Protein AF-0000000072284931 (afdb_homodimer)

InterPro domains:
  IPR000210 BTB/POZ domain [PS50097] (22-85)
  IPR011333 SKP1/BTB/POZ domain superfamily [G3DSA:3.30.710.10] (5-278)
  IPR011333 SKP1/BTB/POZ domain superfamily [SSF54695] (27-85)

Structure (mmCIF, N/CA/C/O backbone):
data_AF-0000000072284931-model_v1
#
loop_
_entity.id
_entity.type
_entity.pdbx_description
1 polymer 'BTB domain-containing protein'
#
loop_
_atom_site.group_PDB
_atom_site.id
_atom_site.type_symbol
_atom_site.label_atom_id
_atom_site.label_alt_id
_atom_site.label_comp_id
_atom_site.label_asym_id
_atom_site.label_entity_id
_atom_site.label_seq_id
_atom_site.pdbx_PDB_ins_code
_atom_site.Cartn_x
_atom_site.Cartn_y
_atom_site.Cartn_z
_atom_site.occupancy
_atom_site.B_iso_or_equiv
_atom_site.auth_seq_id
_atom_site.auth_comp_id
_atom_site.auth_asym_id
_atom_site.auth_atom_id
_atom_site.pdbx_PDB_model_num
ATOM 1 N N . MET A 1 1 ? -16.922 -2.102 -0.618 1 61.75 1 MET A N 1
ATOM 2 C CA . MET A 1 1 ? -15.594 -2.668 -0.468 1 61.75 1 MET A CA 1
ATOM 3 C C . MET A 1 1 ? -14.57 -1.895 -1.299 1 61.75 1 MET A C 1
ATOM 5 O O . MET A 1 1 ? -14.898 -1.406 -2.385 1 61.75 1 MET A O 1
ATOM 9 N N . PRO A 1 2 ? -13.453 -1.538 -0.637 1 79.75 2 PRO A N 1
ATOM 10 C CA . PRO A 1 2 ? -12.43 -0.852 -1.423 1 79.75 2 PRO A CA 1
ATOM 11 C C . PRO A 1 2 ? -12.094 -1.584 -2.721 1 79.75 2 PRO A C 1
ATOM 13 O O . PRO A 1 2 ? -12.242 -2.807 -2.801 1 79.75 2 PRO A O 1
ATOM 16 N N . ALA A 1 3 ? -11.906 -0.824 -3.758 1 89.19 3 ALA A N 1
ATOM 17 C CA . ALA A 1 3 ? -11.469 -1.394 -5.027 1 89.19 3 ALA A CA 1
ATOM 18 C C . ALA A 1 3 ? -10.211 -2.238 -4.844 1 89.19 3 ALA A C 1
ATOM 20 O O . ALA A 1 3 ? -9.352 -1.915 -4.016 1 89.19 3 ALA A O 1
ATOM 21 N N . SER A 1 4 ? -10.188 -3.375 -5.523 1 92.44 4 SER A N 1
ATOM 22 C CA . SER A 1 4 ? -8.953 -4.152 -5.559 1 92.44 4 SER A CA 1
ATOM 23 C C . SER A 1 4 ? -7.84 -3.381 -6.258 1 92.44 4 SER A C 1
ATOM 25 O O . SER A 1 4 ? -8.102 -2.43 -6.992 1 92.44 4 SER A O 1
ATOM 27 N N . PHE A 1 5 ? -6.641 -3.758 -5.973 1 93.38 5 PHE A N 1
ATOM 28 C CA . PHE A 1 5 ? -5.523 -3.088 -6.629 1 93.38 5 PHE A CA 1
ATOM 29 C C . PHE A 1 5 ? -5.586 -3.283 -8.141 1 93.38 5 PHE A C 1
ATOM 31 O O . PHE A 1 5 ? -5.211 -2.389 -8.906 1 93.38 5 PHE A O 1
ATOM 38 N N . GLN A 1 6 ? -6.07 -4.438 -8.539 1 93.62 6 GLN A N 1
ATOM 39 C CA . GLN A 1 6 ? -6.242 -4.715 -9.961 1 93.62 6 GLN A CA 1
ATOM 40 C C . GLN A 1 6 ? -7.199 -3.719 -10.602 1 93.62 6 GLN A C 1
ATOM 42 O O . GLN A 1 6 ? -6.945 -3.229 -11.703 1 93.62 6 GLN A O 1
ATOM 47 N N . GLU A 1 7 ? -8.25 -3.488 -9.914 1 94.44 7 GLU A N 1
ATOM 48 C CA . GLU A 1 7 ? -9.219 -2.512 -10.414 1 94.44 7 GLU A CA 1
ATOM 49 C C . GLU A 1 7 ? -8.594 -1.125 -10.523 1 94.44 7 GLU A C 1
ATOM 51 O O . GLU A 1 7 ? -8.852 -0.395 -11.484 1 94.44 7 GLU A O 1
ATOM 56 N N . ILE A 1 8 ? -7.777 -0.791 -9.562 1 94.5 8 ILE A N 1
ATOM 57 C CA . ILE A 1 8 ? -7.09 0.496 -9.57 1 94.5 8 ILE A CA 1
ATOM 58 C C . ILE A 1 8 ? -6.16 0.581 -10.773 1 94.5 8 ILE A C 1
ATOM 60 O O . ILE A 1 8 ? -6.234 1.532 -11.562 1 94.5 8 ILE A O 1
ATOM 64 N N . LEU A 1 9 ? -5.387 -0.441 -10.953 1 94.38 9 LEU A N 1
ATOM 65 C CA . LEU A 1 9 ? -4.363 -0.458 -11.992 1 94.38 9 LEU A CA 1
ATOM 66 C C . LEU A 1 9 ? -4.996 -0.408 -13.383 1 94.38 9 LEU A C 1
ATOM 68 O O . LEU A 1 9 ? -4.426 0.167 -14.312 1 94.38 9 LEU A O 1
ATOM 72 N N . ASN A 1 10 ? -6.156 -0.959 -13.523 1 94.5 10 ASN A N 1
ATOM 73 C CA . ASN A 1 10 ? -6.797 -1.06 -14.828 1 94.5 10 ASN A CA 1
ATOM 74 C C . ASN A 1 10 ? -7.688 0.147 -15.109 1 94.5 10 ASN A C 1
ATOM 76 O O . ASN A 1 10 ? -8.281 0.249 -16.188 1 94.5 10 ASN A O 1
ATOM 80 N N . SER A 1 11 ? -7.797 1.054 -14.211 1 93.25 11 SER A N 1
ATOM 81 C CA . SER A 1 11 ? -8.57 2.27 -14.438 1 93.25 11 SER A CA 1
ATOM 82 C C . SER A 1 11 ? -7.77 3.301 -15.219 1 93.25 11 SER A C 1
ATOM 84 O O . SER A 1 11 ? -6.551 3.178 -15.352 1 93.25 11 SER A O 1
ATOM 86 N N . ARG A 1 12 ? -8.461 4.227 -15.859 1 92.25 12 ARG A N 1
ATOM 87 C CA . ARG A 1 12 ? -7.785 5.258 -16.641 1 92.25 12 ARG A CA 1
ATOM 88 C C . ARG A 1 12 ? -6.953 6.168 -15.734 1 92.25 12 ARG A C 1
ATOM 90 O O . ARG A 1 12 ? -7.18 6.223 -14.523 1 92.25 12 ARG A O 1
ATOM 97 N N . LEU A 1 13 ? -5.953 6.766 -16.359 1 93.19 13 LEU A N 1
ATOM 98 C CA . LEU A 1 13 ? -5.152 7.75 -15.641 1 93.19 13 LEU A CA 1
ATOM 99 C C . LEU A 1 13 ? -5.812 9.125 -15.68 1 93.19 13 LEU A C 1
ATOM 101 O O . LEU A 1 13 ? -6.348 9.531 -16.719 1 93.19 13 LEU A O 1
ATOM 105 N N . PHE A 1 14 ? -5.832 9.742 -14.578 1 94.31 14 PHE A N 1
ATOM 106 C CA . PHE A 1 14 ? -6.414 11.07 -14.414 1 94.31 14 PHE A CA 1
ATOM 107 C C . PHE A 1 14 ? -5.348 12.086 -14.016 1 94.31 14 PHE A C 1
ATOM 109 O O . PHE A 1 14 ? -4.496 11.805 -13.172 1 94.31 14 PHE A O 1
ATOM 116 N N . LYS A 1 15 ? -5.383 13.219 -14.68 1 95.31 15 LYS A N 1
ATOM 117 C CA . LYS A 1 15 ? -4.375 14.25 -14.445 1 95.31 15 LYS A CA 1
ATOM 118 C C . LYS A 1 15 ? -4.836 15.242 -13.383 1 95.31 15 LYS A C 1
ATOM 120 O O . LYS A 1 15 ? -5.949 15.773 -13.469 1 95.31 15 LYS A O 1
ATOM 125 N N . PHE A 1 16 ? -3.986 15.539 -12.406 1 96.25 16 PHE A N 1
ATOM 126 C CA . PHE A 1 16 ? -4.203 16.562 -11.391 1 96.25 16 PHE A CA 1
ATOM 127 C C . PHE A 1 16 ? -3.164 17.672 -11.508 1 96.25 16 PHE A C 1
ATOM 129 O O . PHE A 1 16 ? -1.963 17.406 -11.555 1 96.25 16 PHE A O 1
ATOM 136 N N . ILE A 1 17 ? -3.604 18.844 -11.57 1 96.94 17 ILE A N 1
ATOM 137 C CA . ILE A 1 17 ? -2.74 20.016 -11.508 1 96.94 17 ILE A CA 1
ATOM 138 C C . ILE A 1 17 ? -2.85 20.656 -10.133 1 96.94 17 ILE A C 1
ATOM 140 O O . ILE A 1 17 ? -3.912 21.172 -9.758 1 96.94 17 ILE A O 1
ATOM 144 N N . VAL A 1 18 ? -1.725 20.688 -9.43 1 96.94 18 VAL A N 1
ATOM 145 C CA . VAL A 1 18 ? -1.809 20.938 -7.992 1 96.94 18 VAL A CA 1
ATOM 146 C C . VAL A 1 18 ? -0.851 22.047 -7.598 1 96.94 18 VAL A C 1
ATOM 148 O O . VAL A 1 18 ? 0.237 22.172 -8.164 1 96.94 18 VAL A O 1
ATOM 151 N N . GLY A 1 19 ? -1.264 22.953 -6.586 1 96.69 19 GLY A N 1
ATOM 152 C CA . GLY A 1 19 ? -0.324 23.703 -5.762 1 96.69 19 GLY A CA 1
ATOM 153 C C . GLY A 1 19 ? -0.07 25.109 -6.266 1 96.69 19 GLY A C 1
ATOM 154 O O . GLY A 1 19 ? 0.704 25.859 -5.664 1 96.69 19 GLY A O 1
ATOM 155 N N . GLU A 1 20 ? -0.744 25.578 -7.324 1 94.81 20 GLU A N 1
ATOM 156 C CA . GLU A 1 20 ? -0.434 26.875 -7.902 1 94.81 20 GLU A CA 1
ATOM 157 C C . GLU A 1 20 ? -0.563 27.984 -6.859 1 94.81 20 GLU A C 1
ATOM 159 O O . GLU A 1 20 ? 0.346 28.812 -6.703 1 94.81 20 GLU A O 1
ATOM 164 N N . LYS A 1 21 ? -1.574 28.047 -6.09 1 93.81 21 LYS A N 1
ATOM 165 C CA . LYS A 1 21 ? -1.849 29.109 -5.133 1 93.81 21 LYS A CA 1
ATOM 166 C C . LYS A 1 21 ? -1.049 28.922 -3.848 1 93.81 21 LYS A C 1
ATOM 168 O O . LYS A 1 21 ? -0.702 29.891 -3.176 1 93.81 21 LYS A O 1
ATOM 173 N N . VAL A 1 22 ? -0.702 27.703 -3.574 1 93.19 22 VAL A N 1
ATOM 174 C CA . VAL A 1 22 ? -0.088 27.406 -2.281 1 93.19 22 VAL A CA 1
ATOM 175 C C . VAL A 1 22 ? 1.427 27.297 -2.441 1 93.19 22 VAL A C 1
ATOM 177 O O . VAL A 1 22 ? 2.182 27.859 -1.64 1 93.19 22 VAL A O 1
ATOM 180 N N . ASP A 1 23 ? 1.854 26.688 -3.48 1 95.19 23 ASP A N 1
ATOM 181 C CA . ASP A 1 23 ? 3.277 26.422 -3.676 1 95.19 23 ASP A CA 1
ATOM 182 C C . ASP A 1 23 ? 3.906 27.469 -4.602 1 95.19 23 ASP A C 1
ATOM 184 O O . ASP A 1 23 ? 5.129 27.547 -4.703 1 95.19 23 ASP A O 1
ATOM 188 N N . GLY A 1 24 ? 3.221 28.219 -5.242 1 95.38 24 GLY A N 1
ATOM 189 C CA . GLY A 1 24 ? 3.719 29.203 -6.176 1 95.38 24 GLY A CA 1
ATOM 190 C C . GLY A 1 24 ? 3.91 28.672 -7.582 1 95.38 24 GLY A C 1
ATOM 191 O O . GLY A 1 24 ? 4.172 29.438 -8.516 1 95.38 24 GLY A O 1
ATOM 192 N N . HIS A 1 25 ? 3.832 27.406 -7.754 1 95.81 25 HIS A N 1
ATOM 193 C CA . HIS A 1 25 ? 3.928 26.75 -9.055 1 95.81 25 HIS A CA 1
ATOM 194 C C . HIS A 1 25 ? 3.049 25.5 -9.117 1 95.81 25 HIS A C 1
ATOM 196 O O . HIS A 1 25 ? 2.809 24.859 -8.094 1 95.81 25 HIS A O 1
ATOM 202 N N . ALA A 1 26 ? 2.623 25.297 -10.297 1 95.69 26 ALA A N 1
ATOM 203 C CA . ALA A 1 26 ? 1.752 24.141 -10.492 1 95.69 26 ALA A CA 1
ATOM 204 C C . ALA A 1 26 ? 2.564 22.891 -10.812 1 95.69 26 ALA A C 1
ATOM 206 O O . ALA A 1 26 ? 3.59 22.969 -11.5 1 95.69 26 ALA A O 1
ATOM 207 N N . GLN A 1 27 ? 2.141 21.828 -10.297 1 96.12 27 GLN A N 1
ATOM 208 C CA . GLN A 1 27 ? 2.713 20.516 -10.602 1 96.12 27 GLN A CA 1
ATOM 209 C C . GLN A 1 27 ? 1.643 19.562 -11.102 1 96.12 27 GLN A C 1
ATOM 211 O O . GLN A 1 27 ? 0.51 19.578 -10.617 1 96.12 27 GLN A O 1
ATOM 216 N N . GLU A 1 28 ? 2.076 18.703 -12.023 1 96.31 28 GLU A N 1
ATOM 217 C CA . GLU A 1 28 ? 1.136 17.75 -12.594 1 96.31 28 GLU A CA 1
ATOM 218 C C . GLU A 1 28 ? 1.356 16.359 -12.016 1 96.31 28 GLU A C 1
ATOM 220 O O . GLU A 1 28 ? 2.496 15.938 -11.805 1 96.31 28 GLU A O 1
ATOM 225 N N . PHE A 1 29 ? 0.267 15.711 -11.703 1 96 29 PHE A N 1
ATOM 226 C CA . PHE A 1 29 ? 0.29 14.32 -11.25 1 96 29 PHE A CA 1
ATOM 227 C C . PHE A 1 29 ? -0.671 13.469 -12.07 1 96 29 PHE A C 1
ATOM 229 O O . PHE A 1 29 ? -1.758 13.922 -12.438 1 96 29 PHE A O 1
ATOM 236 N N . PHE A 1 30 ? -0.231 12.242 -12.367 1 94.88 30 PHE A N 1
ATOM 237 C CA . PHE A 1 30 ? -1.096 11.25 -12.992 1 94.88 30 PHE A CA 1
ATOM 238 C C . PHE A 1 30 ? -1.402 10.117 -12.016 1 94.88 30 PHE A C 1
ATOM 240 O O . PHE A 1 30 ? -0.489 9.477 -11.492 1 94.88 30 PHE A O 1
ATOM 247 N N . VAL A 1 31 ? -2.662 9.977 -11.789 1 95.12 31 VAL A N 1
ATOM 248 C CA . VAL A 1 31 ? -3.104 9 -10.797 1 95.12 31 VAL A CA 1
ATOM 249 C C . VAL A 1 31 ? -4.191 8.109 -11.398 1 95.12 31 VAL A C 1
ATOM 251 O O . VAL A 1 31 ? -4.969 8.555 -12.242 1 95.12 31 VAL A O 1
ATOM 254 N N . HIS A 1 32 ? -4.152 6.836 -11.031 1 94.88 32 HIS A N 1
ATOM 255 C CA . HIS A 1 32 ? -5.219 5.938 -11.453 1 94.88 32 HIS A CA 1
ATOM 256 C C . HIS A 1 32 ? -6.566 6.379 -10.898 1 94.88 32 HIS A C 1
ATOM 258 O O . HIS A 1 32 ? -6.711 6.574 -9.688 1 94.88 32 HIS A O 1
ATOM 264 N N . GLU A 1 33 ? -7.527 6.445 -11.727 1 94.88 33 GLU A N 1
ATOM 265 C CA . GLU A 1 33 ? -8.828 7.039 -11.422 1 94.88 33 GLU A CA 1
ATOM 266 C C . GLU A 1 33 ? -9.508 6.305 -10.273 1 94.88 33 GLU A C 1
ATOM 268 O O . GLU A 1 33 ? -10.031 6.934 -9.352 1 94.88 33 GLU A O 1
ATOM 273 N N . GLU A 1 34 ? -9.461 5.023 -10.289 1 94.88 34 GLU A N 1
ATOM 274 C CA . GLU A 1 34 ? -10.188 4.215 -9.32 1 94.88 34 GLU A CA 1
ATOM 275 C C . GLU A 1 34 ? -9.609 4.383 -7.918 1 94.88 34 GLU A C 1
ATOM 277 O O . GLU A 1 34 ? -10.312 4.176 -6.922 1 94.88 34 GLU A O 1
ATOM 282 N N . ALA A 1 35 ? -8.328 4.73 -7.84 1 95.31 35 ALA A N 1
ATOM 283 C CA . ALA A 1 35 ? -7.73 4.973 -6.531 1 95.31 35 ALA A CA 1
ATOM 284 C C . ALA A 1 35 ? -8.43 6.125 -5.812 1 95.31 35 ALA A C 1
ATOM 286 O O . ALA A 1 35 ? -8.57 6.102 -4.586 1 95.31 35 ALA A O 1
ATOM 287 N N . ILE A 1 36 ? -8.875 7.105 -6.578 1 96.06 36 ILE A N 1
ATOM 288 C CA . ILE A 1 36 ? -9.43 8.328 -6.004 1 96.06 36 ILE A CA 1
ATOM 289 C C . ILE A 1 36 ? -10.953 8.227 -5.934 1 96.06 36 ILE A C 1
ATOM 291 O O . ILE A 1 36 ? -11.555 8.555 -4.91 1 96.06 36 ILE A O 1
ATOM 295 N N . THR A 1 37 ? -11.609 7.703 -6.945 1 94.31 37 THR A N 1
ATOM 296 C CA . THR A 1 37 ? -13.062 7.691 -7.062 1 94.31 37 THR A CA 1
ATOM 297 C C . THR A 1 37 ? -13.688 6.84 -5.957 1 94.31 37 THR A C 1
ATOM 299 O O . THR A 1 37 ? -14.805 7.109 -5.516 1 94.31 37 THR A O 1
ATOM 302 N N . GLN A 1 38 ? -12.969 5.918 -5.492 1 94.12 38 GLN A N 1
ATOM 303 C CA . GLN A 1 38 ? -13.5 5.012 -4.484 1 94.12 38 GLN A CA 1
ATOM 304 C C . GLN A 1 38 ? -13.625 5.703 -3.129 1 94.12 38 GLN A C 1
ATOM 306 O O . GLN A 1 38 ? -14.297 5.203 -2.227 1 94.12 38 GLN A O 1
ATOM 311 N N . LEU A 1 39 ? -13.055 6.824 -2.957 1 95.25 39 LEU A N 1
ATOM 312 C CA . LEU A 1 39 ? -12.898 7.43 -1.64 1 95.25 39 LEU A CA 1
ATOM 313 C C . LEU A 1 39 ? -14.164 8.164 -1.22 1 95.25 39 LEU A C 1
ATOM 315 O O . LEU A 1 39 ? -14.453 8.273 -0.027 1 95.25 39 LEU A O 1
ATOM 319 N N . SER A 1 40 ? -14.891 8.719 -2.184 1 95 40 SER A N 1
ATOM 320 C CA . SER A 1 40 ? -16.078 9.5 -1.836 1 95 40 SER A CA 1
ATOM 321 C C . SER A 1 40 ? -16.938 9.758 -3.062 1 95 40 SER A C 1
ATOM 323 O O . SER A 1 40 ? -16.469 9.688 -4.195 1 95 40 SER A O 1
ATOM 325 N N . LYS A 1 41 ? -18.156 10.086 -2.848 1 93.44 41 LYS A N 1
ATOM 326 C CA . LYS A 1 41 ? -19.125 10.352 -3.916 1 93.44 41 LYS A CA 1
ATOM 327 C C . LYS A 1 41 ? -18.75 11.617 -4.688 1 93.44 41 LYS A C 1
ATOM 329 O O . LYS A 1 41 ? -18.797 11.625 -5.922 1 93.44 41 LYS A O 1
ATOM 334 N N . PRO A 1 42 ? -18.391 12.664 -4.02 1 92.88 42 PRO A N 1
ATOM 335 C CA . PRO A 1 42 ? -18 13.867 -4.762 1 92.88 42 PRO A CA 1
ATOM 336 C C . PRO A 1 42 ? -16.812 13.633 -5.695 1 92.88 42 PRO A C 1
ATOM 338 O O . PRO A 1 42 ? -16.797 14.156 -6.809 1 92.88 42 PRO A O 1
ATOM 341 N N . LEU A 1 43 ? -15.898 12.875 -5.301 1 94.19 43 LEU A N 1
ATOM 342 C CA . LEU A 1 43 ? -14.734 12.594 -6.141 1 94.19 43 LEU A CA 1
ATOM 343 C C . LEU A 1 43 ? -15.125 11.711 -7.32 1 94.19 43 LEU A C 1
ATOM 345 O O . LEU A 1 43 ? -14.602 11.875 -8.422 1 94.19 43 LEU A O 1
ATOM 349 N N . GLU A 1 44 ? -16 10.781 -7.066 1 93.31 44 GLU A N 1
ATOM 350 C CA . GLU A 1 44 ? -16.531 9.977 -8.156 1 93.31 44 GLU A CA 1
ATOM 351 C C . GLU A 1 44 ? -17.234 10.844 -9.203 1 93.31 44 GLU A C 1
ATOM 353 O O . GLU A 1 44 ? -17.016 10.68 -10.406 1 93.31 44 GLU A O 1
ATOM 358 N N . ALA A 1 45 ? -18.047 11.742 -8.727 1 90.94 45 ALA A N 1
ATOM 359 C CA . ALA A 1 45 ? -18.766 12.648 -9.617 1 90.94 45 ALA A CA 1
ATOM 360 C C . ALA A 1 45 ? -17.797 13.539 -10.398 1 90.94 45 ALA A C 1
ATOM 362 O O . ALA A 1 45 ? -17.984 13.789 -11.586 1 90.94 45 ALA A O 1
ATOM 363 N N . LEU A 1 46 ? -16.734 13.984 -9.742 1 90.12 46 LEU A N 1
ATOM 364 C CA . LEU A 1 46 ? -15.727 14.844 -10.352 1 90.12 46 LEU A CA 1
ATOM 365 C C . LEU A 1 46 ? -15.039 14.133 -11.516 1 90.12 46 LEU A C 1
ATOM 367 O O . LEU A 1 46 ? -14.805 14.734 -12.562 1 90.12 46 LEU A O 1
ATOM 371 N N . MET A 1 47 ? -14.836 12.867 -11.406 1 90.75 47 MET A N 1
ATOM 372 C CA . MET A 1 47 ? -13.984 12.172 -12.375 1 90.75 47 MET A CA 1
ATOM 373 C C . MET A 1 47 ? -14.828 11.375 -13.367 1 90.75 47 MET A C 1
ATOM 375 O O . MET A 1 47 ? -14.383 11.109 -14.484 1 90.75 47 MET A O 1
ATOM 379 N N . ARG A 1 48 ? -16.016 10.984 -12.945 1 87.19 48 ARG A N 1
ATOM 380 C CA . ARG A 1 48 ? -16.812 10.117 -13.805 1 87.19 48 ARG A CA 1
ATOM 381 C C . ARG A 1 48 ? -18.156 10.773 -14.148 1 87.19 48 ARG A C 1
ATOM 383 O O . ARG A 1 48 ? -18.938 10.234 -14.938 1 87.19 48 ARG A O 1
ATOM 390 N N . GLY A 1 49 ? -18.594 11.773 -13.562 1 79.25 49 GLY A N 1
ATOM 391 C CA . GLY A 1 49 ? -19.922 12.344 -13.641 1 79.25 49 GLY A CA 1
ATOM 392 C C . GLY A 1 49 ? -20.188 13.07 -14.945 1 79.25 49 GLY A C 1
ATOM 393 O O . GLY A 1 49 ? -21.234 13.719 -15.109 1 79.25 49 GLY A O 1
ATOM 394 N N . GLY A 1 50 ? -19.375 12.867 -15.875 1 75.19 50 GLY A N 1
ATOM 395 C CA . GLY A 1 50 ? -19.719 13.422 -17.172 1 75.19 50 GLY A CA 1
ATOM 396 C C . GLY A 1 50 ? -19.359 14.898 -17.297 1 75.19 50 GLY A C 1
ATOM 397 O O . GLY A 1 50 ? -19.5 15.477 -18.375 1 75.19 50 GLY A O 1
ATOM 398 N N . MET A 1 51 ? -18.906 15.484 -16.266 1 73.69 51 MET A N 1
ATOM 399 C CA . MET A 1 51 ? -18.516 16.891 -16.312 1 73.69 51 MET A CA 1
ATOM 400 C C . MET A 1 51 ? -17.281 17.078 -17.188 1 73.69 51 MET A C 1
ATOM 402 O O . MET A 1 51 ? -16.688 16.109 -17.656 1 73.69 51 MET A O 1
ATOM 406 N N . THR A 1 52 ? -17.031 18.359 -17.547 1 70.31 52 THR A N 1
ATOM 407 C CA . THR A 1 52 ? -15.922 18.719 -18.406 1 70.31 52 THR A CA 1
ATOM 408 C C . THR A 1 52 ? -14.625 18.078 -17.922 1 70.31 52 THR A C 1
ATOM 410 O O . THR A 1 52 ? -13.852 17.547 -18.719 1 70.31 52 THR A O 1
ATOM 413 N N . GLU A 1 53 ? -14.438 18.172 -16.641 1 76.12 53 GLU A N 1
ATOM 414 C CA . GLU A 1 53 ? -13.219 17.594 -16.078 1 76.12 53 GLU A CA 1
ATOM 415 C C . GLU A 1 53 ? -13.133 16.094 -16.344 1 76.12 53 GLU A C 1
ATOM 417 O O . GLU A 1 53 ? -12.055 15.586 -16.672 1 76.12 53 GLU A O 1
ATOM 422 N N . SER A 1 54 ? -14.25 15.5 -16.172 1 77.31 54 SER A N 1
ATOM 423 C CA . SER A 1 54 ? -14.312 14.062 -16.391 1 77.31 54 SER A CA 1
ATOM 424 C C . SER A 1 54 ? -13.977 13.688 -17.828 1 77.31 54 SER A C 1
ATOM 426 O O . SER A 1 54 ? -13.234 12.742 -18.078 1 77.31 54 SER A O 1
ATOM 428 N N . GLN A 1 55 ? -14.422 14.398 -18.656 1 76.81 55 GLN A N 1
ATOM 429 C CA . GLN A 1 55 ? -14.18 14.117 -20.062 1 76.81 55 GLN A CA 1
ATOM 430 C C . GLN A 1 55 ? -12.734 14.414 -20.438 1 76.81 55 GLN A C 1
ATOM 432 O O . GLN A 1 55 ? -12.125 13.664 -21.219 1 76.81 55 GLN A O 1
ATOM 437 N N . ALA A 1 56 ? -12.242 15.492 -19.875 1 80.06 56 ALA A N 1
ATOM 438 C CA . ALA A 1 56 ? -10.867 15.898 -20.172 1 80.06 56 ALA A CA 1
ATOM 439 C C . ALA A 1 56 ? -9.867 15 -19.438 1 80.06 56 ALA A C 1
ATOM 441 O O . ALA A 1 56 ? -8.695 14.953 -19.812 1 80.06 56 ALA A O 1
ATOM 442 N N . GLY A 1 57 ? -10.344 14.383 -18.453 1 88.19 57 GLY A N 1
ATOM 443 C CA . GLY A 1 57 ? -9.453 13.562 -17.656 1 88.19 57 GLY A CA 1
ATOM 444 C C . GLY A 1 57 ? -8.453 14.375 -16.844 1 88.19 57 GLY A C 1
ATOM 445 O O . GLY A 1 57 ? -7.293 13.977 -16.703 1 88.19 57 GLY A O 1
ATOM 446 N N . CYS A 1 58 ? -9 15.586 -16.406 1 91.69 58 CYS A N 1
ATOM 447 C CA . CYS A 1 58 ? -8.078 16.5 -15.742 1 91.69 58 CYS A CA 1
ATOM 448 C C . CYS A 1 58 ? -8.82 17.391 -14.758 1 91.69 58 CYS A C 1
ATOM 450 O O . CYS A 1 58 ? -9.953 17.812 -15.016 1 91.69 58 CYS A O 1
ATOM 452 N N . THR A 1 59 ? -8.227 17.672 -13.602 1 92.88 59 THR A N 1
ATOM 453 C CA . THR A 1 59 ? -8.781 18.609 -12.633 1 92.88 59 THR A CA 1
ATOM 454 C C . THR A 1 59 ? -7.676 19.469 -12.008 1 92.88 59 THR A C 1
ATOM 456 O O . THR A 1 59 ? -6.508 19.062 -12 1 92.88 59 THR A O 1
ATOM 459 N N . VAL A 1 60 ? -8.102 20.625 -11.469 1 94.62 60 VAL A N 1
ATOM 460 C CA . VAL A 1 60 ? -7.152 21.562 -10.875 1 94.62 60 VAL A CA 1
ATOM 461 C C . VAL A 1 60 ? -7.426 21.688 -9.375 1 94.62 60 VAL A C 1
ATOM 463 O O . VAL A 1 60 ? -8.555 21.984 -8.969 1 94.62 60 VAL A O 1
ATOM 466 N N . TRP A 1 61 ? -6.461 21.375 -8.633 1 95.31 61 TRP A N 1
ATOM 467 C CA . TRP A 1 61 ? -6.449 21.578 -7.184 1 95.31 61 TRP A CA 1
ATOM 468 C C . TRP A 1 61 ? -5.375 22.594 -6.789 1 95.31 61 TRP A C 1
ATOM 470 O O . TRP A 1 61 ? -4.387 22.234 -6.137 1 95.31 61 TRP A O 1
ATOM 480 N N . ASP A 1 62 ? -5.652 23.797 -7.031 1 94.94 62 ASP A N 1
ATOM 481 C CA . ASP A 1 62 ? -4.629 24.828 -6.887 1 94.94 62 ASP A CA 1
ATOM 482 C C . ASP A 1 62 ? -4.465 25.234 -5.426 1 94.94 62 ASP A C 1
ATOM 484 O O . ASP A 1 62 ? -3.447 25.828 -5.051 1 94.94 62 ASP A O 1
ATOM 488 N N . ASP A 1 63 ? -5.383 24.938 -4.535 1 93.75 63 ASP A N 1
ATOM 489 C CA . ASP A 1 63 ? -5.355 25.297 -3.123 1 93.75 63 ASP A CA 1
ATOM 490 C C . ASP A 1 63 ? -4.816 24.156 -2.266 1 93.75 63 ASP A C 1
ATOM 492 O O . ASP A 1 63 ? -4.863 24.219 -1.036 1 93.75 63 ASP A O 1
ATOM 496 N N . VAL A 1 64 ? -4.383 23.141 -2.877 1 96.44 64 VAL A N 1
ATOM 497 C CA . VAL A 1 64 ? -3.775 22 -2.199 1 96.44 64 VAL A CA 1
ATOM 498 C C . VAL A 1 64 ? -2.285 21.938 -2.529 1 96.44 64 VAL A C 1
ATOM 500 O O . VAL A 1 64 ? -1.901 21.938 -3.701 1 96.44 64 VAL A O 1
ATOM 503 N N . SER A 1 65 ? -1.453 21.875 -1.523 1 97 65 SER A N 1
ATOM 504 C CA . SER A 1 65 ? -0.012 21.812 -1.748 1 97 65 SER A CA 1
ATOM 505 C C . SER A 1 65 ? 0.405 20.484 -2.357 1 97 65 SER A C 1
ATOM 507 O O . SER A 1 65 ? -0.311 19.484 -2.234 1 97 65 SER A O 1
ATOM 509 N N . LYS A 1 66 ? 1.565 20.484 -2.979 1 97.44 66 LYS A N 1
ATOM 510 C CA . LYS A 1 66 ? 2.146 19.266 -3.529 1 97.44 66 LYS A CA 1
ATOM 511 C C . LYS A 1 66 ? 2.289 18.203 -2.455 1 97.44 66 LYS A C 1
ATOM 513 O O . LYS A 1 66 ? 1.892 17.047 -2.66 1 97.44 66 LYS A O 1
ATOM 518 N N . GLU A 1 67 ? 2.822 18.547 -1.304 1 97.06 67 GLU A N 1
ATOM 519 C CA . GLU A 1 67 ? 3.08 17.609 -0.228 1 97.06 67 GLU A CA 1
ATOM 520 C C . GLU A 1 67 ? 1.783 16.984 0.283 1 97.06 67 GLU A C 1
ATOM 522 O O . GLU A 1 67 ? 1.715 15.773 0.511 1 97.06 67 GLU A O 1
ATOM 527 N N . THR A 1 68 ? 0.82 17.828 0.473 1 97.88 68 THR A N 1
ATOM 528 C CA . THR A 1 68 ? -0.479 17.344 0.924 1 97.88 68 THR A CA 1
ATOM 529 C C . THR A 1 68 ? -1.083 16.391 -0.099 1 97.88 68 THR A C 1
ATOM 531 O O . THR A 1 68 ? -1.605 15.336 0.2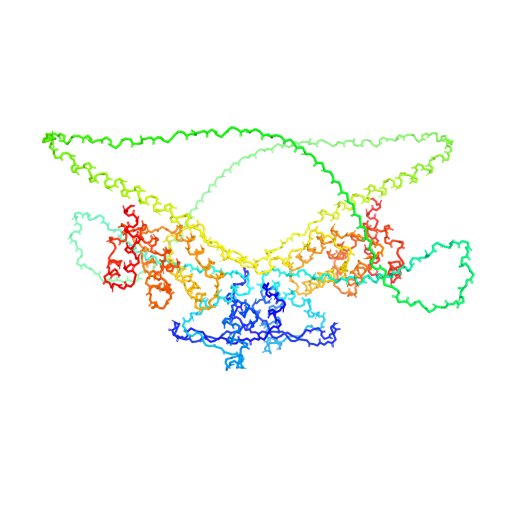64 1 97.88 68 THR A O 1
ATOM 534 N N . PHE A 1 69 ? -0.992 16.75 -1.328 1 98.31 69 PHE A N 1
ATOM 535 C CA . PHE A 1 69 ? -1.556 15.93 -2.391 1 98.31 69 PHE A CA 1
ATOM 536 C C . PHE A 1 69 ? -0.845 14.586 -2.467 1 98.31 69 PHE A C 1
ATOM 538 O O . PHE A 1 69 ? -1.488 13.539 -2.623 1 98.31 69 PHE A O 1
ATOM 545 N N . GLU A 1 70 ? 0.446 14.625 -2.363 1 97.88 70 GLU A N 1
ATOM 546 C CA . GLU A 1 70 ? 1.22 13.391 -2.4 1 97.88 70 GLU A CA 1
ATOM 547 C C . GLU A 1 70 ? 0.781 12.43 -1.295 1 97.88 70 GLU A C 1
ATOM 549 O O . GLU A 1 70 ? 0.593 11.234 -1.539 1 97.88 70 GLU A O 1
ATOM 554 N N . ARG A 1 71 ? 0.62 12.914 -0.137 1 98.19 71 ARG A N 1
ATOM 555 C CA . ARG A 1 71 ? 0.184 12.086 0.982 1 98.19 71 ARG A CA 1
ATOM 556 C C . ARG A 1 71 ? -1.254 11.617 0.788 1 98.19 71 ARG A C 1
ATOM 558 O O . ARG A 1 71 ? -1.599 10.492 1.147 1 98.19 71 ARG A O 1
ATOM 565 N N . PHE A 1 72 ? -2.045 12.484 0.223 1 98.38 72 PHE A N 1
ATOM 566 C CA . PHE A 1 72 ? -3.422 12.125 -0.101 1 98.38 72 PHE A CA 1
ATOM 567 C C . PHE A 1 72 ? -3.463 10.953 -1.072 1 98.38 72 PHE A C 1
ATOM 569 O O . PHE A 1 72 ? -4.215 10 -0.868 1 98.38 72 PHE A O 1
ATOM 576 N N . VAL A 1 73 ? -2.631 10.992 -2.09 1 98.06 73 VAL A N 1
ATOM 577 C CA . VAL A 1 73 ? -2.604 9.938 -3.096 1 98.06 73 VAL A CA 1
ATOM 578 C C . VAL A 1 73 ? -2.068 8.648 -2.479 1 98.06 73 VAL A C 1
ATOM 580 O O . VAL A 1 73 ? -2.559 7.559 -2.779 1 98.06 73 VAL A O 1
ATOM 583 N N . GLN A 1 74 ? -1.045 8.766 -1.634 1 96.94 74 GLN A N 1
ATOM 584 C CA . GLN A 1 74 ? -0.566 7.582 -0.926 1 96.94 74 GLN A CA 1
ATOM 585 C C . GLN A 1 74 ? -1.696 6.91 -0.154 1 96.94 74 GLN A C 1
ATOM 587 O O . GLN A 1 74 ? -1.852 5.688 -0.211 1 96.94 74 GLN A O 1
ATOM 592 N N . PHE A 1 75 ? -2.479 7.734 0.577 1 97.38 75 PHE A N 1
ATOM 593 C CA . PHE A 1 75 ? -3.635 7.23 1.309 1 97.38 75 PHE A CA 1
ATOM 594 C C . PHE A 1 75 ? -4.609 6.535 0.366 1 97.38 75 PHE A C 1
ATOM 596 O O . PHE A 1 75 ? -5.148 5.477 0.693 1 97.38 75 PHE A O 1
ATOM 603 N N . ALA A 1 76 ? -4.852 7.105 -0.769 1 96.5 76 ALA A N 1
ATOM 604 C CA . ALA A 1 76 ? -5.797 6.57 -1.747 1 96.5 76 ALA A CA 1
ATOM 605 C C . ALA A 1 76 ? -5.359 5.191 -2.234 1 96.5 76 ALA A C 1
ATOM 607 O O . ALA A 1 76 ? -6.188 4.301 -2.426 1 96.5 76 ALA A O 1
ATOM 608 N N . TYR A 1 77 ? -4.07 5.02 -2.414 1 93.69 77 TYR A N 1
ATOM 609 C CA . TYR A 1 77 ? -3.549 3.77 -2.953 1 93.69 77 TYR A CA 1
ATOM 610 C C . TYR A 1 77 ? -3.414 2.717 -1.86 1 93.69 77 TYR A C 1
ATOM 612 O O . TYR A 1 77 ? -3.68 1.535 -2.092 1 93.69 77 TYR A O 1
ATOM 620 N N . THR A 1 78 ? -2.975 3.139 -0.69 1 93.31 78 THR A N 1
ATOM 621 C CA . THR A 1 78 ? -2.492 2.16 0.277 1 93.31 78 THR A CA 1
ATOM 622 C C . THR A 1 78 ? -3.404 2.109 1.498 1 93.31 78 THR A C 1
ATOM 624 O O . THR A 1 78 ? -3.391 1.132 2.25 1 93.31 78 THR A O 1
ATOM 627 N N . GLY A 1 79 ? -4.172 3.184 1.792 1 93.81 79 GLY A N 1
ATOM 628 C CA . GLY A 1 79 ? -5 3.279 2.984 1 93.81 79 GLY A CA 1
ATOM 629 C C . GLY A 1 79 ? -4.32 4.016 4.125 1 93.81 79 GLY A C 1
ATOM 630 O O . GLY A 1 79 ? -4.914 4.199 5.191 1 93.81 79 GLY A O 1
ATOM 631 N N . ASP A 1 80 ? -3.088 4.398 3.936 1 96.06 80 ASP A N 1
ATOM 632 C CA . ASP A 1 80 ? -2.287 5.125 4.914 1 96.06 80 ASP A CA 1
ATOM 633 C C . ASP A 1 80 ? -1.396 6.164 4.23 1 96.06 80 ASP A C 1
ATOM 635 O O . ASP A 1 80 ? -1.397 6.277 3.006 1 96.06 80 ASP A O 1
ATOM 639 N N . TYR A 1 81 ? -0.752 7.066 4.988 1 97.44 81 TYR A N 1
ATOM 640 C CA . TYR A 1 81 ? 0.183 8.039 4.438 1 97.44 81 TYR A CA 1
ATOM 641 C C . TYR A 1 81 ? 1.356 8.266 5.383 1 97.44 81 TYR A C 1
ATOM 643 O O . TYR A 1 81 ? 1.231 8.07 6.594 1 97.44 81 TYR A O 1
ATOM 651 N N . SER A 1 82 ? 2.451 8.633 4.828 1 97.06 82 SER A N 1
ATOM 652 C CA . SER A 1 82 ? 3.672 8.844 5.598 1 97.06 82 SER A CA 1
ATOM 653 C C . SER A 1 82 ? 3.596 10.133 6.41 1 97.06 82 SER A C 1
ATOM 655 O O . SER A 1 82 ? 3.109 11.156 5.922 1 97.06 82 SER A O 1
ATOM 657 N N . VAL A 1 83 ? 4.07 10.055 7.609 1 97.5 83 VAL A N 1
ATOM 658 C CA . VAL A 1 83 ? 4.156 11.227 8.477 1 97.5 83 VAL A CA 1
ATOM 659 C C . VAL A 1 83 ? 5.16 12.227 7.906 1 97.5 83 VAL A C 1
ATOM 661 O O . VAL A 1 83 ? 6.254 11.836 7.477 1 97.5 83 VAL A O 1
ATOM 664 N N . PRO A 1 84 ? 4.742 13.5 7.848 1 96.5 84 PRO A N 1
ATOM 665 C CA . PRO A 1 84 ? 5.73 14.484 7.41 1 96.5 84 PRO A CA 1
ATOM 666 C C . PRO A 1 84 ? 7.008 14.453 8.25 1 96.5 84 PRO A C 1
ATOM 668 O O . PRO A 1 84 ? 6.949 14.258 9.461 1 96.5 84 PRO A O 1
ATOM 671 N N . VAL A 1 85 ? 8.117 14.664 7.59 1 93.44 85 VAL A N 1
ATOM 672 C CA . VAL A 1 85 ? 9.398 14.68 8.281 1 93.44 85 VAL A CA 1
ATOM 673 C C . VAL A 1 85 ? 9.648 16.062 8.891 1 93.44 85 VAL A C 1
ATOM 675 O O . VAL A 1 85 ? 9.602 17.078 8.188 1 93.44 85 VAL A O 1
ATOM 678 N N . PRO A 1 86 ? 9.891 16.078 10.172 1 94.19 86 PRO A N 1
ATOM 679 C CA . PRO A 1 86 ? 10.164 17.375 10.797 1 94.19 86 PRO A CA 1
ATOM 680 C C . PRO A 1 86 ? 11.438 18.031 10.258 1 94.19 86 PRO A C 1
ATOM 682 O O . PRO A 1 86 ? 12.336 17.344 9.781 1 94.19 86 PRO A O 1
ATOM 685 N N . VAL A 1 87 ? 11.438 19.359 10.336 1 92.19 87 VAL A N 1
ATOM 686 C CA . VAL A 1 87 ? 12.586 20.141 9.859 1 92.19 87 VAL A CA 1
ATOM 687 C C . VAL A 1 87 ? 13.586 20.312 11 1 92.19 87 VAL A C 1
ATOM 689 O O . VAL A 1 87 ? 13.211 20.688 12.109 1 92.19 87 VAL A O 1
ATOM 692 N N . PHE A 1 88 ? 14.867 20.109 10.766 1 89.25 88 PHE A N 1
ATOM 693 C CA . PHE A 1 88 ? 15.906 20.266 11.773 1 89.25 88 PHE A CA 1
ATOM 694 C C . PHE A 1 88 ? 16.188 21.734 12.023 1 89.25 88 PHE A C 1
ATOM 696 O O . PHE A 1 88 ? 16.281 22.531 11.086 1 89.25 88 PHE A O 1
ATOM 703 N N . LEU A 1 89 ? 16.188 22.172 13.305 1 81.56 89 LEU A N 1
ATOM 704 C CA . LEU A 1 89 ? 16.516 23.531 13.703 1 81.56 89 LEU A CA 1
ATOM 705 C C . LEU A 1 89 ? 18.031 23.734 13.734 1 81.56 89 LEU A C 1
ATOM 707 O O . LEU A 1 89 ? 18.766 22.875 14.227 1 81.56 89 LEU A O 1
ATOM 711 N N . LEU A 1 90 ? 18.609 24.391 12.688 1 64.56 90 LEU A N 1
ATOM 712 C CA . LEU A 1 90 ? 20.031 24.734 12.758 1 64.56 90 LEU A CA 1
ATOM 713 C C . LEU A 1 90 ? 20.312 25.594 13.984 1 64.56 90 LEU A C 1
ATOM 715 O O . LEU A 1 90 ? 19.812 26.719 14.086 1 64.56 90 LEU A O 1
ATOM 719 N N . ARG A 1 91 ? 20.359 25.188 15.156 1 54.06 91 ARG A N 1
ATOM 720 C CA . ARG A 1 91 ? 20.828 26 16.266 1 54.06 91 ARG A CA 1
ATOM 721 C C . ARG A 1 91 ? 22.172 26.641 15.953 1 54.06 91 ARG A C 1
ATOM 723 O O . ARG A 1 91 ? 23.109 25.953 15.555 1 54.06 91 ARG A O 1
ATOM 730 N N . GLU A 1 92 ? 22.125 27.734 15.492 1 49.22 92 GLU A N 1
ATOM 731 C CA . GLU A 1 92 ? 23.375 28.484 15.555 1 49.22 92 GLU A CA 1
ATOM 732 C C . GLU A 1 92 ? 24.047 28.344 16.922 1 49.22 92 GLU A C 1
ATOM 734 O O . GLU A 1 92 ? 23.438 28.625 17.953 1 49.22 92 GLU A O 1
ATOM 739 N N . ARG A 1 93 ? 24.859 27.469 17.156 1 41.19 93 ARG A N 1
ATOM 740 C CA . ARG A 1 93 ? 25.797 27.641 18.266 1 41.19 93 ARG A CA 1
ATOM 741 C C . ARG A 1 93 ? 26.359 29.062 18.281 1 41.19 93 ARG A C 1
ATOM 743 O O . ARG A 1 93 ? 27.125 29.438 17.375 1 41.19 93 ARG A O 1
ATOM 750 N N . VAL A 1 94 ? 25.75 30.062 18.594 1 36.16 94 VAL A N 1
ATOM 751 C CA . VAL A 1 94 ? 26.609 31.156 19.016 1 36.16 94 VAL A CA 1
ATOM 752 C C . VAL A 1 94 ? 27.688 30.656 19.969 1 36.16 94 VAL A C 1
ATOM 754 O O . VAL A 1 94 ? 27.375 30.203 21.078 1 36.16 94 VAL A O 1
ATOM 757 N N . ARG A 1 95 ? 28.719 30.125 19.547 1 36.81 95 ARG A N 1
ATOM 758 C CA . ARG A 1 95 ? 29.938 30.094 20.359 1 36.81 95 ARG A CA 1
ATOM 759 C C . ARG A 1 95 ? 30.031 31.312 21.281 1 36.81 95 ARG A C 1
ATOM 761 O O . ARG A 1 95 ? 30.266 32.438 20.812 1 36.81 95 ARG A O 1
ATOM 768 N N . SER A 1 96 ? 29.219 31.391 22.219 1 33.12 96 SER A N 1
ATOM 769 C CA . SER A 1 96 ? 29.656 32.344 23.234 1 33.12 96 SER A CA 1
ATOM 770 C C . SER A 1 96 ? 31.156 32.281 23.438 1 33.12 96 SER A C 1
ATOM 772 O O . SER A 1 96 ? 31.719 31.219 23.703 1 33.12 96 SER A O 1
ATOM 774 N N . GLU A 1 97 ? 31.953 33.062 22.812 1 37.38 97 GLU A N 1
ATOM 775 C CA . GLU A 1 97 ? 33.344 33.25 23.203 1 37.38 97 GLU A CA 1
ATOM 776 C C . GLU A 1 97 ? 33.5 33.188 24.719 1 37.38 97 GLU A C 1
ATOM 778 O O . GLU A 1 97 ? 32.625 33.656 25.453 1 37.38 97 GLU A O 1
ATOM 783 N N . PRO A 1 98 ? 34.188 32.219 25.234 1 35.94 98 PRO A N 1
ATOM 784 C CA . PRO A 1 98 ? 34.469 32.219 26.656 1 35.94 98 PRO A CA 1
ATOM 785 C C . PRO A 1 98 ? 34.719 33.625 27.203 1 35.94 98 PRO A C 1
ATOM 787 O O . PRO A 1 98 ? 35.531 34.375 26.641 1 35.94 98 PRO A O 1
ATOM 790 N N . VAL A 1 99 ? 33.75 34.281 27.594 1 34.25 99 VAL A N 1
ATOM 791 C CA . VAL A 1 99 ? 34.094 35.469 28.375 1 34.25 99 VAL A CA 1
ATOM 792 C C . VAL A 1 99 ? 35.25 35.156 29.312 1 34.25 99 VAL A C 1
ATOM 794 O O . VAL A 1 99 ? 35.188 34.219 30.125 1 34.25 99 VAL A O 1
ATOM 797 N N . GLU A 1 100 ? 36.5 35.312 28.844 1 35.16 100 GLU A N 1
ATOM 798 C CA . GLU A 1 100 ? 37.656 35.312 29.703 1 35.16 100 GLU A CA 1
ATOM 799 C C . GLU A 1 100 ? 37.344 35.875 31.094 1 35.16 100 GLU A C 1
ATOM 801 O O . GLU A 1 100 ? 36.625 36.875 31.203 1 35.16 100 GLU A O 1
ATOM 806 N N . PRO A 1 101 ? 37.312 35.062 32.094 1 31.86 101 PRO A N 1
ATOM 807 C CA . PRO A 1 101 ? 37.281 35.719 33.406 1 31.86 101 PRO A CA 1
ATOM 808 C C . PRO A 1 101 ? 38.125 37 33.438 1 31.86 101 PRO A C 1
ATOM 810 O O . PRO A 1 101 ? 39.25 37 32.906 1 31.86 101 PRO A O 1
ATOM 813 N N . LEU A 1 102 ? 37.5 38.094 33.438 1 30.17 102 LEU A N 1
ATOM 814 C CA . LEU A 1 102 ? 38.188 39.344 33.75 1 30.17 102 LEU A CA 1
ATOM 815 C C . LEU A 1 102 ? 39.188 39.156 34.875 1 30.17 102 LEU A C 1
ATOM 817 O O . LEU A 1 102 ? 38.781 39 36.031 1 30.17 102 LEU A O 1
ATOM 821 N N . THR A 1 103 ? 40.219 38.375 34.75 1 28.11 103 THR A N 1
ATOM 822 C CA . THR A 1 103 ? 41.25 38.656 35.719 1 28.11 103 THR A CA 1
ATOM 823 C C . THR A 1 103 ? 41.5 40.156 35.812 1 28.11 103 THR A C 1
ATOM 825 O O . THR A 1 103 ? 41.219 40.906 34.844 1 28.11 103 THR A O 1
ATOM 828 N N . TRP A 1 104 ? 41.719 40.844 36.938 1 24.56 104 TRP A N 1
ATOM 829 C CA . TRP A 1 104 ? 42.156 42.219 37.188 1 24.56 104 TRP A CA 1
ATOM 830 C C . TRP A 1 104 ? 43.125 42.688 36.125 1 24.56 104 TRP A C 1
ATOM 832 O O . TRP A 1 104 ? 43.094 43.875 35.75 1 24.56 104 TRP A O 1
ATOM 842 N N . ALA A 1 105 ? 44.094 41.844 35.812 1 28.17 105 ALA A N 1
ATOM 843 C CA . ALA A 1 105 ? 45.219 42.531 35.188 1 28.17 105 ALA A CA 1
ATOM 844 C C . ALA A 1 105 ? 44.875 43 33.781 1 28.17 105 ALA A C 1
ATOM 846 O O . ALA A 1 105 ? 45.281 44.062 33.344 1 28.17 105 ALA A O 1
ATOM 847 N N . SER A 1 106 ? 44.406 42.094 32.844 1 26.67 106 SER A N 1
ATOM 848 C CA . SER A 1 106 ? 44.625 42.562 31.484 1 26.67 106 SER A CA 1
ATOM 849 C C . SER A 1 106 ? 43.469 43.5 31.062 1 26.67 106 SER A C 1
ATOM 851 O O . SER A 1 106 ? 42.531 43.062 30.406 1 26.67 106 SER A O 1
ATOM 853 N N . ARG A 1 107 ? 42.531 44.219 31.891 1 28.17 107 ARG A N 1
ATOM 854 C CA . ARG A 1 107 ? 41.875 45.438 31.406 1 28.17 107 ARG A CA 1
ATOM 855 C C . ARG A 1 107 ? 42.812 46.25 30.516 1 28.17 107 ARG A C 1
ATOM 857 O O . ARG A 1 107 ? 42.438 47.281 30 1 28.17 107 ARG A O 1
ATOM 864 N N . ILE A 1 108 ? 44.125 45.906 30.719 1 25.23 108 ILE A N 1
ATOM 865 C CA . ILE A 1 108 ? 45.062 46.844 30.156 1 25.23 108 ILE A CA 1
ATOM 866 C C . ILE A 1 108 ? 45.125 46.688 28.641 1 25.23 108 ILE A C 1
ATOM 868 O O . ILE A 1 108 ? 45.031 47.688 27.906 1 25.23 108 ILE A O 1
ATOM 872 N N . LYS A 1 109 ? 45.812 45.656 27.984 1 26.64 109 LYS A N 1
ATOM 873 C CA . LYS A 1 109 ? 46.438 46.062 26.734 1 26.64 109 LYS A CA 1
ATOM 874 C C . LYS A 1 109 ? 45.469 45.938 25.562 1 26.64 109 LYS A C 1
ATOM 876 O O . LYS A 1 109 ? 45.156 44.812 25.125 1 26.64 109 LYS A O 1
ATOM 881 N N . MET A 1 110 ? 44.094 46.281 25.547 1 25.36 110 MET A N 1
ATOM 882 C CA . MET A 1 110 ? 43.344 46.344 24.297 1 25.36 110 MET A CA 1
ATOM 883 C C . MET A 1 110 ? 44.25 46.625 23.109 1 25.36 110 MET A C 1
ATOM 885 O O . MET A 1 110 ? 43.781 46.812 21.984 1 25.36 110 MET A O 1
ATOM 889 N N . THR A 1 111 ? 45.5 46.938 23.422 1 24.5 111 THR A N 1
ATOM 890 C CA . THR A 1 111 ? 46.281 47.469 22.328 1 24.5 111 THR A CA 1
ATOM 891 C C . THR A 1 111 ? 46.688 46.375 21.359 1 24.5 111 THR A C 1
ATOM 893 O O . THR A 1 111 ? 46.719 46.562 20.141 1 24.5 111 THR A O 1
ATOM 896 N N . GLU A 1 112 ? 47.438 45.219 21.766 1 23.66 112 GLU A N 1
ATOM 897 C CA . GLU A 1 112 ? 48.406 44.688 20.828 1 23.66 112 GLU A CA 1
ATOM 898 C C . GLU A 1 112 ? 47.844 43.5 20.047 1 23.66 112 GLU A C 1
ATOM 900 O O . GLU A 1 112 ? 47.469 42.469 20.625 1 23.66 112 GLU A O 1
ATOM 905 N N . SER A 1 113 ? 47 43.5 18.969 1 22.34 113 SER A N 1
ATOM 906 C CA . SER A 1 113 ? 45.875 42.75 18.422 1 22.34 113 SER A CA 1
ATOM 907 C C . SER A 1 113 ? 46.281 41.312 18.094 1 22.34 113 SER A C 1
ATOM 909 O O . SER A 1 113 ? 45.469 40.406 18.234 1 22.34 113 SER A O 1
ATOM 911 N N . LYS A 1 114 ? 47.25 40.906 17.156 1 23.72 114 LYS A N 1
ATOM 912 C CA . LYS A 1 114 ? 47.344 40 16 1 23.72 114 LYS A CA 1
ATOM 913 C C . LYS A 1 114 ? 47.938 38.656 16.406 1 23.72 114 LYS A C 1
ATOM 915 O O . LYS A 1 114 ? 49.094 38.562 16.781 1 23.72 114 LYS A O 1
ATOM 920 N N . LYS A 1 115 ? 47.188 37.469 16.75 1 22.75 115 LYS A N 1
ATOM 921 C CA . LYS A 1 115 ? 47.344 36.188 17.469 1 22.75 115 LYS A CA 1
ATOM 922 C C . LYS A 1 115 ? 48 35.125 16.578 1 22.75 115 LYS A C 1
ATOM 924 O O . LYS A 1 115 ? 47.344 34.594 15.664 1 22.75 115 LYS A O 1
ATOM 929 N N . ILE A 1 116 ? 49.312 35 16.406 1 17.97 116 ILE A N 1
ATOM 930 C CA . ILE A 1 116 ? 50.062 34.094 15.539 1 17.97 116 ILE A CA 1
ATOM 931 C C . ILE A 1 116 ? 49.875 32.656 16 1 17.97 116 ILE A C 1
ATOM 933 O O . ILE A 1 116 ? 49.5 32.438 17.156 1 17.97 116 ILE A O 1
ATOM 937 N N . VAL A 1 117 ? 50.812 31.594 15.727 1 18.39 117 VAL A N 1
ATOM 938 C CA . VAL A 1 117 ? 51.219 30.375 15.039 1 18.39 117 VAL A CA 1
ATOM 939 C C . VAL A 1 117 ? 51.406 29.25 16.047 1 18.39 117 VAL A C 1
ATOM 941 O O . VAL A 1 117 ? 51.375 28.062 15.688 1 18.39 117 VAL A O 1
ATOM 944 N N . THR A 1 118 ? 51.656 29.266 17.391 1 16.88 118 THR A N 1
ATOM 945 C CA . THR A 1 118 ? 52.75 28.375 17.797 1 16.88 118 THR A CA 1
ATOM 946 C C . THR A 1 118 ? 52.25 26.953 17.953 1 16.88 118 THR A C 1
ATOM 948 O O . THR A 1 118 ? 51.062 26.719 18.219 1 16.88 118 THR A O 1
ATOM 951 N N . GLU A 1 119 ? 53.125 25.781 17.859 1 18.77 119 GLU A N 1
ATOM 952 C CA . GLU A 1 119 ? 53.562 24.406 17.641 1 18.77 119 GLU A CA 1
ATOM 953 C C . GLU A 1 119 ? 53.312 23.547 18.875 1 18.77 119 GLU A C 1
ATOM 955 O O . GLU A 1 119 ? 53.719 22.391 18.938 1 18.77 119 GLU A O 1
ATOM 960 N N . ARG A 1 120 ? 52.438 23.75 19.922 1 17.12 120 ARG A N 1
ATOM 961 C CA . ARG A 1 120 ? 53 23.141 21.125 1 17.12 120 ARG A CA 1
ATOM 962 C C . ARG A 1 120 ? 52.594 21.672 21.219 1 17.12 120 ARG A C 1
ATOM 964 O O . ARG A 1 120 ? 51.531 21.328 21.719 1 17.12 120 ARG A O 1
ATOM 971 N N . ARG A 1 121 ? 52.812 20.766 20.375 1 18.41 121 ARG A N 1
ATOM 972 C CA . ARG A 1 121 ? 52.062 19.516 20.547 1 18.41 121 ARG A CA 1
ATOM 973 C C . ARG A 1 121 ? 52.688 18.672 21.672 1 18.41 121 ARG A C 1
ATOM 975 O O . ARG A 1 121 ? 53.625 17.922 21.453 1 18.41 121 ARG A O 1
ATOM 982 N N . SER A 1 122 ? 52.75 18.969 22.891 1 16.09 122 SER A N 1
ATOM 983 C CA . SER A 1 122 ? 53.531 18.219 23.859 1 16.09 122 SER A CA 1
ATOM 984 C C . SER A 1 122 ? 52.875 16.906 24.234 1 16.09 122 SER A C 1
ATOM 986 O O . SER A 1 122 ? 53.531 15.875 24.344 1 16.09 122 SER A O 1
ATOM 988 N N . ALA A 1 123 ? 51.688 16.703 24.891 1 15.57 123 ALA A N 1
ATOM 989 C CA . ALA A 1 123 ? 51.781 16.344 26.312 1 15.57 123 ALA A CA 1
ATOM 990 C C . ALA A 1 123 ? 51.781 14.828 26.484 1 15.57 123 ALA A C 1
ATOM 992 O O . ALA A 1 123 ? 51.469 14.086 25.547 1 15.57 123 ALA A O 1
ATOM 993 N N . ILE A 1 124 ? 50.812 14.273 27.344 1 15.32 124 ILE A N 1
ATOM 994 C CA . ILE A 1 124 ? 50.969 13.75 28.688 1 15.32 124 ILE A CA 1
ATOM 995 C C . ILE A 1 124 ? 51.094 12.227 28.641 1 15.32 124 ILE A C 1
ATOM 997 O O . ILE A 1 124 ? 50.594 11.594 27.703 1 15.32 124 ILE A O 1
ATOM 1001 N N . PRO A 1 125 ? 50.625 11.57 29.797 1 15.8 125 PRO A N 1
ATOM 1002 C CA . PRO A 1 125 ? 51.25 10.836 30.891 1 15.8 125 PRO A CA 1
ATOM 1003 C C . PRO A 1 125 ? 51.031 9.328 30.797 1 15.8 125 PRO A C 1
ATOM 1005 O O . PRO A 1 125 ? 50.219 8.867 30 1 15.8 125 PRO A O 1
ATOM 1008 N N . SER A 1 126 ? 50.719 8.672 32 1 15.3 126 SER A N 1
ATOM 1009 C CA . SER A 1 126 ? 51.344 7.762 32.969 1 15.3 126 SER A CA 1
ATOM 1010 C C . SER A 1 126 ? 50.688 6.395 32.938 1 15.3 126 SER A C 1
ATOM 1012 O O . SER A 1 126 ? 51.344 5.363 32.906 1 15.3 126 SER A O 1
ATOM 1014 N N . PRO A 1 127 ? 49.406 6.18 33.594 1 15.84 127 PRO A N 1
ATOM 1015 C CA . PRO A 1 127 ? 49.625 5.363 34.781 1 15.84 127 PRO A CA 1
ATOM 1016 C C . PRO A 1 127 ? 49.625 3.867 34.5 1 15.84 127 PRO A C 1
ATOM 1018 O O . PRO A 1 127 ? 49.188 3.447 33.406 1 15.84 127 PRO A O 1
ATOM 1021 N N . GLU A 1 128 ? 49.25 3.088 35.594 1 16.23 128 GLU A N 1
ATOM 1022 C CA . GLU A 1 128 ? 49.844 2.09 36.5 1 16.23 128 GLU A CA 1
ATOM 1023 C C . GLU A 1 128 ? 49.312 0.69 36.156 1 16.23 128 GLU A C 1
ATOM 1025 O O . GLU A 1 128 ? 48.375 0.537 35.406 1 16.23 128 GLU A O 1
ATOM 1030 N N . PRO A 1 129 ? 48.75 -0.025 37.281 1 16.27 129 PRO A N 1
ATOM 1031 C CA . PRO A 1 129 ? 49.344 -1.183 37.938 1 16.27 129 PRO A CA 1
ATOM 1032 C C . PRO A 1 129 ? 48.688 -2.5 37.531 1 16.27 129 PRO A C 1
ATOM 1034 O O . PRO A 1 129 ? 49.406 -3.461 37.188 1 16.27 129 PRO A O 1
ATOM 1037 N N . THR A 1 130 ? 47.438 -2.848 38.031 1 16.36 130 THR A N 1
ATOM 1038 C CA . THR A 1 130 ? 47.375 -3.852 39.094 1 16.36 130 THR A CA 1
ATOM 1039 C C . THR A 1 130 ? 47.219 -5.25 38.5 1 16.36 130 THR A C 1
ATOM 1041 O O . THR A 1 130 ? 46.75 -5.406 37.375 1 16.36 130 THR A O 1
ATOM 1044 N N . THR A 1 131 ? 47.062 -6.352 39.438 1 15.99 131 THR A N 1
ATOM 1045 C CA . THR A 1 131 ? 47.656 -7.613 39.844 1 15.99 131 THR A CA 1
ATOM 1046 C C . THR A 1 131 ? 46.844 -8.797 39.344 1 15.99 131 THR A C 1
ATOM 1048 O O . THR A 1 131 ? 47.406 -9.773 38.844 1 15.99 131 THR A O 1
ATOM 1051 N N . PRO A 1 132 ? 45.469 -8.969 39.625 1 17.05 132 PRO A N 1
ATOM 1052 C CA . PRO A 1 132 ? 45.312 -10.125 40.531 1 17.05 132 PRO A CA 1
ATOM 1053 C C . PRO A 1 132 ? 45.406 -11.453 39.75 1 17.05 132 PRO A C 1
ATOM 1055 O O . PRO A 1 132 ? 45.281 -11.477 38.531 1 17.05 132 PRO A O 1
ATOM 1058 N N . GLU A 1 133 ? 44.844 -12.633 40.469 1 16.97 133 GLU A N 1
ATOM 1059 C CA . GLU A 1 133 ? 45.312 -13.945 40.938 1 16.97 133 GLU A CA 1
ATOM 1060 C C . GLU A 1 133 ? 44.875 -15.047 39.969 1 16.97 133 GLU A C 1
ATOM 1062 O O . GLU A 1 133 ? 44 -14.828 39.125 1 16.97 133 GLU A O 1
ATOM 1067 N N . PRO A 1 134 ? 44.656 -16.391 40.562 1 17.45 134 PRO A N 1
ATOM 1068 C CA . PRO A 1 134 ? 45.219 -17.719 40.375 1 17.45 134 PRO A CA 1
ATOM 1069 C C . PRO A 1 134 ? 44.281 -18.672 39.625 1 17.45 134 PRO A C 1
ATOM 1071 O O . PRO A 1 134 ? 44.719 -19.734 39.188 1 17.45 134 PRO A O 1
ATOM 1074 N N . ALA A 1 135 ? 43.062 -18.375 39.312 1 18.25 135 ALA A N 1
ATOM 1075 C CA . ALA A 1 135 ? 42.156 -19.484 39.594 1 18.25 135 ALA A CA 1
ATOM 1076 C C . ALA A 1 135 ? 42.531 -20.703 38.75 1 18.25 135 ALA A C 1
ATOM 1078 O O . ALA A 1 135 ? 42.969 -20.578 37.594 1 18.25 135 ALA A O 1
ATOM 1079 N N . GLU A 1 136 ? 42.438 -21.938 39.281 1 17.2 136 GLU A N 1
ATOM 1080 C CA . GLU A 1 136 ? 43.031 -23.281 39.312 1 17.2 136 GLU A CA 1
ATOM 1081 C C . GLU A 1 136 ? 42.406 -24.156 38.219 1 17.2 136 GLU A C 1
ATOM 1083 O O . GLU A 1 136 ? 43.094 -24.953 37.594 1 17.2 136 GLU A O 1
ATOM 1088 N N . SER A 1 137 ? 41.094 -24.031 37.969 1 17.66 137 SER A N 1
ATOM 1089 C CA . SER A 1 137 ? 40.375 -25.297 38.094 1 17.66 137 SER A CA 1
ATOM 1090 C C . SER A 1 137 ? 40.75 -26.266 37 1 17.66 137 SER A C 1
ATOM 1092 O O . SER A 1 137 ? 41.188 -25.828 35.906 1 17.66 137 SER A O 1
ATOM 1094 N N . GLY A 1 138 ? 40.5 -27.625 37.219 1 17.5 138 GLY A N 1
ATOM 1095 C CA . GLY A 1 138 ? 40.938 -28.984 37.062 1 17.5 138 GLY A CA 1
ATOM 1096 C C . GLY A 1 138 ? 40.5 -29.609 35.75 1 17.5 138 GLY A C 1
ATOM 1097 O O . GLY A 1 138 ? 39.406 -29.297 35.25 1 17.5 138 GLY A O 1
ATOM 1098 N N . VAL A 1 139 ? 41.312 -29.906 34.875 1 19.92 139 VAL A N 1
ATOM 1099 C CA . VAL A 1 139 ? 41.312 -30.438 33.5 1 19.92 139 VAL A CA 1
ATOM 1100 C C . VAL A 1 139 ? 40.875 -31.906 33.531 1 19.92 139 VAL A C 1
ATOM 1102 O O . VAL A 1 139 ? 41.562 -32.781 34.031 1 19.92 139 VAL A O 1
ATOM 1105 N N . ILE A 1 140 ? 39.562 -32 34 1 18.2 140 ILE A N 1
ATOM 1106 C CA . ILE A 1 140 ? 39.25 -33.406 34.125 1 18.2 140 ILE A CA 1
ATOM 1107 C C . ILE A 1 140 ? 39.562 -34.156 32.844 1 18.2 140 ILE A C 1
ATOM 1109 O O . ILE A 1 140 ? 39.25 -33.656 31.75 1 18.2 140 ILE A O 1
ATOM 1113 N N . VAL A 1 141 ? 40.406 -35.156 32.906 1 18.61 141 VAL A N 1
ATOM 1114 C CA . VAL A 1 141 ? 41.188 -36.062 32.094 1 18.61 141 VAL A CA 1
ATOM 1115 C C . VAL A 1 141 ? 40.281 -37.062 31.375 1 18.61 141 VAL A C 1
ATOM 1117 O O . VAL A 1 141 ? 40.406 -38.281 31.594 1 18.61 141 VAL A O 1
ATOM 1120 N N . LEU A 1 142 ? 39.062 -36.625 31 1 18.02 142 LEU A N 1
ATOM 1121 C CA . LEU A 1 142 ? 38.219 -37.781 30.703 1 18.02 142 LEU A CA 1
ATOM 1122 C C . LEU A 1 142 ? 38.938 -38.719 29.719 1 18.02 142 LEU A C 1
ATOM 1124 O O . LEU A 1 142 ? 39.562 -38.281 28.766 1 18.02 142 LEU A O 1
ATOM 1128 N N . ASP A 1 143 ? 39.094 -39.969 30.125 1 18.75 143 ASP A N 1
ATOM 1129 C CA . ASP A 1 143 ? 39.781 -41.188 29.734 1 18.75 143 ASP A CA 1
ATOM 1130 C C . ASP A 1 143 ? 39.281 -41.719 28.391 1 18.75 143 ASP A C 1
ATOM 1132 O O . ASP A 1 143 ? 38.094 -41.594 28.094 1 18.75 143 ASP A O 1
ATOM 1136 N N . PRO A 1 144 ? 40.125 -41.969 27.391 1 20.94 144 PRO A N 1
ATOM 1137 C CA . PRO A 1 144 ? 40.062 -42.438 26.016 1 20.94 144 PRO A CA 1
ATOM 1138 C C . PRO A 1 144 ? 39.5 -43.844 25.875 1 20.94 144 PRO A C 1
ATOM 1140 O O . PRO A 1 144 ? 40 -44.781 26.469 1 20.94 144 PRO A O 1
ATOM 1143 N N . VAL A 1 145 ? 38.094 -43.969 26.047 1 19.75 145 VAL A N 1
ATOM 1144 C CA . VAL A 1 145 ? 37.469 -45.281 26.031 1 19.75 145 VAL A CA 1
ATOM 1145 C C . VAL A 1 145 ? 37.969 -46.094 24.844 1 19.75 145 VAL A C 1
ATOM 1147 O O . VAL A 1 145 ? 37.938 -45.625 23.703 1 19.75 145 VAL A O 1
ATOM 1150 N N . SER A 1 146 ? 38.75 -47.094 25.094 1 19.38 146 SER A N 1
ATOM 1151 C CA . SER A 1 146 ? 39.438 -48.094 24.297 1 19.38 146 SER A CA 1
ATOM 1152 C C . SER A 1 146 ? 38.438 -49.031 23.609 1 19.38 146 SER A C 1
ATOM 1154 O O . SER A 1 146 ? 37.688 -49.781 24.266 1 19.38 146 SER A O 1
ATOM 1156 N N . LEU A 1 147 ? 37.594 -48.531 22.688 1 18.41 147 LEU A N 1
ATOM 1157 C CA . LEU A 1 147 ? 36.625 -49.375 22 1 18.41 147 LEU A CA 1
ATOM 1158 C C . LEU A 1 147 ? 37.281 -50.625 21.422 1 18.41 147 LEU A C 1
ATOM 1160 O O . LEU A 1 147 ? 38.156 -50.531 20.562 1 18.41 147 LEU A O 1
ATOM 1164 N N . ASN A 1 148 ? 37.469 -51.594 22.234 1 18.61 148 ASN A N 1
ATOM 1165 C CA . ASN A 1 148 ? 38 -52.906 21.891 1 18.61 148 ASN A CA 1
ATOM 1166 C C . ASN A 1 148 ? 37.125 -53.625 20.891 1 18.61 148 ASN A C 1
ATOM 1168 O O . ASN A 1 148 ? 35.906 -53.812 21.125 1 18.61 148 ASN A O 1
ATOM 1172 N N . TRP A 1 149 ? 37.406 -53.656 19.609 1 20.59 149 TRP A N 1
ATOM 1173 C CA . TRP A 1 149 ? 36.938 -54.281 18.391 1 20.59 149 TRP A CA 1
ATOM 1174 C C . TRP A 1 149 ? 36.875 -55.781 18.531 1 20.59 149 TRP A C 1
ATOM 1176 O O . TRP A 1 149 ? 37.938 -56.469 18.484 1 20.59 149 TRP A O 1
ATOM 1186 N N . GLY A 1 150 ? 36.188 -56.312 19.625 1 18.69 150 GLY A N 1
ATOM 1187 C CA . GLY A 1 150 ? 36.281 -57.75 19.797 1 18.69 150 GLY A CA 1
ATOM 1188 C C . GLY A 1 150 ? 35.719 -58.5 18.609 1 18.69 150 GLY A C 1
ATOM 1189 O O . GLY A 1 150 ? 34.875 -58 17.891 1 18.69 150 GLY A O 1
ATOM 1190 N N . SER A 1 151 ? 36.375 -59.5 18.078 1 21.33 151 SER A N 1
ATOM 1191 C CA . SER A 1 151 ? 36.438 -60.438 16.984 1 21.33 151 SER A CA 1
ATOM 1192 C C . SER A 1 151 ? 35.312 -61.469 17.078 1 21.33 151 SER A C 1
ATOM 1194 O O . SER A 1 151 ? 35.562 -62.656 17.328 1 21.33 151 SER A O 1
ATOM 1196 N N . GLN A 1 152 ? 34.094 -61.125 17.562 1 20.36 152 GLN A N 1
ATOM 1197 C CA . GLN A 1 152 ? 33.281 -62.312 17.922 1 20.36 152 GLN A CA 1
ATOM 1198 C C . GLN A 1 152 ? 33 -63.188 16.719 1 20.36 152 GLN A C 1
ATOM 1200 O O . GLN A 1 152 ? 32.781 -62.688 15.609 1 20.36 152 GLN A O 1
ATOM 1205 N N . CYS A 1 153 ? 33.125 -64.5 16.812 1 20.86 153 CYS A N 1
ATOM 1206 C CA . CYS A 1 153 ? 33.125 -65.75 16.031 1 20.86 153 CYS A CA 1
ATOM 1207 C C . CYS A 1 153 ? 31.719 -66.062 15.539 1 20.86 153 CYS A C 1
ATOM 1209 O O . CYS A 1 153 ? 30.75 -65.875 16.281 1 20.86 153 CYS A O 1
ATOM 1211 N N . ILE A 1 154 ? 31.406 -66.188 14.219 1 20.69 154 ILE A N 1
ATOM 1212 C CA . ILE A 1 154 ? 30.328 -66.438 13.258 1 20.69 154 ILE A CA 1
ATOM 1213 C C . ILE A 1 154 ? 29.672 -67.75 13.555 1 20.69 154 ILE A C 1
ATOM 1215 O O . ILE A 1 154 ? 30.172 -68.812 13.156 1 20.69 154 ILE A O 1
ATOM 1219 N N . LYS A 1 155 ? 29.266 -68 14.828 1 23.23 155 LYS A N 1
ATOM 1220 C CA . LYS A 1 155 ? 28.812 -69.375 14.922 1 23.23 155 LYS A CA 1
ATOM 1221 C C . LYS A 1 155 ? 27.609 -69.625 14.031 1 23.23 155 LYS A C 1
ATOM 1223 O O . LYS A 1 155 ? 26.938 -68.688 13.617 1 23.23 155 LYS A O 1
ATOM 1228 N N . ASN A 1 156 ? 26.938 -70.812 14.172 1 22.72 156 ASN A N 1
ATOM 1229 C CA . ASN A 1 156 ? 26.234 -71.875 13.422 1 22.72 156 ASN A CA 1
ATOM 1230 C C . ASN A 1 156 ? 24.734 -71.562 13.344 1 22.72 156 ASN A C 1
ATOM 1232 O O . ASN A 1 156 ? 24.031 -71.688 14.352 1 22.72 156 ASN A O 1
ATOM 1236 N N . ALA A 1 157 ? 24.25 -70.562 12.75 1 24.06 157 ALA A N 1
ATOM 1237 C CA . ALA A 1 157 ? 22.828 -70.188 12.727 1 24.06 157 ALA A CA 1
ATOM 1238 C C . ALA A 1 157 ? 21.984 -71.312 12.148 1 24.06 157 ALA A C 1
ATOM 1240 O O . ALA A 1 157 ? 22.219 -71.75 11.023 1 24.06 157 ALA A O 1
ATOM 1241 N N . GLU A 1 158 ? 21.312 -72.062 12.969 1 28.77 158 GLU A N 1
ATOM 1242 C CA . GLU A 1 158 ? 20.281 -73.062 12.695 1 28.77 158 GLU A CA 1
ATOM 1243 C C . GLU A 1 158 ? 19.109 -72.438 11.938 1 28.77 158 GLU A C 1
ATOM 1245 O O . GLU A 1 158 ? 18.844 -71.25 12.07 1 28.77 158 GLU A O 1
ATOM 1250 N N . TRP A 1 159 ? 18.219 -73.188 11.109 1 30.17 159 TRP A N 1
ATOM 1251 C CA . TRP A 1 159 ? 17.297 -73.062 9.984 1 30.17 159 TRP A CA 1
ATOM 1252 C C . TRP A 1 159 ? 15.961 -72.5 10.414 1 30.17 159 TRP A C 1
ATOM 1254 O O . TRP A 1 159 ? 15.133 -73.188 11 1 30.17 159 TRP A O 1
ATOM 1264 N N . ARG A 1 160 ? 15.727 -71.562 11.289 1 34.31 160 ARG A N 1
ATOM 1265 C CA . ARG A 1 160 ? 14.375 -71.188 11.703 1 34.31 160 ARG A CA 1
ATOM 1266 C C . ARG A 1 160 ? 13.578 -70.625 10.523 1 34.31 160 ARG A C 1
ATOM 1268 O O . ARG A 1 160 ? 14.094 -69.812 9.766 1 34.31 160 ARG A O 1
ATOM 1275 N N . PRO A 1 161 ? 12.273 -71.062 10.312 1 35 161 PRO A N 1
ATOM 1276 C CA . PRO A 1 161 ? 11.422 -71 9.125 1 35 161 PRO A CA 1
ATOM 1277 C C . PRO A 1 161 ? 11.008 -69.562 8.805 1 35 161 PRO A C 1
ATOM 1279 O O . PRO A 1 161 ? 11.172 -68.625 9.641 1 35 161 PRO A O 1
ATOM 1282 N N . ARG A 1 162 ? 9.805 -69.25 7.883 1 38.25 162 ARG A N 1
ATOM 1283 C CA . ARG A 1 162 ? 9.211 -68.312 6.938 1 38.25 162 ARG A CA 1
ATOM 1284 C C . ARG A 1 162 ? 8.586 -67.125 7.664 1 38.25 162 ARG A C 1
ATOM 1286 O O . ARG A 1 162 ? 7.988 -66.25 7.035 1 38.25 162 ARG A O 1
ATOM 1293 N N . ARG A 1 163 ? 8.359 -67.062 8.906 1 39.91 163 ARG A N 1
ATOM 1294 C CA . ARG A 1 163 ? 7.668 -65.938 9.57 1 39.91 163 ARG A CA 1
ATOM 1295 C C . ARG A 1 163 ? 8.398 -64.625 9.344 1 39.91 163 ARG A C 1
ATOM 1297 O O . ARG A 1 163 ? 7.918 -63.594 9.766 1 39.91 163 ARG A O 1
ATOM 1304 N N . GLU A 1 164 ? 9.5 -64.625 8.867 1 40.94 164 GLU A N 1
ATOM 1305 C CA . GLU A 1 164 ? 10.297 -63.406 8.82 1 40.94 164 GLU A CA 1
ATOM 1306 C C . GLU A 1 164 ? 9.859 -62.531 7.66 1 40.94 164 GLU A C 1
ATOM 1308 O O . GLU A 1 164 ? 10.07 -61.312 7.695 1 40.94 164 GLU A O 1
ATOM 1313 N N . LYS A 1 165 ? 9.188 -63.094 6.613 1 45.66 165 LYS A N 1
ATOM 1314 C CA . LYS A 1 165 ? 8.797 -62.281 5.469 1 45.66 165 LYS A CA 1
ATOM 1315 C C . LYS A 1 165 ? 7.59 -61.406 5.801 1 45.66 165 LYS A C 1
ATOM 1317 O O . LYS A 1 165 ? 7.496 -60.25 5.352 1 45.66 165 LYS A O 1
ATOM 1322 N N . LEU A 1 166 ? 6.547 -61.906 6.547 1 48.34 166 LEU A N 1
ATOM 1323 C CA . LEU A 1 166 ? 5.375 -61.094 6.895 1 48.34 166 LEU A CA 1
ATOM 1324 C C . LEU A 1 166 ? 5.762 -59.969 7.82 1 48.34 166 LEU A C 1
ATOM 1326 O O . LEU A 1 166 ? 5.145 -58.906 7.781 1 48.34 166 LEU A O 1
ATOM 1330 N N . SER A 1 167 ? 6.73 -60.156 8.68 1 49.47 167 SER A N 1
ATOM 1331 C CA . SER A 1 167 ? 7.211 -59.156 9.617 1 49.47 167 SER A CA 1
ATOM 1332 C C . SER A 1 167 ? 7.953 -58.031 8.891 1 49.47 167 SER A C 1
ATOM 1334 O O . SER A 1 167 ? 7.855 -56.875 9.281 1 49.47 167 SER A O 1
ATOM 1336 N N . LEU A 1 168 ? 8.539 -58.375 7.812 1 46.91 168 LEU A N 1
ATOM 1337 C CA . LEU A 1 168 ? 9.281 -57.375 7.062 1 46.91 168 LEU A CA 1
ATOM 1338 C C . LEU A 1 168 ? 8.336 -56.469 6.277 1 46.91 168 LEU A C 1
ATOM 1340 O O . LEU A 1 168 ? 8.562 -55.281 6.191 1 46.91 168 LEU A O 1
ATOM 1344 N N . THR A 1 169 ? 7.293 -57.094 5.652 1 50.53 169 THR A N 1
ATOM 1345 C CA . THR A 1 169 ? 6.309 -56.312 4.91 1 50.53 169 THR A CA 1
ATOM 1346 C C . THR A 1 169 ? 5.562 -55.375 5.84 1 50.53 169 THR A C 1
ATOM 1348 O O . THR A 1 169 ? 5.285 -54.219 5.477 1 50.53 169 THR A O 1
ATOM 1351 N N . ALA A 1 170 ? 5.184 -55.906 6.93 1 49.78 170 ALA A N 1
ATOM 1352 C CA . ALA A 1 170 ? 4.523 -55.062 7.926 1 49.78 170 ALA A CA 1
ATOM 1353 C C . ALA A 1 170 ? 5.477 -54 8.461 1 49.78 170 ALA A C 1
ATOM 1355 O O . ALA A 1 170 ? 5.059 -52.875 8.734 1 49.78 170 ALA A O 1
ATOM 1356 N N . ARG A 1 171 ? 6.641 -54.344 8.602 1 47.44 171 ARG A N 1
ATOM 1357 C CA . ARG A 1 171 ? 7.652 -53.406 9.062 1 47.44 171 ARG A CA 1
ATOM 1358 C C . ARG A 1 171 ? 7.953 -52.344 7.988 1 47.44 171 ARG A C 1
ATOM 1360 O O . ARG A 1 171 ? 8.102 -51.156 8.289 1 47.44 171 ARG A O 1
ATOM 1367 N N . ARG A 1 172 ? 8.008 -52.75 6.773 1 49.53 172 ARG A N 1
ATOM 1368 C CA . ARG A 1 172 ? 8.18 -51.844 5.645 1 49.53 172 ARG A CA 1
ATOM 1369 C C . ARG A 1 172 ? 6.992 -50.906 5.52 1 49.53 172 ARG A C 1
ATOM 1371 O O . ARG A 1 172 ? 7.16 -49.719 5.238 1 49.53 172 ARG A O 1
ATOM 1378 N N . ALA A 1 173 ? 5.789 -51.5 5.785 1 54.72 173 ALA A N 1
ATOM 1379 C CA . ALA A 1 173 ? 4.586 -50.688 5.762 1 54.72 173 ALA A CA 1
ATOM 1380 C C . ALA A 1 173 ? 4.59 -49.656 6.906 1 54.72 173 ALA A C 1
ATOM 1382 O O . ALA A 1 173 ? 4.227 -48.5 6.723 1 54.72 173 ALA A O 1
ATOM 1383 N N . ARG A 1 174 ? 4.93 -50.125 8.094 1 52.59 174 ARG A N 1
ATOM 1384 C CA . ARG A 1 174 ? 4.992 -49.25 9.25 1 52.59 174 ARG A CA 1
ATOM 1385 C C . ARG A 1 174 ? 6.078 -48.188 9.078 1 52.59 174 ARG A C 1
ATOM 1387 O O . ARG A 1 174 ? 5.875 -47.031 9.414 1 52.59 174 ARG A O 1
ATOM 1394 N N . TYR A 1 175 ? 7.293 -48.625 8.664 1 53.78 175 TYR A N 1
ATOM 1395 C CA . TYR A 1 175 ? 8.391 -47.688 8.438 1 53.78 175 TYR A CA 1
ATOM 1396 C C . TYR A 1 175 ? 8.031 -46.688 7.348 1 53.78 175 TYR A C 1
ATOM 1398 O O . TYR A 1 175 ? 8.352 -45.5 7.453 1 53.78 175 TYR A O 1
ATOM 1406 N N . SER A 1 176 ? 7.301 -47.25 6.34 1 60.5 176 SER A N 1
ATOM 1407 C CA . SER A 1 176 ? 6.844 -46.344 5.266 1 60.5 176 SER A CA 1
ATOM 1408 C C . SER A 1 176 ? 5.852 -45.312 5.785 1 60.5 176 SER A C 1
ATOM 1410 O O . SER A 1 176 ? 5.895 -44.156 5.379 1 60.5 176 SER A O 1
ATOM 1412 N N . ASP A 1 177 ? 5.082 -45.75 6.766 1 64.38 177 ASP A N 1
ATOM 1413 C CA . ASP A 1 177 ? 4.105 -44.844 7.352 1 64.38 177 ASP A CA 1
ATOM 1414 C C . ASP A 1 177 ? 4.789 -43.781 8.203 1 64.38 177 ASP A C 1
ATOM 1416 O O . ASP A 1 177 ? 4.43 -42.594 8.148 1 64.38 177 ASP A O 1
ATOM 1420 N N . LEU A 1 178 ? 5.832 -44.25 8.961 1 64.38 178 LEU A N 1
ATOM 1421 C CA . LEU A 1 178 ? 6.547 -43.312 9.82 1 64.38 178 LEU A CA 1
ATOM 1422 C C . LEU A 1 178 ? 7.344 -42.312 8.992 1 64.38 178 LEU A C 1
ATOM 1424 O O . LEU A 1 178 ? 7.395 -41.125 9.32 1 64.38 178 LEU A O 1
ATOM 1428 N N . THR A 1 179 ? 7.941 -42.781 7.996 1 71.38 179 THR A N 1
ATOM 1429 C CA . THR A 1 179 ? 8.727 -41.938 7.121 1 71.38 179 THR A CA 1
ATOM 1430 C C . THR A 1 179 ? 7.828 -40.938 6.398 1 71.38 179 THR A C 1
ATOM 1432 O O . THR A 1 179 ? 8.195 -39.75 6.227 1 71.38 179 THR A O 1
ATOM 1435 N N . SER A 1 180 ? 6.637 -41.5 6.168 1 74.81 180 SER A N 1
ATOM 1436 C CA . SER A 1 180 ? 5.676 -40.625 5.5 1 74.81 180 SER A CA 1
ATOM 1437 C C . SER A 1 180 ? 5.207 -39.5 6.426 1 74.81 180 SER A C 1
ATOM 1439 O O . SER A 1 180 ? 5.062 -38.375 6 1 74.81 180 SER A O 1
ATOM 1441 N N . VAL A 1 181 ? 5.102 -39.875 7.637 1 77.88 181 VAL A N 1
ATOM 1442 C CA . VAL A 1 181 ? 4.668 -38.906 8.625 1 77.88 181 VAL A CA 1
ATOM 1443 C C . VAL A 1 181 ? 5.77 -37.875 8.836 1 77.88 181 VAL A C 1
ATOM 1445 O O . VAL A 1 181 ? 5.5 -36.656 8.891 1 77.88 181 VAL A O 1
ATOM 1448 N N . LYS A 1 182 ? 6.977 -38.344 8.938 1 79.75 182 LYS A N 1
ATOM 1449 C CA . LYS A 1 182 ? 8.109 -37.438 9.117 1 79.75 182 LYS A CA 1
ATOM 1450 C C . LYS A 1 182 ? 8.281 -36.531 7.906 1 79.75 182 LYS A C 1
ATOM 1452 O O . LYS A 1 182 ? 8.539 -35.344 8.055 1 79.75 182 LYS A O 1
ATOM 1457 N N . PHE A 1 183 ? 8.156 -37.156 6.84 1 82.44 183 PHE A N 1
ATOM 1458 C CA . PHE A 1 183 ? 8.312 -36.406 5.598 1 82.44 183 PHE A CA 1
ATOM 1459 C C . PHE A 1 183 ? 7.234 -35.312 5.473 1 82.44 183 PHE A C 1
ATOM 1461 O O . PHE A 1 183 ? 7.512 -34.219 5.027 1 82.44 183 PHE A O 1
ATOM 1468 N N . ALA A 1 184 ? 6.066 -35.625 5.922 1 82.75 184 ALA A N 1
ATOM 1469 C CA . ALA A 1 184 ? 4.973 -34.656 5.934 1 82.75 184 ALA A CA 1
ATOM 1470 C C . ALA A 1 184 ? 5.234 -33.531 6.949 1 82.75 184 ALA A C 1
ATOM 1472 O O . ALA A 1 184 ? 4.949 -32.375 6.688 1 82.75 184 ALA A O 1
ATOM 1473 N N . ALA A 1 185 ? 5.723 -33.938 8.023 1 83.5 185 ALA A N 1
ATOM 1474 C CA . ALA A 1 185 ? 6.074 -32.969 9.047 1 83.5 185 ALA A CA 1
ATOM 1475 C C . ALA A 1 185 ? 7.176 -32.031 8.555 1 83.5 185 ALA A C 1
ATOM 1477 O O . ALA A 1 185 ? 7.141 -30.812 8.812 1 83.5 185 ALA A O 1
ATOM 1478 N N . ASP A 1 186 ? 8.086 -32.594 7.887 1 84.94 186 ASP A N 1
ATOM 1479 C CA . ASP A 1 186 ? 9.172 -31.812 7.324 1 84.94 186 ASP A CA 1
ATOM 1480 C C . ASP A 1 186 ? 8.648 -30.766 6.34 1 84.94 186 ASP A C 1
ATOM 1482 O O . ASP A 1 186 ? 9.117 -29.625 6.32 1 84.94 186 ASP A O 1
ATOM 1486 N N . PHE A 1 187 ? 7.676 -31.156 5.582 1 90.44 187 PHE A N 1
ATOM 1487 C CA . PHE A 1 187 ? 7.102 -30.234 4.617 1 90.44 187 PHE A CA 1
ATOM 1488 C C . PHE A 1 187 ? 6.406 -29.078 5.328 1 90.44 187 PHE A C 1
ATOM 1490 O O . PHE A 1 187 ? 6.582 -27.906 4.957 1 90.44 187 PHE A O 1
ATOM 1497 N N . ARG A 1 188 ? 5.605 -29.375 6.34 1 85.62 188 ARG A N 1
ATOM 1498 C CA . ARG A 1 188 ? 4.848 -28.375 7.07 1 85.62 188 ARG A CA 1
ATOM 1499 C C . ARG A 1 188 ? 5.781 -27.406 7.797 1 85.62 188 ARG A C 1
ATOM 1501 O O . ARG A 1 188 ? 5.453 -26.234 7.973 1 85.62 188 ARG A O 1
ATOM 1508 N N . ASN A 1 189 ? 6.98 -27.891 8.039 1 84.06 189 ASN A N 1
ATOM 1509 C CA . ASN A 1 189 ? 7.902 -27.094 8.844 1 84.06 189 ASN A CA 1
ATOM 1510 C C . ASN A 1 189 ? 8.891 -26.328 7.969 1 84.06 189 ASN A C 1
ATOM 1512 O O . ASN A 1 189 ? 9.773 -25.641 8.477 1 84.06 189 ASN A O 1
ATOM 1516 N N . LEU A 1 190 ? 8.734 -26.547 6.688 1 84.5 190 LEU A N 1
ATOM 1517 C CA . LEU A 1 190 ? 9.547 -25.703 5.812 1 84.5 190 LEU A CA 1
ATOM 1518 C C . LEU A 1 190 ? 9.305 -24.219 6.105 1 84.5 190 LEU A C 1
ATOM 1520 O O . LEU A 1 190 ? 8.172 -23.828 6.391 1 84.5 190 LEU A O 1
ATOM 1524 N N . THR A 1 191 ? 10.391 -23.438 6.137 1 83.69 191 THR A N 1
ATOM 1525 C CA . THR A 1 191 ? 10.273 -22 6.375 1 83.69 191 THR A CA 1
ATOM 1526 C C . THR A 1 191 ? 10.789 -21.203 5.176 1 83.69 191 THR A C 1
ATOM 1528 O O . THR A 1 191 ? 11.852 -21.531 4.629 1 83.69 191 THR A O 1
ATOM 1531 N N . PHE A 1 192 ? 10.016 -20.344 4.844 1 86.19 192 PHE A N 1
ATOM 1532 C CA . PHE A 1 192 ? 10.383 -19.391 3.799 1 86.19 192 PHE A CA 1
ATOM 1533 C C . PHE A 1 192 ? 10.359 -17.969 4.332 1 86.19 192 PHE A C 1
ATOM 1535 O O . PHE A 1 192 ? 9.352 -17.266 4.211 1 86.19 192 PHE A O 1
ATOM 1542 N N . PRO A 1 193 ? 11.492 -17.578 4.816 1 85.56 193 PRO A N 1
ATOM 1543 C CA . PRO A 1 193 ? 11.523 -16.266 5.441 1 85.56 193 PRO A CA 1
ATOM 1544 C C . PRO A 1 193 ? 11.289 -15.125 4.438 1 85.56 193 PRO A C 1
ATOM 1546 O O . PRO A 1 193 ? 11.766 -15.203 3.301 1 85.56 193 PRO A O 1
ATOM 1549 N N . LEU A 1 194 ? 10.531 -14.266 4.902 1 86.06 194 LEU A N 1
ATOM 1550 C CA . LEU A 1 194 ? 10.328 -13.07 4.098 1 86.06 194 LEU A CA 1
ATOM 1551 C C . LEU A 1 194 ? 11.562 -12.172 4.133 1 86.06 194 LEU A C 1
ATOM 1553 O O . LEU A 1 194 ? 12.18 -12 5.188 1 86.06 194 LEU A O 1
ATOM 1557 N N . LEU A 1 195 ? 11.938 -11.719 3.008 1 84.75 195 LEU A N 1
ATOM 1558 C CA . LEU A 1 195 ? 13.156 -10.922 2.898 1 84.75 195 LEU A CA 1
ATOM 1559 C C . LEU A 1 195 ? 12.844 -9.438 3.041 1 84.75 195 LEU A C 1
ATOM 1561 O O . LEU A 1 195 ? 13.75 -8.617 3.184 1 84.75 195 LEU A O 1
ATOM 1565 N N . ALA A 1 196 ? 11.594 -9.078 2.932 1 83.25 196 ALA A N 1
ATOM 1566 C CA . ALA A 1 196 ? 11.117 -7.707 3.096 1 83.25 196 ALA A CA 1
ATOM 1567 C C . ALA A 1 196 ? 9.758 -7.68 3.787 1 83.25 196 ALA A C 1
ATOM 1569 O O . ALA A 1 196 ? 9.039 -8.688 3.807 1 83.25 196 ALA A O 1
ATOM 1570 N N . LYS A 1 197 ? 9.492 -6.516 4.395 1 84.75 197 LYS A N 1
ATOM 1571 C CA . LYS A 1 197 ? 8.164 -6.336 4.98 1 84.75 197 LYS A CA 1
ATOM 1572 C C . LYS A 1 197 ? 7.078 -6.375 3.91 1 84.75 197 LYS A C 1
ATOM 1574 O O . LYS A 1 197 ? 7.328 -6.031 2.752 1 84.75 197 LYS A O 1
ATOM 1579 N N . ARG A 1 198 ? 5.93 -6.738 4.277 1 88 198 ARG A N 1
ATOM 1580 C CA . ARG A 1 198 ? 4.816 -6.871 3.344 1 88 198 ARG A CA 1
ATOM 1581 C C . ARG A 1 198 ? 4.078 -5.547 3.176 1 88 198 ARG A C 1
ATOM 1583 O O . ARG A 1 198 ? 2.945 -5.52 2.689 1 88 198 ARG A O 1
ATOM 1590 N N . ASN A 1 199 ? 4.641 -4.531 3.668 1 86.94 199 ASN A N 1
ATOM 1591 C CA . ASN A 1 199 ? 4.223 -3.146 3.479 1 86.94 199 ASN A CA 1
ATOM 1592 C C . ASN A 1 199 ? 5.422 -2.211 3.342 1 86.94 199 ASN A C 1
ATOM 1594 O O . ASN A 1 199 ? 6.109 -1.928 4.324 1 86.94 199 ASN A O 1
ATOM 1598 N N . ASN A 1 200 ? 5.578 -1.69 2.197 1 87.75 200 ASN A N 1
ATOM 1599 C CA . ASN A 1 200 ? 6.758 -0.898 1.876 1 87.75 200 ASN A CA 1
ATOM 1600 C C . ASN A 1 200 ? 6.801 0.397 2.682 1 87.75 200 ASN A C 1
ATOM 1602 O O . ASN A 1 200 ? 7.863 1.002 2.838 1 87.75 200 ASN A O 1
ATOM 1606 N N . HIS A 1 201 ? 5.676 0.808 3.229 1 88.94 201 HIS A N 1
ATOM 1607 C CA . HIS A 1 201 ? 5.613 2.164 3.762 1 88.94 201 HIS A CA 1
ATOM 1608 C C . HIS A 1 201 ? 5.277 2.154 5.25 1 88.94 201 HIS A C 1
ATOM 1610 O O . HIS A 1 201 ? 5.152 3.215 5.867 1 88.94 201 HIS A O 1
ATOM 1616 N N . ASP A 1 202 ? 5.266 1.035 5.781 1 86.12 202 ASP A N 1
ATOM 1617 C CA . ASP A 1 202 ? 4.844 0.885 7.172 1 86.12 202 ASP A CA 1
ATOM 1618 C C . ASP A 1 202 ? 5.73 1.705 8.109 1 86.12 202 ASP A C 1
ATOM 1620 O O . ASP A 1 202 ? 5.23 2.377 9.008 1 86.12 202 ASP A O 1
ATOM 1624 N N . HIS A 1 203 ? 6.949 1.787 7.898 1 87.38 203 HIS A N 1
ATOM 1625 C CA . HIS A 1 203 ? 7.902 2.402 8.812 1 87.38 203 HIS A CA 1
ATOM 1626 C C . HIS A 1 203 ? 7.785 3.922 8.797 1 87.38 203 HIS A C 1
ATOM 1628 O O . HIS A 1 203 ? 8.203 4.594 9.734 1 87.38 203 HIS A O 1
ATOM 1634 N N . THR A 1 204 ? 7.195 4.453 7.758 1 92.62 204 THR A N 1
ATOM 1635 C CA . THR A 1 204 ? 7.109 5.906 7.66 1 92.62 204 THR A CA 1
ATOM 1636 C C . THR A 1 204 ? 5.707 6.391 8.016 1 92.62 204 THR A C 1
ATOM 1638 O O . THR A 1 204 ? 5.473 7.594 8.148 1 92.62 204 THR A O 1
ATOM 1641 N N . CYS A 1 205 ? 4.801 5.461 8.18 1 94.44 205 CYS A N 1
ATOM 1642 C CA . CYS A 1 205 ? 3.406 5.859 8.336 1 94.44 205 CYS A CA 1
ATOM 1643 C C . CYS A 1 205 ? 3.041 6.016 9.805 1 94.44 205 CYS A C 1
ATOM 1645 O O . CYS A 1 205 ? 2.084 6.715 10.141 1 94.44 205 CYS A O 1
ATOM 1647 N N . GLU A 1 206 ? 3.752 5.41 10.648 1 92.81 206 GLU A N 1
ATOM 1648 C CA . GLU A 1 206 ? 3.438 5.5 12.07 1 92.81 206 GLU A CA 1
ATOM 1649 C C . GLU A 1 206 ? 4.203 6.641 12.734 1 92.81 206 GLU A C 1
ATOM 1651 O O . GLU A 1 206 ? 5.426 6.73 12.617 1 92.81 206 GLU A O 1
ATOM 1656 N N . PRO A 1 207 ? 3.408 7.547 13.438 1 93.69 207 PRO A N 1
ATOM 1657 C CA . PRO A 1 207 ? 4.109 8.617 14.148 1 93.69 207 PRO A CA 1
ATOM 1658 C C . PRO A 1 207 ? 5.102 8.078 15.18 1 93.69 207 PRO A C 1
ATOM 1660 O O . PRO A 1 207 ? 4.844 7.059 15.82 1 93.69 207 PRO A O 1
ATOM 1663 N N . ASN A 1 208 ? 6.156 8.797 15.328 1 90.31 208 ASN A N 1
ATOM 1664 C CA . ASN A 1 208 ? 7.176 8.422 16.297 1 90.31 208 ASN A CA 1
ATOM 1665 C C . ASN A 1 208 ? 6.629 8.484 17.734 1 90.31 208 ASN A C 1
ATOM 1667 O O . ASN A 1 208 ? 5.746 9.289 18.031 1 90.31 208 ASN A O 1
ATOM 1671 N N . ASP A 1 209 ? 7.281 7.711 18.562 1 91.25 209 ASP A N 1
ATOM 1672 C CA . ASP A 1 209 ? 6.836 7.66 19.953 1 91.25 209 ASP A CA 1
ATOM 1673 C C . ASP A 1 209 ? 7.684 8.57 20.828 1 91.25 209 ASP A C 1
ATOM 1675 O O . ASP A 1 209 ? 7.547 8.562 22.062 1 91.25 209 ASP A O 1
ATOM 1679 N N . PHE A 1 210 ? 8.539 9.328 20.188 1 92.06 210 PHE A N 1
ATOM 1680 C CA . PHE A 1 210 ? 9.383 10.211 20.984 1 92.06 210 PHE A CA 1
ATOM 1681 C C . PHE A 1 210 ? 9.477 11.594 20.344 1 92.06 210 PHE A C 1
ATOM 1683 O O . PHE A 1 210 ? 9.352 11.727 19.125 1 92.06 210 PHE A O 1
ATOM 1690 N N . PHE A 1 211 ? 9.68 12.57 21.172 1 93.31 211 PHE A N 1
ATOM 1691 C CA . PHE A 1 211 ? 9.812 13.961 20.75 1 93.31 211 PHE A CA 1
ATOM 1692 C C . PHE A 1 211 ? 11.281 14.344 20.609 1 93.31 211 PHE A C 1
ATOM 1694 O O . PHE A 1 211 ? 12.086 14.055 21.5 1 93.31 211 PHE A O 1
ATOM 1701 N N . ASN A 1 212 ? 11.617 14.891 19.516 1 93 212 ASN A N 1
ATOM 1702 C CA . ASN A 1 212 ? 12.961 15.43 19.312 1 93 212 ASN A CA 1
ATOM 1703 C C . ASN A 1 212 ? 12.969 16.953 19.406 1 93 212 ASN A C 1
ATOM 1705 O O . ASN A 1 212 ? 12.469 17.641 18.516 1 93 212 ASN A O 1
ATOM 1709 N N . PRO A 1 213 ? 13.648 17.531 20.391 1 91.56 213 PRO A N 1
ATOM 1710 C CA . PRO A 1 213 ? 13.609 18.984 20.609 1 91.56 213 PRO A CA 1
ATOM 1711 C C . PRO A 1 213 ? 14.398 19.75 19.562 1 91.56 213 PRO A C 1
A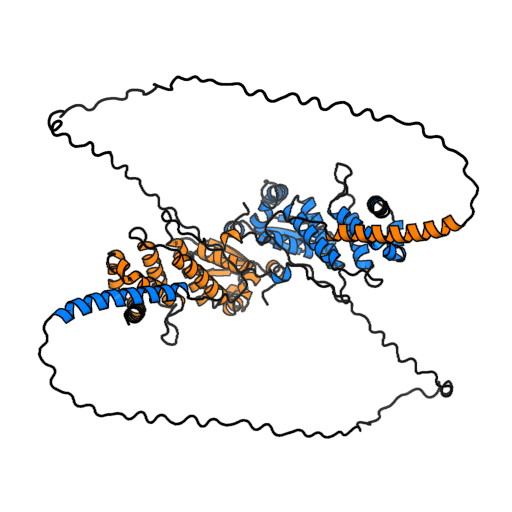TOM 1713 O O . PRO A 1 213 ? 14.281 20.969 19.469 1 91.56 213 PRO A O 1
ATOM 1716 N N . ASN A 1 214 ? 15.203 19.016 18.781 1 91.62 214 ASN A N 1
ATOM 1717 C CA . ASN A 1 214 ? 16.031 19.688 17.781 1 91.62 214 ASN A CA 1
ATOM 1718 C C . ASN A 1 214 ? 15.312 19.797 16.438 1 91.62 214 ASN A C 1
ATOM 1720 O O . ASN A 1 214 ? 15.922 20.172 15.43 1 91.62 214 ASN A O 1
ATOM 1724 N N . GLU A 1 215 ? 14.016 19.5 16.547 1 94.12 215 GLU A N 1
ATOM 1725 C CA . GLU A 1 215 ? 13.25 19.531 15.297 1 94.12 215 GLU A CA 1
ATOM 1726 C C . GLU A 1 215 ? 12.016 20.438 15.445 1 94.12 215 GLU A C 1
ATOM 1728 O O . GLU A 1 215 ? 11.453 20.547 16.531 1 94.12 215 GLU A O 1
ATOM 1733 N N . SER A 1 216 ? 11.719 21.125 14.375 1 95.12 216 SER A N 1
ATOM 1734 C CA . SER A 1 216 ? 10.461 21.859 14.305 1 95.12 216 SER A CA 1
ATOM 1735 C C . SER A 1 216 ? 9.32 20.953 13.844 1 95.12 216 SER A C 1
ATOM 1737 O O . SER A 1 216 ? 9.469 20.219 12.867 1 95.12 216 SER A O 1
ATOM 1739 N N . TYR A 1 217 ? 8.203 21.078 14.508 1 96.5 217 TYR A N 1
ATOM 1740 C CA . TYR A 1 217 ? 7.066 20.219 14.211 1 96.5 217 TYR A CA 1
ATOM 1741 C C . TYR A 1 217 ? 5.965 21 13.5 1 96.5 217 TYR A C 1
ATOM 1743 O O . TYR A 1 217 ? 4.879 20.469 13.258 1 96.5 217 TYR A O 1
ATOM 1751 N N . SER A 1 218 ? 6.254 22.188 13.133 1 96.56 218 SER A N 1
ATOM 1752 C CA . SER A 1 218 ? 5.246 23.016 12.477 1 96.56 218 SER A CA 1
ATOM 1753 C C . SER A 1 218 ? 4.711 22.344 11.219 1 96.56 218 SER A C 1
ATOM 1755 O O . SER A 1 218 ? 3.498 22.219 11.039 1 96.56 218 SER A O 1
ATOM 1757 N N . ASN A 1 219 ? 5.648 21.875 10.391 1 96.81 219 ASN A N 1
ATOM 1758 C CA . ASN A 1 219 ? 5.238 21.25 9.133 1 96.81 219 ASN A CA 1
ATOM 1759 C C . ASN A 1 219 ? 4.52 19.922 9.383 1 96.81 219 ASN A C 1
ATOM 1761 O O . ASN A 1 219 ? 3.641 19.531 8.609 1 96.81 219 ASN A O 1
ATOM 1765 N N . VAL A 1 220 ? 4.863 19.266 10.414 1 98 220 VAL A N 1
ATOM 1766 C CA . VAL A 1 220 ? 4.238 18 10.766 1 98 220 VAL A CA 1
ATOM 1767 C C . VAL A 1 220 ? 2.783 18.219 11.164 1 98 220 VAL A C 1
ATOM 1769 O O . VAL A 1 220 ? 1.875 17.578 10.633 1 98 220 VAL A O 1
ATOM 1772 N N . PHE A 1 221 ? 2.574 19.219 12.055 1 98.25 221 PHE A N 1
ATOM 1773 C CA . PHE A 1 221 ? 1.227 19.547 12.508 1 98.25 221 PHE A CA 1
ATOM 1774 C C . PHE A 1 221 ? 0.358 20 11.344 1 98.25 221 PHE A C 1
ATOM 1776 O O . PHE A 1 221 ? -0.746 19.484 11.141 1 98.25 221 PHE A O 1
ATOM 1783 N N . ILE A 1 222 ? 0.91 20.844 10.609 1 97.44 222 ILE A N 1
ATOM 1784 C CA . ILE A 1 222 ? 0.159 21.438 9.516 1 97.44 222 ILE A CA 1
ATOM 1785 C C . ILE A 1 222 ? -0.144 20.391 8.445 1 97.44 222 ILE A C 1
ATOM 1787 O O . ILE A 1 222 ? -1.215 20.406 7.84 1 97.44 222 ILE A O 1
ATOM 1791 N N . GLY A 1 223 ? 0.8 19.5 8.227 1 98.06 223 GLY A N 1
ATOM 1792 C CA . GLY A 1 223 ? 0.578 18.438 7.27 1 98.06 223 GLY A CA 1
ATOM 1793 C C . GLY A 1 223 ? -0.647 17.594 7.586 1 98.06 223 GLY A C 1
ATOM 1794 O O . GLY A 1 223 ? -1.451 17.297 6.699 1 98.06 223 GLY A O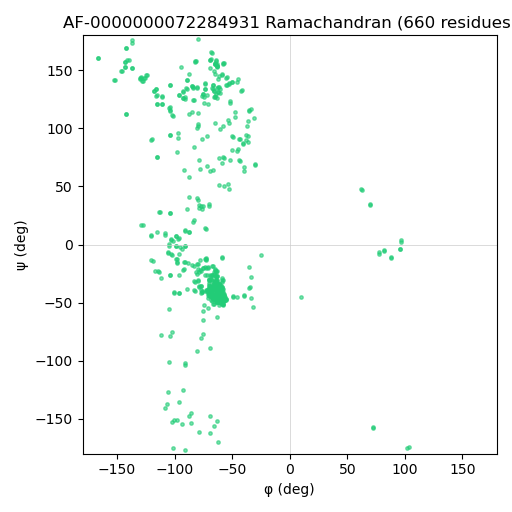 1
ATOM 1795 N N . HIS A 1 224 ? -0.808 17.25 8.805 1 98.38 224 HIS A N 1
ATOM 1796 C CA . HIS A 1 224 ? -1.972 16.469 9.219 1 98.38 224 HIS A CA 1
ATOM 1797 C C . HIS A 1 224 ? -3.244 17.312 9.156 1 98.38 224 HIS A C 1
ATOM 1799 O O . HIS A 1 224 ? -4.293 16.812 8.727 1 98.38 224 HIS A O 1
ATOM 1805 N N . ALA A 1 225 ? -3.15 18.516 9.609 1 97.88 225 ALA A N 1
ATOM 1806 C CA . ALA A 1 225 ? -4.305 19.406 9.539 1 97.88 225 ALA A CA 1
ATOM 1807 C C . ALA A 1 225 ? -4.773 19.594 8.102 1 97.88 225 ALA A C 1
ATOM 1809 O O . ALA A 1 225 ? -5.977 19.594 7.828 1 97.88 225 ALA A O 1
ATOM 1810 N N . ALA A 1 226 ? -3.807 19.766 7.211 1 97.56 226 ALA A N 1
ATOM 1811 C CA . ALA A 1 226 ? -4.125 19.953 5.797 1 97.56 226 ALA A CA 1
ATOM 1812 C C . ALA A 1 226 ? -4.863 18.734 5.238 1 97.56 226 ALA A C 1
ATOM 1814 O O . ALA A 1 226 ? -5.812 18.875 4.469 1 97.56 226 ALA A O 1
ATOM 1815 N N . LEU A 1 227 ? -4.434 17.609 5.617 1 98.19 227 LEU A N 1
ATOM 1816 C CA . LEU A 1 227 ? -5.074 16.391 5.152 1 98.19 227 LEU A CA 1
ATOM 1817 C C . LEU A 1 227 ? -6.484 16.266 5.723 1 98.19 227 LEU A C 1
ATOM 1819 O O . LEU A 1 227 ? -7.398 15.797 5.039 1 98.19 227 LEU A O 1
ATOM 1823 N N . TYR A 1 228 ? -6.676 16.641 6.98 1 97.75 228 TYR A N 1
ATOM 1824 C CA . TYR A 1 228 ? -8.016 16.656 7.559 1 97.75 228 TYR A CA 1
ATOM 1825 C C . TYR A 1 228 ? -8.938 17.578 6.773 1 97.75 228 TYR A C 1
ATOM 1827 O O . TYR A 1 228 ? -10.07 17.219 6.453 1 97.75 228 TYR A O 1
ATOM 1835 N N . ILE A 1 229 ? -8.469 18.703 6.52 1 96.38 229 ILE A N 1
ATOM 1836 C CA . ILE A 1 229 ? -9.266 19.703 5.828 1 96.38 229 ILE A CA 1
ATOM 1837 C C . ILE A 1 229 ? -9.602 19.219 4.418 1 96.38 229 ILE A C 1
ATOM 1839 O O . ILE A 1 229 ? -10.734 19.375 3.955 1 96.38 229 ILE A O 1
ATOM 1843 N N . LEU A 1 230 ? -8.633 18.672 3.758 1 96.56 230 LEU A N 1
ATOM 1844 C CA . LEU A 1 230 ? -8.891 18.094 2.445 1 96.56 230 LEU A CA 1
ATOM 1845 C C . LEU A 1 230 ? -9.961 17 2.531 1 96.56 230 LEU A C 1
ATOM 1847 O O . LEU A 1 230 ? -10.867 16.953 1.697 1 96.56 230 LEU A O 1
ATOM 1851 N N . GLY A 1 231 ? -9.781 16.141 3.51 1 97.19 231 GLY A N 1
ATOM 1852 C CA . GLY A 1 231 ? -10.789 15.117 3.723 1 97.19 231 GLY A CA 1
ATOM 1853 C C . GLY A 1 231 ? -12.172 15.68 3.986 1 97.19 231 GLY A C 1
ATOM 1854 O O . GLY A 1 231 ? -13.172 15.125 3.518 1 97.19 231 GLY A O 1
ATOM 1855 N N . ASP A 1 232 ? -12.195 16.703 4.742 1 94.88 232 ASP A N 1
ATOM 1856 C CA . ASP A 1 232 ? -13.469 17.344 5.055 1 94.88 232 ASP A CA 1
ATOM 1857 C C . ASP A 1 232 ? -14.102 17.938 3.801 1 94.88 232 ASP A C 1
ATOM 1859 O O . ASP A 1 232 ? -15.289 17.734 3.539 1 94.88 232 ASP A O 1
ATOM 1863 N N . PHE A 1 233 ? -13.328 18.578 2.998 1 93.69 233 PHE A N 1
ATOM 1864 C CA . PHE A 1 233 ? -13.797 19.25 1.788 1 93.69 233 PHE A CA 1
ATOM 1865 C C . PHE A 1 233 ? -14.273 18.234 0.76 1 93.69 233 PHE A C 1
ATOM 1867 O O . PHE A 1 233 ? -15.234 18.484 0.031 1 93.69 233 PHE A O 1
ATOM 1874 N N . ARG A 1 234 ? -13.641 17.125 0.705 1 95.5 234 ARG A N 1
ATOM 1875 C CA . ARG A 1 234 ? -13.938 16.141 -0.318 1 95.5 234 ARG A CA 1
ATOM 1876 C C . ARG A 1 234 ? -14.773 14.992 0.256 1 95.5 234 ARG A C 1
ATOM 1878 O O . ARG A 1 234 ? -15.016 13.992 -0.421 1 95.5 234 ARG A O 1
ATOM 1885 N N . LEU A 1 235 ? -15.148 15.125 1.562 1 96.38 235 LEU A N 1
ATOM 1886 C CA . LEU A 1 235 ? -16.016 14.195 2.262 1 96.38 235 LEU A CA 1
ATOM 1887 C C . LEU A 1 235 ? -15.391 12.805 2.326 1 96.38 235 LEU A C 1
ATOM 1889 O O . LEU A 1 235 ? -16.047 11.805 2.002 1 96.38 235 LEU A O 1
ATOM 1893 N N . ILE A 1 236 ? -14.195 12.75 2.686 1 96.75 236 ILE A N 1
ATOM 1894 C CA . ILE A 1 236 ? -13.477 11.5 2.906 1 96.75 236 ILE A CA 1
ATOM 1895 C C . ILE A 1 236 ? -13.328 11.242 4.402 1 96.75 236 ILE A C 1
ATOM 1897 O O . ILE A 1 236 ? -12.305 11.578 5 1 96.75 236 ILE A O 1
ATOM 1901 N N . GLU A 1 237 ? -14.172 10.523 4.992 1 96.25 237 GLU A N 1
ATOM 1902 C CA . GLU A 1 237 ? -14.258 10.367 6.441 1 96.25 237 GLU A CA 1
ATOM 1903 C C . GLU A 1 237 ? -13.07 9.57 6.977 1 96.25 237 GLU A C 1
ATOM 1905 O O . GLU A 1 237 ? -12.469 9.945 7.984 1 96.25 237 GLU A O 1
ATOM 1910 N N . PRO A 1 238 ? -12.664 8.477 6.297 1 96.38 238 PRO A N 1
ATOM 1911 C CA . PRO A 1 238 ? -11.523 7.734 6.836 1 96.38 238 PRO A CA 1
ATOM 1912 C C . PRO A 1 238 ? -10.234 8.562 6.859 1 96.38 238 PRO A C 1
ATOM 1914 O O . PRO A 1 238 ? -9.398 8.391 7.754 1 96.38 238 PRO A O 1
ATOM 1917 N N . LEU A 1 239 ? -10.07 9.414 5.914 1 97.62 239 LEU A N 1
ATOM 1918 C CA . LEU A 1 239 ? -8.891 10.273 5.887 1 97.62 239 LEU A CA 1
ATOM 1919 C C . LEU A 1 239 ? -8.914 11.258 7.047 1 97.62 239 LEU A C 1
ATOM 1921 O O . LEU A 1 239 ? -7.891 11.484 7.699 1 97.62 239 LEU A O 1
ATOM 1925 N N . LYS A 1 240 ? -10.055 11.859 7.324 1 97.25 240 LYS A N 1
ATOM 1926 C CA . LYS A 1 240 ? -10.211 12.766 8.453 1 97.25 240 LYS A CA 1
ATOM 1927 C C . LYS A 1 240 ? -9.844 12.078 9.766 1 97.25 240 LYS A C 1
ATOM 1929 O O . LYS A 1 240 ? -9.078 12.633 10.57 1 97.25 240 LYS A O 1
ATOM 1934 N N . ALA A 1 241 ? -10.398 10.906 9.883 1 96.94 241 ALA A N 1
ATOM 1935 C CA . ALA A 1 241 ? -10.164 10.156 11.117 1 96.94 241 ALA A CA 1
ATOM 1936 C C . ALA A 1 241 ? -8.68 9.844 11.289 1 96.94 241 ALA A C 1
ATOM 1938 O O . ALA A 1 241 ? -8.133 9.984 12.383 1 96.94 241 ALA A O 1
ATOM 1939 N N . LEU A 1 242 ? -8.07 9.43 10.219 1 97.44 242 LEU A N 1
ATOM 1940 C CA . LEU A 1 242 ? -6.652 9.078 10.273 1 97.44 242 LEU A CA 1
ATOM 1941 C C . LEU A 1 242 ? -5.801 10.297 10.594 1 97.44 242 LEU A C 1
ATOM 1943 O O . LEU A 1 242 ? -4.867 10.219 11.398 1 97.44 242 LEU A O 1
ATOM 1947 N N . ALA A 1 243 ? -6.09 11.422 9.969 1 97.88 243 ALA A N 1
ATOM 1948 C CA . ALA A 1 243 ? -5.352 12.656 10.203 1 97.88 243 ALA A CA 1
ATOM 1949 C C . ALA A 1 243 ? -5.461 13.102 11.656 1 97.88 243 ALA A C 1
ATOM 1951 O O . ALA A 1 243 ? -4.465 13.5 12.266 1 97.88 243 ALA A O 1
ATOM 1952 N N . LEU A 1 244 ? -6.676 13.008 12.227 1 97.31 244 LEU A N 1
ATOM 1953 C CA . LEU A 1 244 ? -6.887 13.367 13.625 1 97.31 244 LEU A CA 1
ATOM 1954 C C . LEU A 1 244 ? -6.109 12.438 14.547 1 97.31 244 LEU A C 1
ATOM 1956 O O . LEU A 1 244 ? -5.488 12.883 15.516 1 97.31 244 LEU A O 1
ATOM 1960 N N . TYR A 1 245 ? -6.168 11.219 14.227 1 97 245 TYR A N 1
ATOM 1961 C CA . TYR A 1 245 ? -5.465 10.211 15.016 1 97 245 TYR A CA 1
ATOM 1962 C C . TYR A 1 245 ? -3.975 10.516 15.078 1 97 245 TYR A C 1
ATOM 1964 O O . TYR A 1 245 ? -3.383 10.531 16.156 1 97 245 TYR A O 1
ATOM 1972 N N . LYS A 1 246 ? -3.391 10.719 13.969 1 97.62 246 LYS A N 1
ATOM 1973 C CA . LYS A 1 246 ? -1.952 10.953 13.906 1 97.62 246 LYS A CA 1
ATOM 1974 C C . LYS A 1 246 ? -1.584 12.273 14.578 1 97.62 246 LYS A C 1
ATOM 1976 O O . LYS A 1 246 ? -0.592 12.352 15.312 1 97.62 246 LYS A O 1
ATOM 1981 N N . LEU A 1 247 ? -2.373 13.305 14.266 1 97.94 247 LEU A N 1
ATOM 1982 C CA . LEU A 1 247 ? -2.111 14.602 14.875 1 97.94 247 LEU A CA 1
ATOM 1983 C C . LEU A 1 247 ? -2.191 14.516 16.391 1 97.94 247 LEU A C 1
ATOM 1985 O O . LEU A 1 247 ? -1.327 15.047 17.094 1 97.94 247 LEU A O 1
ATOM 1989 N N . HIS A 1 248 ? -3.197 13.867 16.906 1 97.44 248 HIS A N 1
ATOM 1990 C CA . HIS A 1 248 ? -3.369 13.695 18.344 1 97.44 248 HIS A CA 1
ATOM 1991 C C . HIS A 1 248 ? -2.186 12.953 18.953 1 97.44 248 HIS A C 1
ATOM 1993 O O . HIS A 1 248 ? -1.66 13.359 20 1 97.44 248 HIS A O 1
ATOM 1999 N N . LYS A 1 249 ? -1.799 11.898 18.328 1 95.94 249 LYS A N 1
ATOM 2000 C CA . LYS A 1 249 ? -0.679 11.109 18.844 1 95.94 249 LYS A CA 1
ATOM 2001 C C . LYS A 1 249 ? 0.585 11.961 18.953 1 95.94 249 LYS A C 1
ATOM 2003 O O . LYS A 1 249 ? 1.315 11.867 19.938 1 95.94 249 LYS A O 1
ATOM 2008 N N . ILE A 1 250 ? 0.833 12.742 17.969 1 96.94 250 ILE A N 1
ATOM 2009 C CA . ILE A 1 250 ? 2.043 13.555 17.953 1 96.94 250 ILE A CA 1
ATOM 2010 C C . ILE A 1 250 ? 1.942 14.648 19 1 96.94 250 ILE A C 1
ATOM 2012 O O . ILE A 1 250 ? 2.916 14.945 19.703 1 96.94 250 ILE A O 1
ATOM 2016 N N . LEU A 1 251 ? 0.78 15.273 19.125 1 96.5 251 LEU A N 1
ATOM 2017 C CA . LEU A 1 251 ? 0.587 16.312 20.125 1 96.5 251 LEU A CA 1
ATOM 2018 C C . LEU A 1 251 ? 0.743 15.758 21.531 1 96.5 251 LEU A C 1
ATOM 2020 O O . LEU A 1 251 ? 1.187 16.469 22.438 1 96.5 251 LEU A O 1
ATOM 2024 N N . CYS A 1 252 ? 0.472 14.477 21.719 1 94.56 252 CYS A N 1
ATOM 2025 C CA . CYS A 1 252 ? 0.578 13.836 23.031 1 94.56 252 CYS A CA 1
ATOM 2026 C C . CYS A 1 252 ? 2.035 13.703 23.453 1 94.56 252 CYS A C 1
ATOM 2028 O O . CYS A 1 252 ? 2.348 13.766 24.641 1 94.56 252 CYS A O 1
ATOM 2030 N N . ILE A 1 253 ? 2.877 13.555 22.469 1 94.12 253 ILE A N 1
ATOM 2031 C CA . ILE A 1 253 ? 4.273 13.336 22.828 1 94.12 253 ILE A CA 1
ATOM 2032 C C . ILE A 1 253 ? 5.039 14.656 22.734 1 94.12 253 ILE A C 1
ATOM 2034 O O . ILE A 1 253 ? 6.16 14.766 23.234 1 94.12 253 ILE A O 1
ATOM 2038 N N . PHE A 1 254 ? 4.48 15.664 22.078 1 95.31 254 PHE A N 1
ATOM 2039 C CA . PHE A 1 254 ? 5.117 16.953 21.875 1 95.31 254 PHE A CA 1
ATOM 2040 C C . PHE A 1 254 ? 5.316 17.688 23.203 1 95.31 254 PHE A C 1
ATOM 2042 O O . PHE A 1 254 ? 4.371 17.844 23.969 1 95.31 254 PHE A O 1
ATOM 2049 N N . GLU A 1 255 ? 6.52 18.094 23.453 1 93.5 255 GLU A N 1
ATOM 2050 C CA . GLU A 1 255 ? 6.832 18.844 24.656 1 93.5 255 GLU A CA 1
ATOM 2051 C C . GLU A 1 255 ? 6.965 20.328 24.359 1 93.5 255 GLU A C 1
ATOM 2053 O O . GLU A 1 255 ? 7.961 20.766 23.781 1 93.5 255 GLU A O 1
ATOM 2058 N N . LEU A 1 256 ? 6.004 21.094 24.859 1 93 256 LEU A N 1
ATOM 2059 C CA . LEU A 1 256 ? 5.941 22.531 24.594 1 93 256 LEU A CA 1
ATOM 2060 C C . LEU A 1 256 ? 6.996 23.281 25.391 1 93 256 LEU A C 1
ATOM 2062 O O . LEU A 1 256 ? 7.195 23 26.578 1 93 256 LEU A O 1
ATOM 2066 N N . SER A 1 257 ? 7.766 24.047 24.75 1 90.56 257 SER A N 1
ATOM 2067 C CA . SER A 1 257 ? 8.773 24.906 25.375 1 90.56 257 SER A CA 1
ATOM 2068 C C . SER A 1 257 ? 8.789 26.297 24.734 1 90.56 257 SER A C 1
ATOM 2070 O O . SER A 1 257 ? 8.055 26.547 23.766 1 90.56 257 SER A O 1
ATOM 2072 N N . ASP A 1 258 ? 9.562 27.172 25.234 1 89 258 ASP A N 1
ATOM 2073 C CA . ASP A 1 258 ? 9.664 28.547 24.734 1 89 258 ASP A CA 1
ATOM 2074 C C . ASP A 1 258 ? 10.242 28.562 23.312 1 89 258 ASP A C 1
ATOM 2076 O O . ASP A 1 258 ? 9.922 29.453 22.516 1 89 258 ASP A O 1
ATOM 2080 N N . GLU A 1 259 ? 10.969 27.5 22.984 1 88.69 259 GLU A N 1
ATOM 2081 C CA . GLU A 1 259 ? 11.68 27.469 21.703 1 88.69 259 GLU A CA 1
ATOM 2082 C C . GLU A 1 259 ? 10.781 26.984 20.578 1 88.69 259 GLU A C 1
ATOM 2084 O O . GLU A 1 259 ? 11.07 27.219 19.406 1 88.69 259 GLU A O 1
ATOM 2089 N N . A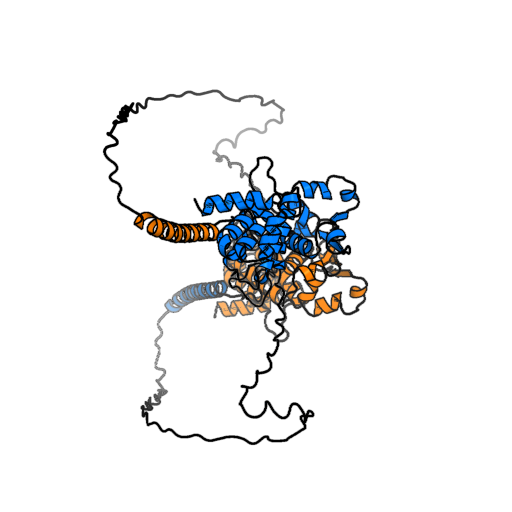SN A 1 260 ? 9.648 26.312 21.016 1 92.94 260 ASN A N 1
ATOM 2090 C CA . ASN A 1 260 ? 8.875 25.688 19.953 1 92.94 260 ASN A CA 1
ATOM 2091 C C . ASN A 1 260 ? 7.406 26.094 20.016 1 92.94 260 ASN A C 1
ATOM 2093 O O . ASN A 1 260 ? 6.562 25.469 19.359 1 92.94 260 ASN A O 1
ATOM 2097 N N . MET A 1 261 ? 7.062 27.172 20.75 1 93.44 261 MET A N 1
ATOM 2098 C CA . MET A 1 261 ? 5.688 27.656 20.875 1 93.44 261 MET A CA 1
ATOM 2099 C C . MET A 1 261 ? 5.113 28 19.5 1 93.44 261 MET A C 1
ATOM 2101 O O . MET A 1 261 ? 3.918 27.828 19.266 1 93.44 261 MET A O 1
ATOM 2105 N N . GLU A 1 262 ? 6 28.422 18.688 1 94.31 262 GLU A N 1
ATOM 2106 C CA . GLU A 1 262 ? 5.578 28.859 17.359 1 94.31 262 GLU A CA 1
ATOM 2107 C C . GLU A 1 262 ? 4.973 27.703 16.562 1 94.31 262 GLU A C 1
ATOM 2109 O O . GLU A 1 262 ? 4.09 27.922 15.727 1 94.31 262 GLU A O 1
ATOM 2114 N N . ASP A 1 263 ? 5.414 26.547 16.812 1 96.12 263 ASP A N 1
ATOM 2115 C CA . ASP A 1 263 ? 4.906 25.375 16.094 1 96.12 263 ASP A CA 1
ATOM 2116 C C . ASP A 1 263 ? 3.41 25.203 16.312 1 96.12 263 ASP A C 1
ATOM 2118 O O . ASP A 1 263 ? 2.652 24.969 15.375 1 96.12 263 ASP A O 1
ATOM 2122 N N . VAL A 1 264 ? 2.963 25.375 17.547 1 96.56 264 VAL A N 1
ATOM 2123 C CA . VAL A 1 264 ? 1.561 25.172 17.906 1 96.56 264 VAL A CA 1
ATOM 2124 C C . VAL A 1 264 ? 0.738 26.391 17.484 1 96.56 264 VAL A C 1
ATOM 2126 O O . VAL A 1 264 ? -0.412 26.25 17.062 1 96.56 264 VAL A O 1
ATOM 2129 N N . ILE A 1 265 ? 1.356 27.531 17.609 1 95.94 265 ILE A N 1
ATOM 2130 C CA . ILE A 1 265 ? 0.672 28.75 17.188 1 95.94 265 ILE A CA 1
ATOM 2131 C C . ILE A 1 265 ? 0.419 28.703 15.68 1 95.94 265 ILE A C 1
ATOM 2133 O O . ILE A 1 265 ? -0.677 29.016 15.219 1 95.94 265 ILE A O 1
ATOM 2137 N N . ASN A 1 266 ? 1.416 28.25 14.922 1 96.06 266 ASN A N 1
ATOM 2138 C CA . ASN A 1 266 ? 1.271 28.094 13.477 1 96.06 266 ASN A CA 1
ATOM 2139 C C . ASN A 1 266 ? 0.162 27.109 13.125 1 96.06 266 ASN A C 1
ATOM 2141 O O . ASN A 1 266 ? -0.584 27.312 12.172 1 96.06 266 ASN A O 1
ATOM 2145 N N . LEU A 1 267 ? 0.059 26.062 13.883 1 97.12 267 LEU A N 1
ATOM 2146 C CA . LEU A 1 267 ? -1.004 25.078 13.688 1 97.12 267 LEU A CA 1
ATOM 2147 C C . LEU A 1 267 ? -2.375 25.719 13.852 1 97.12 267 LEU A C 1
ATOM 2149 O O . LEU A 1 267 ? -3.246 25.578 12.992 1 97.12 267 LEU A O 1
ATOM 2153 N N . ALA A 1 268 ? -2.562 26.453 14.938 1 96.31 268 ALA A N 1
ATOM 2154 C CA . ALA A 1 268 ? -3.838 27.109 15.203 1 96.31 268 ALA A CA 1
ATOM 2155 C C . ALA A 1 268 ? -4.164 28.125 14.109 1 96.31 268 ALA A C 1
ATOM 2157 O O . ALA A 1 268 ? -5.301 28.188 13.633 1 96.31 268 ALA A O 1
ATOM 2158 N N . ARG A 1 269 ? -3.146 28.906 13.75 1 95.19 269 ARG A N 1
ATOM 2159 C CA . ARG A 1 269 ? -3.336 29.875 12.68 1 95.19 269 ARG A CA 1
ATOM 2160 C C . ARG A 1 269 ? -3.793 29.188 11.391 1 95.19 269 ARG A C 1
ATOM 2162 O O . ARG A 1 269 ? -4.703 29.672 10.719 1 95.19 269 ARG A O 1
ATOM 2169 N N . TYR A 1 270 ? -3.227 28.141 11.086 1 95.19 270 TYR A N 1
ATOM 2170 C CA . TYR A 1 270 ? -3.549 27.422 9.867 1 95.19 270 TYR A CA 1
ATOM 2171 C C . TYR A 1 270 ? -4.977 26.875 9.914 1 95.19 270 TYR A C 1
ATOM 2173 O O . TYR A 1 270 ? -5.723 27 8.938 1 95.19 270 TYR A O 1
ATOM 2181 N N . VAL A 1 271 ? -5.352 26.281 10.992 1 96 271 VAL A N 1
ATOM 2182 C CA . VAL A 1 271 ? -6.652 25.641 11.156 1 96 271 VAL A CA 1
ATOM 2183 C C . VAL A 1 271 ? -7.762 26.688 11.062 1 96 271 VAL A C 1
ATOM 2185 O O . VAL A 1 271 ? -8.844 26.406 10.539 1 96 271 VAL A O 1
ATOM 2188 N N . TYR A 1 272 ? -7.457 27.875 11.492 1 93.69 272 TYR A N 1
ATOM 2189 C CA . TYR A 1 272 ? -8.508 28.891 11.555 1 93.69 272 TYR A CA 1
ATOM 2190 C C . TYR A 1 272 ? -8.359 29.891 10.422 1 93.69 272 TYR A C 1
ATOM 2192 O O . TYR A 1 272 ? -9.109 30.875 10.359 1 93.69 272 TYR A O 1
ATOM 2200 N N . ALA A 1 273 ? -7.363 29.703 9.57 1 86.44 273 ALA A N 1
ATOM 2201 C CA . ALA A 1 273 ? -7.176 30.625 8.438 1 86.44 273 ALA A CA 1
ATOM 2202 C C . ALA A 1 273 ? -8.383 30.594 7.508 1 86.44 273 ALA A C 1
ATOM 2204 O O . ALA A 1 273 ? -8.766 31.625 6.941 1 86.44 273 ALA A O 1
ATOM 2205 N N . GLU A 1 274 ? -8.805 29.391 7.133 1 66.38 274 GLU A N 1
ATOM 2206 C CA . GLU A 1 274 ? -9.875 29.344 6.137 1 66.38 274 GLU A CA 1
ATOM 2207 C C . GLU A 1 274 ? -11.234 29.594 6.777 1 66.38 274 GLU A C 1
ATOM 2209 O O . GLU A 1 274 ? -11.516 29.094 7.871 1 66.38 274 GLU A O 1
ATOM 2214 N N . GLU A 1 275 ? -11.859 30.656 6.688 1 57.38 275 GLU A N 1
ATOM 2215 C CA . GLU A 1 275 ? -13.188 31 7.207 1 57.38 275 GLU A CA 1
ATOM 2216 C C . GLU A 1 275 ? -14.102 29.781 7.219 1 57.38 275 GLU A C 1
ATOM 2218 O O . GLU A 1 275 ? -14.961 29.656 8.094 1 57.38 275 GLU A O 1
ATOM 2223 N N . GLY A 1 276 ? -14.336 29 6.113 1 47.81 276 GLY A N 1
ATOM 2224 C CA . GLY A 1 276 ? -15.484 28.156 5.824 1 47.81 276 GLY A CA 1
ATOM 2225 C C . GLY A 1 276 ? -15.438 26.812 6.531 1 47.81 276 GLY A C 1
ATOM 2226 O O . GLY A 1 276 ? -16.406 26.047 6.492 1 47.81 276 GLY A O 1
ATOM 2227 N N . GLY A 1 277 ? -14.336 26.297 6.777 1 48.12 277 GLY A N 1
ATOM 2228 C CA . GLY A 1 277 ? -14.406 24.844 6.883 1 48.12 277 GLY A CA 1
ATOM 2229 C C . GLY A 1 277 ? -15.117 24.375 8.133 1 48.12 277 GLY A C 1
ATOM 2230 O O . GLY A 1 277 ? -15.602 23.234 8.188 1 48.12 277 GLY A O 1
ATOM 2231 N N . GLY A 1 278 ? -14.812 24.953 9.312 1 49 278 GLY A N 1
ATOM 2232 C CA . GLY A 1 278 ? -15.125 24.203 10.516 1 49 278 GLY A CA 1
ATOM 2233 C C . GLY A 1 278 ? -16.453 24.594 11.141 1 49 278 GLY A C 1
ATOM 2234 O O . GLY A 1 278 ? -16.734 24.234 12.281 1 49 278 GLY A O 1
ATOM 2235 N N . GLU A 1 279 ? -17.016 25.641 10.594 1 48.88 279 GLU A N 1
ATOM 2236 C CA . GLU A 1 279 ? -18.234 25.844 11.375 1 48.88 279 GLU A CA 1
ATOM 2237 C C . GLU A 1 279 ? -19.266 24.766 11.086 1 48.88 279 GLU A C 1
ATOM 2239 O O . GLU A 1 279 ? -19.594 24.516 9.922 1 48.88 279 GLU A O 1
ATOM 2244 N N . GLY A 1 280 ? -19.25 23.828 11.805 1 47.34 280 GLY A N 1
ATOM 2245 C CA . GLY A 1 280 ? -20.406 22.953 11.688 1 47.34 280 GLY A CA 1
ATOM 2246 C C . GLY A 1 280 ? -21.719 23.703 11.57 1 47.34 280 GLY A C 1
ATOM 2247 O O . GLY A 1 280 ? -21.797 24.875 11.953 1 47.34 280 GLY A O 1
ATOM 2248 N N . SER A 1 281 ? -22.531 23.328 10.617 1 49.41 281 SER A N 1
ATOM 2249 C CA . SER A 1 281 ? -23.875 23.875 10.469 1 49.41 281 SER A CA 1
ATOM 2250 C C . SER A 1 281 ? -24.5 24.172 11.82 1 49.41 281 SER A C 1
ATOM 2252 O O . SER A 1 281 ? -25.422 24.984 11.922 1 49.41 281 SER A O 1
ATOM 2254 N N . SER A 1 282 ? -24.25 23.375 12.773 1 52.62 282 SER A N 1
ATOM 2255 C CA . SER A 1 282 ? -25.047 23.438 14 1 52.62 282 SER A CA 1
ATOM 2256 C C . SER A 1 282 ? -24.281 24.109 15.125 1 52.62 282 SER A C 1
ATOM 2258 O O . SER A 1 282 ? -24.578 23.891 16.312 1 52.62 282 SER A O 1
ATOM 2260 N N . GLY A 1 283 ? -23.266 25.062 14.836 1 65.12 283 GLY A N 1
ATOM 2261 C CA . GLY A 1 283 ? -22.625 25.75 15.938 1 65.12 283 GLY A CA 1
ATOM 2262 C C . GLY A 1 283 ? -21.594 24.891 16.656 1 65.12 283 GLY A C 1
ATOM 2263 O O . GLY A 1 283 ? -20.906 25.375 17.562 1 65.12 283 GLY A O 1
ATOM 2264 N N . GLU A 1 284 ? -21.5 23.641 16.359 1 80.44 284 GLU A N 1
ATOM 2265 C CA . GLU A 1 284 ? -20.531 22.781 17.047 1 80.44 284 GLU A CA 1
ATOM 2266 C C . GLU A 1 284 ? -19.125 22.938 16.469 1 80.44 284 GLU A C 1
ATOM 2268 O O . GLU A 1 284 ? -18.969 23.188 15.266 1 80.44 284 GLU A O 1
ATOM 2273 N N . ILE A 1 285 ? -18.188 23.047 17.422 1 88.69 285 ILE A N 1
ATOM 2274 C CA . ILE A 1 285 ? -16.797 23.172 17.016 1 88.69 285 ILE A CA 1
ATOM 2275 C C . ILE A 1 285 ? -16.344 21.906 16.297 1 88.69 285 ILE A C 1
ATOM 2277 O O . ILE A 1 285 ? -16.562 20.797 16.781 1 88.69 285 ILE A O 1
ATOM 2281 N N . GLY A 1 286 ? -15.773 22.031 15.164 1 90.81 286 GLY A N 1
ATOM 2282 C CA . GLY A 1 286 ? -15.258 20.906 14.398 1 90.81 286 GLY A CA 1
ATOM 2283 C C . GLY A 1 286 ? -14.219 20.094 15.156 1 90.81 286 GLY A C 1
ATOM 2284 O O . GLY A 1 286 ? -13.578 20.609 16.078 1 90.81 286 GLY A O 1
ATOM 2285 N N . ALA A 1 287 ? -14.078 18.875 14.766 1 94.06 287 ALA A N 1
ATOM 2286 C CA . ALA A 1 287 ? -13.203 17.953 15.484 1 94.06 287 ALA A CA 1
ATOM 2287 C C . ALA A 1 287 ? -11.758 18.453 15.484 1 94.06 287 ALA A C 1
ATOM 2289 O O . ALA A 1 287 ? -11.07 18.359 16.5 1 94.06 287 ALA A O 1
ATOM 2290 N N . LEU A 1 288 ? -11.328 18.922 14.328 1 96.56 288 LEU A N 1
ATOM 2291 C CA . LEU A 1 288 ? -9.953 19.406 14.234 1 96.56 288 LEU A CA 1
ATOM 2292 C C . LEU A 1 288 ? -9.758 20.625 15.125 1 96.56 288 LEU A C 1
ATOM 2294 O O . LEU A 1 288 ? -8.789 20.703 15.883 1 96.56 288 LEU A O 1
ATOM 2298 N N . ARG A 1 289 ? -10.602 21.578 15.039 1 95.56 289 ARG A N 1
ATOM 2299 C CA . ARG A 1 289 ? -10.531 22.781 15.867 1 95.56 289 ARG A CA 1
ATOM 2300 C C . ARG A 1 289 ? -10.633 22.438 17.344 1 95.56 289 ARG A C 1
ATOM 2302 O O . ARG A 1 289 ? -9.914 23 18.172 1 95.56 289 ARG A O 1
ATOM 2309 N N . SER A 1 290 ? -11.523 21.5 17.609 1 94.44 290 SER A N 1
ATOM 2310 C CA . SER A 1 290 ? -11.664 21.047 18.984 1 94.44 290 SER A CA 1
ATOM 2311 C C . SER A 1 290 ? -10.359 20.453 19.516 1 94.44 290 SER A C 1
ATOM 2313 O O . SER A 1 290 ? -9.961 20.734 20.656 1 94.44 290 SER A O 1
ATOM 2315 N N . LEU A 1 291 ? -9.742 19.656 18.719 1 95.81 291 LEU A N 1
ATOM 2316 C CA . LEU A 1 291 ? -8.484 19.031 19.109 1 95.81 291 LEU A CA 1
ATOM 2317 C C . LEU A 1 291 ? -7.422 20.094 19.391 1 95.81 291 LEU A C 1
ATOM 2319 O O . LEU A 1 291 ? -6.75 20.047 20.422 1 95.81 291 LEU A O 1
ATOM 2323 N N . VAL A 1 292 ? -7.34 21.062 18.531 1 96.56 292 VAL A N 1
ATOM 2324 C CA . VAL A 1 292 ? -6.324 22.109 18.641 1 96.56 292 VAL A CA 1
ATOM 2325 C C . VAL A 1 292 ? -6.629 23 19.844 1 96.56 292 VAL A C 1
ATOM 2327 O O . VAL A 1 292 ? -5.742 23.297 20.641 1 96.56 292 VAL A O 1
ATOM 2330 N N . CYS A 1 293 ? -7.84 23.375 20.016 1 94.44 293 CYS A N 1
ATOM 2331 C CA . CYS A 1 293 ? -8.234 24.219 21.141 1 94.44 293 CYS A CA 1
ATOM 2332 C C . CYS A 1 293 ? -8.016 23.5 22.469 1 94.44 293 CYS A C 1
ATOM 2334 O O . CYS A 1 293 ? -7.559 24.109 23.438 1 94.44 293 CYS A O 1
ATOM 2336 N N . HIS A 1 294 ? -8.383 22.25 22.484 1 94.19 294 HIS A N 1
ATOM 2337 C CA . HIS A 1 294 ? -8.156 21.469 23.688 1 94.19 294 HIS A CA 1
ATOM 2338 C C . HIS A 1 294 ? -6.68 21.453 24.062 1 94.19 294 HIS A C 1
ATOM 2340 O O . HIS A 1 294 ? -6.332 21.672 25.234 1 94.19 294 HIS A O 1
ATOM 2346 N N . TYR A 1 295 ? -5.875 21.234 23.141 1 95.31 295 TYR A N 1
ATOM 2347 C CA . TYR A 1 295 ? -4.441 21.203 23.406 1 95.31 295 TYR A CA 1
ATOM 2348 C C . TYR A 1 295 ? -3.953 22.562 23.906 1 95.31 295 TYR A C 1
ATOM 2350 O O . TYR A 1 295 ? -3.186 22.625 24.875 1 95.31 295 TYR A O 1
ATOM 2358 N N . MET A 1 296 ? -4.355 23.625 23.281 1 93.88 296 MET A N 1
ATOM 2359 C CA . MET A 1 296 ? -3.906 24.953 23.656 1 93.88 296 MET A CA 1
ATOM 2360 C C . MET A 1 296 ? -4.43 25.344 25.031 1 93.88 296 MET A C 1
ATOM 2362 O O . MET A 1 296 ? -3.717 25.984 25.812 1 93.88 296 MET A O 1
ATOM 2366 N N . ALA A 1 297 ? -5.625 24.922 25.281 1 91.06 297 ALA A N 1
ATOM 2367 C CA . ALA A 1 297 ? -6.199 25.219 26.594 1 91.06 297 ALA A CA 1
ATOM 2368 C C . ALA A 1 297 ? -5.434 24.5 27.703 1 91.06 297 ALA A C 1
ATOM 2370 O O . ALA A 1 297 ? -5.219 25.062 28.781 1 91.06 297 ALA A O 1
ATOM 2371 N N . MET A 1 298 ? -5.07 23.328 27.406 1 88.75 298 MET A N 1
ATOM 2372 C CA . MET A 1 298 ? -4.281 22.547 28.344 1 88.75 298 MET A CA 1
ATOM 2373 C C . MET A 1 298 ? -2.977 23.25 28.688 1 88.75 298 MET A C 1
ATOM 2375 O O . MET A 1 298 ? -2.475 23.125 29.812 1 88.75 298 MET A O 1
ATOM 2379 N N . HIS A 1 299 ? -2.445 24.062 27.766 1 91.25 299 HIS A N 1
ATOM 2380 C CA . HIS A 1 299 ? -1.161 24.734 27.953 1 91.25 299 HIS A CA 1
ATOM 2381 C C . HIS A 1 299 ? -1.337 26.234 28.047 1 91.25 299 HIS A C 1
ATOM 2383 O O . HIS A 1 299 ? -0.423 27 27.703 1 91.25 299 HIS A O 1
ATOM 2389 N N . ALA A 1 300 ? -2.436 26.672 28.484 1 88.88 300 ALA A N 1
ATOM 2390 C CA . ALA A 1 300 ? -2.797 28.078 28.484 1 88.88 300 ALA A CA 1
ATOM 2391 C C . ALA A 1 300 ? -1.827 28.891 29.328 1 88.88 300 ALA A C 1
ATOM 2393 O O . ALA A 1 300 ? -1.464 30.016 28.969 1 88.88 300 ALA A O 1
ATOM 2394 N N . PHE A 1 301 ? -1.382 28.312 30.359 1 84.81 301 PHE A N 1
ATOM 2395 C CA . PHE A 1 301 ? -0.494 29.047 31.266 1 84.81 301 PHE A CA 1
ATOM 2396 C C . PHE A 1 301 ? 0.831 29.359 30.578 1 84.81 301 PHE A C 1
ATOM 2398 O O . PHE A 1 301 ? 1.281 30.5 30.594 1 84.81 301 PHE A O 1
ATOM 2405 N N . VAL A 1 302 ? 1.341 28.359 29.953 1 87.75 302 VAL A N 1
ATOM 2406 C CA . VAL A 1 302 ? 2.629 28.531 29.281 1 87.75 302 VAL A CA 1
ATOM 2407 C C . VAL A 1 302 ? 2.469 29.438 28.062 1 87.75 302 VAL A C 1
ATOM 2409 O O . VAL A 1 302 ? 3.346 30.25 27.781 1 87.75 302 VAL A O 1
ATOM 2412 N N . LEU A 1 303 ? 1.333 29.375 27.406 1 90.81 303 LEU A N 1
ATOM 2413 C CA . LEU A 1 303 ? 1.079 30.156 26.203 1 90.81 303 LEU A CA 1
ATOM 2414 C C . LEU A 1 303 ? 0.849 31.625 26.547 1 90.81 303 LEU A C 1
ATOM 2416 O O . LEU A 1 303 ? 1.188 32.5 25.766 1 90.81 303 LEU A O 1
ATOM 2420 N N . SER A 1 304 ? 0.403 31.891 27.703 1 88.81 304 SER A N 1
ATOM 2421 C CA . SER A 1 304 ? 0.044 33.25 28.094 1 88.81 304 SER A CA 1
ATOM 2422 C C . SER A 1 304 ? 1.282 34.125 28.266 1 88.81 304 SER A C 1
ATOM 2424 O O . SER A 1 304 ? 1.193 35.344 28.219 1 88.81 304 SER A O 1
ATOM 2426 N N . VAL A 1 305 ? 2.42 33.5 28.438 1 90.25 305 VAL A N 1
ATOM 2427 C CA . VAL A 1 305 ? 3.635 34.281 28.641 1 90.25 305 VAL A CA 1
ATOM 2428 C C . VAL A 1 305 ? 4.355 34.469 27.312 1 90.25 305 VAL A C 1
ATOM 2430 O O . VAL A 1 305 ? 5.363 35.188 27.25 1 90.25 305 VAL A O 1
ATOM 2433 N N . ASP A 1 306 ? 3.818 33.906 26.375 1 91.81 306 ASP A N 1
ATOM 2434 C CA . ASP A 1 306 ? 4.418 34.031 25.047 1 91.81 306 ASP A CA 1
ATOM 2435 C C . ASP A 1 306 ? 3.836 35.219 24.281 1 91.81 306 ASP A C 1
ATOM 2437 O O . ASP A 1 306 ? 2.623 35.281 24.078 1 91.81 306 ASP A O 1
ATOM 2441 N N . ASP A 1 307 ? 4.711 36.062 23.797 1 92.31 307 ASP A N 1
ATOM 2442 C CA . ASP A 1 307 ? 4.277 37.25 23.094 1 92.31 307 ASP A CA 1
ATOM 2443 C C . ASP A 1 307 ? 3.596 36.906 21.781 1 92.31 307 ASP A C 1
ATOM 2445 O O . ASP A 1 307 ? 2.623 37.562 21.375 1 92.31 307 ASP A O 1
ATOM 2449 N N . GLY A 1 308 ? 4.09 35.969 21.203 1 91.94 308 GLY A N 1
ATOM 2450 C CA . GLY A 1 308 ? 3.508 35.531 19.938 1 91.94 308 GLY A CA 1
ATOM 2451 C C . GLY A 1 308 ? 2.076 35.062 20.062 1 91.94 308 GLY A C 1
ATOM 2452 O O . GLY A 1 308 ? 1.219 35.406 19.25 1 91.94 308 GLY A O 1
ATOM 2453 N N . PHE A 1 309 ? 1.804 34.344 21.047 1 94.44 309 PHE A N 1
ATOM 2454 C CA . PHE A 1 309 ? 0.454 33.844 21.281 1 94.44 309 PHE A CA 1
ATOM 2455 C C . PHE A 1 309 ? -0.489 34.969 21.656 1 94.44 309 PHE A C 1
ATOM 2457 O O . PHE A 1 309 ? -1.629 35.031 21.188 1 94.44 309 PHE A O 1
ATOM 2464 N N . MET A 1 310 ? 0.022 35.875 22.469 1 93.38 310 MET A N 1
ATOM 2465 C CA . MET A 1 310 ? -0.805 37 22.875 1 93.38 310 MET A CA 1
ATOM 2466 C C . MET A 1 310 ? -1.161 37.875 21.688 1 93.38 310 MET A C 1
ATOM 2468 O O . MET A 1 310 ? -2.279 38.375 21.594 1 93.38 310 MET A O 1
ATOM 2472 N N . GLU A 1 311 ? -0.234 38.031 20.828 1 94 311 GLU A N 1
ATOM 2473 C CA . GLU A 1 311 ? -0.518 38.75 19.578 1 94 311 GLU A CA 1
ATOM 2474 C C . GLU A 1 311 ? -1.567 38 18.75 1 94 311 GLU A C 1
ATOM 2476 O O . GLU A 1 311 ? -2.477 38.625 18.203 1 94 311 GLU A O 1
ATOM 2481 N N . PHE A 1 312 ? -1.41 36.75 18.703 1 93.25 312 PHE A N 1
ATOM 2482 C CA . PHE A 1 312 ? -2.363 35.906 17.969 1 93.25 312 PHE A CA 1
ATOM 2483 C C . PHE A 1 312 ? -3.76 36.031 18.562 1 93.25 312 PHE A C 1
ATOM 2485 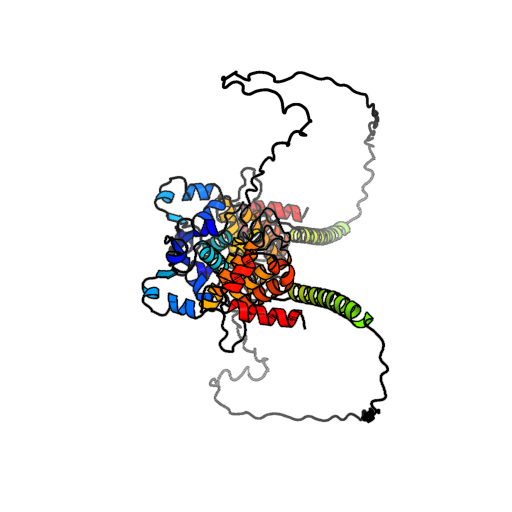O O . PHE A 1 312 ? -4.742 36.188 17.828 1 93.25 312 PHE A O 1
ATOM 2492 N N . LEU A 1 313 ? -3.906 36.031 19.828 1 92.69 313 LEU A N 1
ATOM 2493 C CA . LEU A 1 313 ? -5.18 36.219 20.516 1 92.69 313 LEU A CA 1
ATOM 2494 C C . LEU A 1 313 ? -5.77 37.594 20.188 1 92.69 313 LEU A C 1
ATOM 2496 O O . LEU A 1 313 ? -6.98 37.719 20.016 1 92.69 313 LEU A O 1
ATOM 2500 N N . GLY A 1 314 ? -4.91 38.5 20.078 1 91.69 314 GLY A N 1
ATOM 2501 C CA . GLY A 1 314 ? -5.328 39.875 19.812 1 91.69 314 GLY A CA 1
ATOM 2502 C C . GLY A 1 314 ? -5.887 40.062 18.422 1 91.69 314 GLY A C 1
ATOM 2503 O O . GLY A 1 314 ? -6.652 41 18.172 1 91.69 314 GLY A O 1
ATOM 2504 N N . GLU A 1 315 ? -5.473 39.25 17.531 1 90.44 315 GLU A N 1
ATOM 2505 C CA . GLU A 1 315 ? -5.996 39.312 16.172 1 90.44 315 GLU A CA 1
ATOM 2506 C C . GLU A 1 315 ? -7.488 39 16.141 1 90.44 315 GLU A C 1
ATOM 2508 O O . GLU A 1 315 ? -8.188 39.344 15.195 1 90.44 315 GLU A O 1
ATOM 2513 N N . GLY A 1 316 ? -7.918 38.281 17.203 1 89.62 316 GLY A N 1
ATOM 2514 C CA . GLY A 1 316 ? -9.32 37.906 17.297 1 89.62 316 GLY A CA 1
ATOM 2515 C C . GLY A 1 316 ? -9.719 36.812 16.312 1 89.62 316 GLY A C 1
ATOM 2516 O O . GLY A 1 316 ? -8.93 35.906 16.031 1 89.62 316 GLY A O 1
ATOM 2517 N N . GLY A 1 317 ? -11.031 36.75 15.992 1 89.19 317 GLY A N 1
ATOM 2518 C CA . GLY A 1 317 ? -11.547 35.719 15.07 1 89.19 317 GLY A CA 1
ATOM 2519 C C . GLY A 1 317 ? -12.234 34.562 15.773 1 89.19 317 GLY A C 1
ATOM 2520 O O . GLY A 1 317 ? -12.484 34.625 16.969 1 89.19 317 GLY A O 1
ATOM 2521 N N . GLN A 1 318 ? -12.586 33.625 14.969 1 90.81 318 GLN A N 1
ATOM 2522 C CA . GLN A 1 318 ? -13.336 32.469 15.5 1 90.81 318 GLN A CA 1
ATOM 2523 C C . GLN A 1 318 ? -12.484 31.688 16.484 1 90.81 318 GLN A C 1
ATOM 2525 O O . GLN A 1 318 ? -13.016 31.078 17.406 1 90.81 318 GLN A O 1
ATOM 2530 N N . PHE A 1 319 ? -11.219 31.719 16.344 1 93.12 319 PHE A N 1
ATOM 2531 C CA . PHE A 1 319 ? -10.336 30.969 17.234 1 93.12 319 PHE A CA 1
ATOM 2532 C C . PHE A 1 319 ? -10.555 31.391 18.688 1 93.12 319 PHE A C 1
ATOM 2534 O O . PHE A 1 319 ? -10.688 30.531 19.562 1 93.12 319 PHE A O 1
ATOM 2541 N N . VAL A 1 320 ? -10.516 32.688 18.938 1 92.69 320 VAL A N 1
ATOM 2542 C CA . VAL A 1 320 ? -10.594 33.188 20.312 1 92.69 320 VAL A CA 1
ATOM 2543 C C . VAL A 1 320 ? -11.891 32.719 20.969 1 92.69 320 VAL A C 1
ATOM 2545 O O . VAL A 1 320 ? -11.891 32.344 22.141 1 92.69 320 VAL A O 1
ATOM 2548 N N . LYS A 1 321 ? -12.922 32.688 20.172 1 91.44 321 LYS A N 1
ATOM 2549 C CA . LYS A 1 321 ? -14.211 32.25 20.703 1 91.44 321 LYS A CA 1
ATOM 2550 C C . LYS A 1 321 ? -14.156 30.766 21.078 1 91.44 321 LYS A C 1
ATOM 2552 O O . LYS A 1 321 ? -14.547 30.391 22.188 1 91.44 321 LYS A O 1
ATOM 2557 N N . ASP A 1 322 ? -13.719 29.984 20.188 1 92.38 322 ASP A N 1
ATOM 2558 C CA . ASP A 1 322 ? -13.641 28.547 20.438 1 92.38 322 ASP A CA 1
ATOM 2559 C C . ASP A 1 322 ? -12.672 28.234 21.578 1 92.38 322 ASP A C 1
ATOM 2561 O O . ASP A 1 322 ? -12.969 27.422 22.453 1 92.38 322 ASP A O 1
ATOM 2565 N N . PHE A 1 323 ? -11.555 28.875 21.516 1 93.06 323 PHE A N 1
ATOM 2566 C CA . PHE A 1 323 ? -10.523 28.688 22.531 1 93.06 323 PHE A CA 1
ATOM 2567 C C . PHE A 1 323 ? -11.062 29.031 23.922 1 93.06 323 PHE A C 1
ATOM 2569 O O . PHE A 1 323 ? -10.797 28.312 24.891 1 93.06 323 PHE A O 1
ATOM 2576 N N . PHE A 1 324 ? -11.781 30.125 24.031 1 89.19 324 PHE A N 1
ATOM 2577 C CA . PHE A 1 324 ? -12.352 30.562 25.297 1 89.19 324 PHE A CA 1
ATOM 2578 C C . PHE A 1 324 ? -13.305 29.516 25.859 1 89.19 324 PHE A C 1
ATOM 2580 O O . PHE A 1 324 ? -13.336 29.281 27.078 1 89.19 324 PHE A O 1
ATOM 2587 N N . LYS A 1 325 ? -14.086 28.906 25.047 1 89.06 325 LYS A N 1
ATOM 2588 C CA . LYS A 1 325 ? -15 27.859 25.484 1 89.06 325 LYS A CA 1
ATOM 2589 C C . LYS A 1 325 ? -14.242 26.719 26.141 1 89.06 325 LYS A C 1
ATOM 2591 O O . LYS A 1 325 ? -14.711 26.156 27.141 1 89.06 325 LYS A O 1
ATOM 2596 N N . PHE A 1 326 ? -13.109 26.422 25.641 1 88.94 326 PHE A N 1
ATOM 2597 C CA . PHE A 1 326 ? -12.312 25.344 26.219 1 88.94 326 PHE A CA 1
ATOM 2598 C C . PHE A 1 326 ? -11.633 25.797 27.5 1 88.94 326 PHE A C 1
ATOM 2600 O O . PHE A 1 326 ? -11.5 25.031 28.453 1 88.94 326 PHE A O 1
ATOM 2607 N N . GLU A 1 327 ? -11.219 27.047 27.531 1 85.75 327 GLU A N 1
ATOM 2608 C CA . GLU A 1 327 ? -10.57 27.578 28.719 1 85.75 327 GLU A CA 1
ATOM 2609 C C . GLU A 1 327 ? -11.539 27.609 29.906 1 85.75 327 GLU A C 1
ATOM 2611 O O . GLU A 1 327 ? -11.148 27.328 31.031 1 85.75 327 GLU A O 1
ATOM 2616 N N . VAL A 1 328 ? -12.703 27.906 29.594 1 81.06 328 VAL A N 1
ATOM 2617 C CA . VAL A 1 328 ? -13.711 27.969 30.641 1 81.06 328 VAL A CA 1
ATOM 2618 C C . VAL A 1 328 ? -13.969 26.562 31.188 1 81.06 328 VAL A C 1
ATOM 2620 O O . VAL A 1 328 ? -14.148 26.375 32.406 1 81.06 328 VAL A O 1
ATOM 2623 N N . GLN A 1 329 ? -13.992 25.609 30.328 1 74.81 329 GLN A N 1
ATOM 2624 C CA . GLN A 1 329 ? -14.195 24.234 30.75 1 74.81 329 GLN A CA 1
ATOM 2625 C C . GLN A 1 329 ? -13.023 23.734 31.594 1 74.81 329 GLN A C 1
ATOM 2627 O O . GLN A 1 329 ? -13.203 22.891 32.469 1 74.81 329 GLN A O 1
ATOM 2632 N N . ARG A 1 330 ? -11.93 24.156 31.312 1 73.31 330 ARG A N 1
ATOM 2633 C CA . ARG A 1 330 ? -10.719 23.766 32.031 1 73.31 330 ARG A CA 1
ATOM 2634 C C . ARG A 1 330 ? -10.727 24.281 33.469 1 73.31 330 ARG A C 1
ATOM 2636 O O . ARG A 1 330 ? -10.336 23.578 34.406 1 73.31 330 ARG A O 1
ATOM 2643 N N . VAL A 1 331 ? -11.086 25.578 33.594 1 66.75 331 VAL A N 1
ATOM 2644 C CA . VAL A 1 331 ? -11.039 26.234 34.906 1 66.75 331 VAL A CA 1
ATOM 2645 C C . VAL A 1 331 ? -12.242 25.812 35.75 1 66.75 331 VAL A C 1
ATOM 2647 O O . VAL A 1 331 ? -12.172 25.781 36.969 1 66.75 331 VAL A O 1
ATOM 2650 N N . GLY A 1 332 ? -13.383 25.344 35.062 1 58.25 332 GLY A N 1
ATOM 2651 C CA . GLY A 1 332 ? -14.562 24.984 35.844 1 58.25 332 GLY A CA 1
ATOM 2652 C C . GLY A 1 332 ? -14.586 23.531 36.25 1 58.25 332 GLY A C 1
ATOM 2653 O O . GLY A 1 332 ? -13.859 22.703 35.688 1 58.25 332 GLY A O 1
ATOM 2654 N N . MET B 1 1 ? 17.188 1.623 0.836 1 61 1 MET B N 1
ATOM 2655 C CA . MET B 1 1 ? 15.852 1.843 1.392 1 61 1 MET B CA 1
ATOM 2656 C C . MET B 1 1 ? 14.812 1.981 0.282 1 61 1 MET B C 1
ATOM 2658 O O . MET B 1 1 ? 15.109 2.518 -0.788 1 61 1 MET B O 1
ATOM 2662 N N . PRO B 1 2 ? 13.711 1.229 0.435 1 79.56 2 PRO B N 1
ATOM 2663 C CA . PRO B 1 2 ? 12.672 1.391 -0.58 1 79.56 2 PRO B CA 1
ATOM 2664 C C . PRO B 1 2 ? 12.312 2.855 -0.831 1 79.56 2 PRO B C 1
ATOM 2666 O O . PRO B 1 2 ? 12.461 3.693 0.062 1 79.56 2 PRO B O 1
ATOM 2669 N N . ALA B 1 3 ? 12.109 3.182 -2.068 1 89.12 3 ALA B N 1
ATOM 2670 C CA . ALA B 1 3 ? 11.648 4.52 -2.428 1 89.12 3 ALA B CA 1
ATOM 2671 C C . ALA B 1 3 ? 10.398 4.898 -1.639 1 89.12 3 ALA B C 1
ATOM 2673 O O . ALA B 1 3 ? 9.555 4.047 -1.352 1 89.12 3 ALA B O 1
ATOM 2674 N N . SER B 1 4 ? 10.367 6.141 -1.187 1 92.31 4 SER B N 1
ATOM 2675 C CA . SER B 1 4 ? 9.133 6.645 -0.589 1 92.31 4 SER B CA 1
ATOM 2676 C C . SER B 1 4 ? 8.008 6.691 -1.61 1 92.31 4 SER B C 1
ATOM 2678 O O . SER B 1 4 ? 8.25 6.664 -2.818 1 92.31 4 SER B O 1
ATOM 2680 N N . PHE B 1 5 ? 6.816 6.703 -1.125 1 93.38 5 PHE B N 1
ATOM 2681 C CA . PHE B 1 5 ? 5.684 6.785 -2.043 1 93.38 5 PHE B CA 1
ATOM 2682 C C . PHE B 1 5 ? 5.73 8.078 -2.846 1 93.38 5 PHE B C 1
ATOM 2684 O O . PHE B 1 5 ? 5.34 8.102 -4.016 1 93.38 5 PHE B O 1
ATOM 2691 N N . GLN B 1 6 ? 6.215 9.125 -2.201 1 93.62 6 GLN B N 1
ATOM 2692 C CA . GLN B 1 6 ? 6.367 10.398 -2.887 1 93.62 6 GLN B CA 1
ATOM 2693 C C . GLN B 1 6 ? 7.312 10.273 -4.078 1 93.62 6 GLN B C 1
ATOM 2695 O O . GLN B 1 6 ? 7.039 10.82 -5.152 1 93.62 6 GLN B O 1
ATOM 2700 N N . GLU B 1 7 ? 8.367 9.602 -3.846 1 94.44 7 GLU B N 1
ATOM 2701 C CA . GLU B 1 7 ? 9.32 9.383 -4.93 1 94.44 7 GLU B CA 1
ATOM 2702 C C . GLU B 1 7 ? 8.688 8.586 -6.066 1 94.44 7 GLU B C 1
ATOM 2704 O O . GLU B 1 7 ? 8.93 8.867 -7.242 1 94.44 7 GLU B O 1
ATOM 2709 N N . ILE B 1 8 ? 7.883 7.621 -5.707 1 94.5 8 ILE B N 1
ATOM 2710 C CA . ILE B 1 8 ? 7.188 6.805 -6.695 1 94.5 8 ILE B CA 1
ATOM 2711 C C . ILE B 1 8 ? 6.242 7.68 -7.516 1 94.5 8 ILE B C 1
ATOM 2713 O O . ILE B 1 8 ? 6.301 7.684 -8.742 1 94.5 8 ILE B O 1
ATOM 2717 N N . LEU B 1 9 ? 5.461 8.461 -6.828 1 94.38 9 LEU B N 1
ATOM 2718 C CA . LEU B 1 9 ? 4.426 9.266 -7.457 1 94.38 9 LEU B CA 1
ATOM 2719 C C . LEU B 1 9 ? 5.039 10.312 -8.383 1 94.38 9 LEU B C 1
ATOM 2721 O O . LEU B 1 9 ? 4.445 10.664 -9.406 1 94.38 9 LEU B O 1
ATOM 2725 N N . ASN B 1 10 ? 6.207 10.781 -8.062 1 94.5 10 ASN B N 1
ATOM 2726 C CA . ASN B 1 10 ? 6.828 11.859 -8.82 1 94.5 10 ASN B CA 1
ATOM 2727 C C . ASN B 1 10 ? 7.707 11.32 -9.945 1 94.5 10 ASN B C 1
ATOM 2729 O O . ASN B 1 10 ? 8.281 12.086 -10.719 1 94.5 10 ASN B O 1
ATOM 2733 N N . SER B 1 11 ? 7.82 10.047 -10.086 1 93.25 11 SER B N 1
ATOM 2734 C CA . SER B 1 11 ? 8.586 9.453 -11.18 1 93.25 11 SER B CA 1
ATOM 2735 C C . SER B 1 11 ? 7.758 9.398 -12.461 1 93.25 11 SER B C 1
ATOM 2737 O O . SER B 1 11 ? 6.539 9.57 -12.43 1 93.25 11 SER B O 1
ATOM 2739 N N . ARG B 1 12 ? 8.43 9.312 -13.602 1 92.31 12 ARG B N 1
ATOM 2740 C CA . ARG B 1 12 ? 7.734 9.25 -14.883 1 92.31 12 ARG B CA 1
ATOM 2741 C C . ARG B 1 12 ? 6.914 7.969 -14.992 1 92.31 12 ARG B C 1
ATOM 2743 O O . ARG B 1 12 ? 7.16 7 -14.273 1 92.31 12 ARG B O 1
ATOM 2750 N N . LEU B 1 13 ? 5.902 8.07 -15.836 1 93.19 13 LEU B N 1
ATOM 2751 C CA . LEU B 1 13 ? 5.109 6.879 -16.141 1 93.19 13 LEU B CA 1
ATOM 2752 C C . LEU B 1 13 ? 5.766 6.047 -17.234 1 93.19 13 LEU B C 1
ATOM 2754 O O . LEU B 1 13 ? 6.285 6.598 -18.203 1 93.19 13 LEU B O 1
ATOM 2758 N N . PHE B 1 14 ? 5.797 4.805 -17.016 1 94.25 14 PHE B N 1
ATOM 2759 C CA . PHE B 1 14 ? 6.375 3.844 -17.938 1 94.25 14 PHE B CA 1
ATOM 2760 C C . PHE B 1 14 ? 5.309 2.887 -18.469 1 94.25 14 PHE B C 1
ATOM 2762 O O . PHE B 1 14 ? 4.469 2.406 -17.703 1 94.25 14 PHE B O 1
ATOM 2769 N N . LYS B 1 15 ? 5.324 2.678 -19.75 1 95.31 15 LYS B N 1
ATOM 2770 C CA . LYS B 1 15 ? 4.316 1.84 -20.391 1 95.31 15 LYS B CA 1
ATOM 2771 C C . LYS B 1 15 ? 4.785 0.392 -20.5 1 95.31 15 LYS B C 1
ATOM 2773 O O . LYS B 1 15 ? 5.895 0.126 -20.969 1 95.31 15 LYS B O 1
ATOM 2778 N N . PHE B 1 16 ? 3.951 -0.564 -20.094 1 96.25 16 PHE B N 1
ATOM 2779 C CA . PHE B 1 16 ? 4.172 -1.997 -20.25 1 96.25 16 PHE B CA 1
ATOM 2780 C C . PHE B 1 16 ? 3.123 -2.613 -21.172 1 96.25 16 PHE B C 1
ATOM 2782 O O . PHE B 1 16 ? 1.924 -2.41 -20.969 1 96.25 16 PHE B O 1
ATOM 2789 N N . ILE B 1 17 ? 3.559 -3.307 -22.109 1 97 17 ILE B N 1
ATOM 2790 C CA . ILE B 1 17 ? 2.684 -4.105 -22.969 1 97 17 ILE B CA 1
ATOM 2791 C C . ILE B 1 17 ? 2.807 -5.582 -22.594 1 97 17 ILE B C 1
A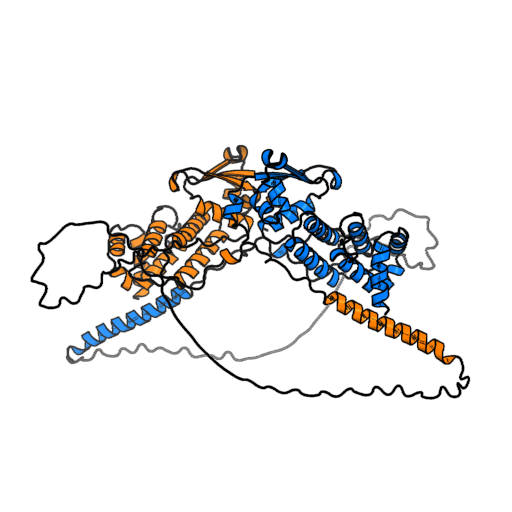TOM 2793 O O . ILE B 1 17 ? 3.869 -6.184 -22.766 1 97 17 ILE B O 1
ATOM 2797 N N . VAL B 1 18 ? 1.695 -6.145 -22.156 1 97 18 VAL B N 1
ATOM 2798 C CA . VAL B 1 18 ? 1.796 -7.406 -21.438 1 97 18 VAL B CA 1
ATOM 2799 C C . VAL B 1 18 ? 0.833 -8.43 -22.047 1 97 18 VAL B C 1
ATOM 2801 O O . VAL B 1 18 ? -0.264 -8.07 -22.484 1 97 18 VAL B O 1
ATOM 2804 N N . GLY B 1 19 ? 1.253 -9.773 -22.094 1 96.75 19 GLY B N 1
ATOM 2805 C CA . GLY B 1 19 ? 0.314 -10.883 -22.141 1 96.75 19 GLY B CA 1
ATOM 2806 C C . GLY B 1 19 ? 0.05 -11.398 -23.547 1 96.75 19 GLY B C 1
ATOM 2807 O O . GLY B 1 19 ? -0.705 -12.352 -23.734 1 96.75 19 GLY B O 1
ATOM 2808 N N . GLU B 1 20 ? 0.702 -10.859 -24.594 1 94.88 20 GLU B N 1
ATOM 2809 C CA . GLU B 1 20 ? 0.375 -11.25 -25.953 1 94.88 20 GLU B CA 1
ATOM 2810 C C . GLU B 1 20 ? 0.518 -12.75 -26.156 1 94.88 20 GLU B C 1
ATOM 2812 O O . GLU B 1 20 ? -0.393 -13.406 -26.672 1 94.88 20 GLU B O 1
ATOM 2817 N N . LYS B 1 21 ? 1.547 -13.375 -25.719 1 93.81 21 LYS B N 1
ATOM 2818 C CA . LYS B 1 21 ? 1.833 -14.789 -25.953 1 93.81 21 LYS B CA 1
ATOM 2819 C C . LYS B 1 21 ? 1.058 -15.672 -24.969 1 93.81 21 LYS B C 1
ATOM 2821 O O . LYS B 1 21 ? 0.728 -16.812 -25.297 1 93.81 21 LYS B O 1
ATOM 2826 N N . VAL B 1 22 ? 0.703 -15.117 -23.859 1 93.19 22 VAL B N 1
ATOM 2827 C CA . VAL B 1 22 ? 0.111 -15.93 -22.797 1 93.19 22 VAL B CA 1
ATOM 2828 C C . VAL B 1 22 ? -1.405 -15.758 -22.797 1 93.19 22 VAL B C 1
ATOM 2830 O O . VAL B 1 22 ? -2.15 -16.734 -22.719 1 93.19 22 VAL B O 1
ATOM 2833 N N . ASP B 1 23 ? -1.848 -14.562 -22.969 1 95.25 23 ASP B N 1
ATOM 2834 C CA . ASP B 1 23 ? -3.271 -14.266 -22.875 1 95.25 23 ASP B CA 1
ATOM 2835 C C . ASP B 1 23 ? -3.918 -14.211 -24.25 1 95.25 23 ASP B C 1
ATOM 2837 O O . ASP B 1 23 ? -5.145 -14.195 -24.375 1 95.25 23 ASP B O 1
ATOM 2841 N N . GLY B 1 24 ? -3.238 -14.18 -25.25 1 95.38 24 GLY B N 1
ATOM 2842 C CA . GLY B 1 24 ? -3.756 -14.094 -26.609 1 95.38 24 GLY B CA 1
ATOM 2843 C C . GLY B 1 24 ? -3.967 -12.664 -27.078 1 95.38 24 GLY B C 1
ATOM 2844 O O . GLY B 1 24 ? -4.242 -12.43 -28.25 1 95.38 24 GLY B O 1
ATOM 2845 N N . HIS B 1 25 ? -3.891 -11.734 -26.203 1 95.75 25 HIS B N 1
ATOM 2846 C CA . HIS B 1 25 ? -3.998 -10.312 -26.516 1 95.75 25 HIS B CA 1
ATOM 2847 C C . HIS B 1 25 ? -3.111 -9.477 -25.609 1 95.75 25 HIS B C 1
ATOM 2849 O O . HIS B 1 25 ? -2.844 -9.859 -24.469 1 95.75 25 HIS B O 1
ATOM 2855 N N . ALA B 1 26 ? -2.705 -8.422 -26.203 1 95.75 26 ALA B N 1
ATOM 2856 C CA . ALA B 1 26 ? -1.825 -7.535 -25.453 1 95.75 26 ALA B CA 1
ATOM 2857 C C . ALA B 1 26 ? -2.631 -6.496 -24.672 1 95.75 26 ALA B C 1
ATOM 2859 O O . ALA B 1 26 ? -3.662 -6.02 -25.156 1 95.75 26 ALA B O 1
ATOM 2860 N N . GLN B 1 27 ? -2.193 -6.223 -23.531 1 96.12 27 GLN B N 1
ATOM 2861 C CA . GLN B 1 27 ? -2.758 -5.16 -22.719 1 96.12 27 GLN B CA 1
ATOM 2862 C C . GLN B 1 27 ? -1.686 -4.156 -22.297 1 96.12 27 GLN B C 1
ATOM 2864 O O . GLN B 1 27 ? -0.547 -4.535 -22.016 1 96.12 27 GLN B O 1
ATOM 2869 N N . GLU B 1 28 ? -2.121 -2.908 -22.219 1 96.31 28 GLU B N 1
ATOM 2870 C CA . GLU B 1 28 ? -1.181 -1.854 -21.859 1 96.31 28 GLU B CA 1
ATOM 2871 C C . GLU B 1 28 ? -1.384 -1.414 -20.406 1 96.31 28 GLU B C 1
ATOM 2873 O O . GLU B 1 28 ? -2.518 -1.314 -19.938 1 96.31 28 GLU B O 1
ATOM 2878 N N . PHE B 1 29 ? -0.291 -1.243 -19.734 1 96 29 PHE B N 1
ATOM 2879 C CA . PHE B 1 29 ? -0.299 -0.718 -18.375 1 96 29 PHE B CA 1
ATOM 2880 C C . PHE B 1 29 ? 0.655 0.463 -18.234 1 96 29 PHE B C 1
ATOM 2882 O O . PHE B 1 29 ? 1.734 0.464 -18.828 1 96 29 PHE B O 1
ATOM 2889 N N . PHE B 1 30 ? 0.219 1.47 -17.469 1 94.88 30 PHE B N 1
ATOM 2890 C CA . PHE B 1 30 ? 1.08 2.588 -17.109 1 94.88 30 PHE B CA 1
ATOM 2891 C C . PHE B 1 30 ? 1.404 2.559 -15.617 1 94.88 30 PHE B C 1
ATOM 2893 O O . PHE B 1 30 ? 0.499 2.545 -14.781 1 94.88 30 PHE B O 1
ATOM 2900 N N . VAL B 1 31 ? 2.672 2.48 -15.375 1 95.12 31 VAL B N 1
ATOM 2901 C CA . VAL B 1 31 ? 3.129 2.338 -14 1 95.12 31 VAL B CA 1
ATOM 2902 C C . VAL B 1 31 ? 4.215 3.371 -13.711 1 95.12 31 VAL B C 1
ATOM 2904 O O . VAL B 1 31 ? 4.98 3.748 -14.602 1 95.12 31 VAL B O 1
ATOM 2907 N N . HIS B 1 32 ? 4.199 3.898 -12.484 1 94.94 32 HIS B N 1
ATOM 2908 C CA . HIS B 1 32 ? 5.266 4.805 -12.078 1 94.94 32 HIS B CA 1
ATOM 2909 C C . HIS B 1 32 ? 6.617 4.102 -12.086 1 94.94 32 HIS B C 1
ATOM 2911 O O . HIS B 1 32 ? 6.777 3.045 -11.469 1 94.94 32 HIS B O 1
ATOM 2917 N N . GLU B 1 33 ? 7.562 4.703 -12.68 1 94.88 33 GLU B N 1
ATOM 2918 C CA . GLU B 1 33 ? 8.859 4.102 -12.961 1 94.88 33 GLU B CA 1
ATOM 2919 C C . GLU B 1 33 ? 9.57 3.682 -11.672 1 94.88 33 GLU B C 1
ATOM 2921 O O . GLU B 1 33 ? 10.102 2.574 -11.586 1 94.88 33 GLU B O 1
ATOM 2926 N N . GLU B 1 34 ? 9.523 4.516 -10.695 1 94.88 34 GLU B N 1
ATOM 2927 C CA . GLU B 1 34 ? 10.273 4.281 -9.461 1 94.88 34 GLU B CA 1
ATOM 2928 C C . GLU B 1 34 ? 9.711 3.086 -8.695 1 94.88 34 GLU B C 1
ATOM 2930 O O . GLU B 1 34 ? 10.422 2.453 -7.914 1 94.88 34 GLU B O 1
ATOM 2935 N N . ALA B 1 35 ? 8.438 2.795 -8.898 1 95.38 35 ALA B N 1
ATOM 2936 C CA . ALA B 1 35 ? 7.859 1.625 -8.25 1 95.38 35 ALA B CA 1
ATOM 2937 C C . ALA B 1 35 ? 8.562 0.344 -8.695 1 95.38 35 ALA B C 1
ATOM 2939 O O . ALA B 1 35 ? 8.734 -0.583 -7.898 1 95.38 35 ALA B O 1
ATOM 2940 N N . ILE B 1 36 ? 8.984 0.313 -9.938 1 96.06 36 ILE B N 1
ATOM 2941 C CA . ILE B 1 36 ? 9.531 -0.902 -10.531 1 96.06 36 ILE B CA 1
ATOM 2942 C C . ILE B 1 36 ? 11.055 -0.879 -10.43 1 96.06 36 ILE B C 1
ATOM 2944 O O . ILE B 1 36 ? 11.672 -1.873 -10.039 1 96.06 36 ILE B O 1
ATOM 2948 N N . THR B 1 37 ? 11.703 0.237 -10.68 1 94.25 37 THR B N 1
ATOM 2949 C CA . THR B 1 37 ? 13.156 0.342 -10.766 1 94.25 37 THR B CA 1
ATOM 2950 C C . THR B 1 37 ? 13.797 0.029 -9.422 1 94.25 37 THR B C 1
ATOM 2952 O O . THR B 1 37 ? 14.922 -0.479 -9.367 1 94.25 37 THR B O 1
ATOM 2955 N N . GLN B 1 38 ? 13.102 0.245 -8.398 1 94.12 38 GLN B N 1
ATOM 2956 C CA . GLN B 1 38 ? 13.648 0.041 -7.066 1 94.12 38 GLN B CA 1
ATOM 2957 C C . GLN B 1 38 ? 13.781 -1.445 -6.746 1 94.12 38 GLN B C 1
ATOM 2959 O O . GLN B 1 38 ? 14.477 -1.822 -5.793 1 94.12 38 GLN B O 1
ATOM 2964 N N . LEU B 1 39 ? 13.211 -2.295 -7.492 1 95.25 39 LEU B N 1
ATOM 2965 C CA . LEU B 1 39 ? 13.062 -3.697 -7.121 1 95.25 39 LEU B CA 1
ATOM 2966 C C . LEU B 1 39 ? 14.328 -4.48 -7.445 1 95.25 39 LEU B C 1
ATOM 2968 O O . LEU B 1 39 ? 14.633 -5.48 -6.785 1 95.25 39 LEU B O 1
ATOM 2972 N N . SER B 1 40 ? 15.047 -4.078 -8.5 1 95 40 SER B N 1
ATOM 2973 C CA . SER B 1 40 ? 16.219 -4.836 -8.898 1 95 40 SER B CA 1
ATOM 2974 C C . SER B 1 40 ? 17.078 -4.055 -9.891 1 95 40 SER B C 1
ATOM 2976 O O . SER B 1 40 ? 16.578 -3.131 -10.547 1 95 40 SER B O 1
ATOM 2978 N N . LYS B 1 41 ? 18.297 -4.418 -10.039 1 93.38 41 LYS B N 1
ATOM 2979 C CA . LYS B 1 41 ? 19.234 -3.752 -10.93 1 93.38 41 LYS B CA 1
ATOM 2980 C C . LYS B 1 41 ? 18.844 -3.957 -12.391 1 93.38 41 LYS B C 1
ATOM 2982 O O . LYS B 1 41 ? 18.859 -3.012 -13.18 1 93.38 41 LYS B O 1
ATOM 2987 N N . PRO B 1 42 ? 18.484 -5.137 -12.773 1 92.88 42 PRO B N 1
ATOM 2988 C CA . PRO B 1 42 ? 18.078 -5.324 -14.172 1 92.88 42 PRO B CA 1
ATOM 2989 C C . PRO B 1 42 ? 16.875 -4.461 -14.562 1 92.88 42 PRO B C 1
ATOM 2991 O O . PRO B 1 42 ? 16.828 -3.93 -15.672 1 92.88 42 PRO B O 1
ATOM 2994 N N . LEU B 1 43 ? 15.953 -4.293 -13.711 1 94.25 43 LEU B N 1
ATOM 2995 C CA . LEU B 1 43 ? 14.789 -3.467 -14.008 1 94.25 43 LEU B CA 1
ATOM 2996 C C . LEU B 1 43 ? 15.172 -1.992 -14.07 1 94.25 43 LEU B C 1
ATOM 2998 O O . LEU B 1 43 ? 14.633 -1.243 -14.891 1 94.25 43 LEU B O 1
ATOM 3002 N N . GLU B 1 44 ? 16.062 -1.603 -13.211 1 93.31 44 GLU B N 1
ATOM 3003 C CA . GLU B 1 44 ? 16.594 -0.242 -13.281 1 93.31 44 GLU B CA 1
ATOM 3004 C C . GLU B 1 44 ? 17.266 0.019 -14.625 1 93.31 44 GLU B C 1
ATOM 3006 O O . GLU B 1 44 ? 17.031 1.055 -15.25 1 93.31 44 GLU B O 1
ATOM 3011 N N . ALA B 1 45 ? 18.094 -0.919 -15.031 1 90.94 45 ALA B N 1
ATOM 3012 C CA . ALA B 1 45 ? 18.781 -0.795 -16.312 1 90.94 45 ALA B CA 1
ATOM 3013 C C . ALA B 1 45 ? 17.797 -0.758 -17.469 1 90.94 45 ALA B C 1
ATOM 3015 O O . ALA B 1 45 ? 17.984 0.005 -18.422 1 90.94 45 ALA B O 1
ATOM 3016 N N . LEU B 1 46 ? 16.75 -1.545 -17.375 1 90.06 46 LEU B N 1
ATOM 3017 C CA . LEU B 1 46 ? 15.727 -1.62 -18.422 1 90.06 46 LEU B CA 1
ATOM 3018 C C . LEU B 1 46 ? 15.031 -0.275 -18.594 1 90.06 46 LEU B C 1
ATOM 3020 O O . LEU B 1 46 ? 14.773 0.153 -19.734 1 90.06 46 LEU B O 1
ATOM 3024 N N . MET B 1 47 ? 14.836 0.441 -17.562 1 90.81 47 MET B N 1
ATOM 3025 C CA . MET B 1 47 ? 13.977 1.621 -17.625 1 90.81 47 MET B CA 1
ATOM 3026 C C . MET B 1 47 ? 14.812 2.898 -17.641 1 90.81 47 MET B C 1
ATOM 3028 O O . MET B 1 47 ? 14.352 3.936 -18.125 1 90.81 47 MET B O 1
ATOM 3032 N N . ARG B 1 48 ? 16 2.83 -17.078 1 87.38 48 ARG B N 1
ATOM 3033 C CA . ARG B 1 48 ? 16.812 4.043 -16.953 1 87.38 48 ARG B CA 1
ATOM 3034 C C . ARG B 1 48 ? 18.125 3.902 -17.703 1 87.38 48 ARG B C 1
ATOM 3036 O O . ARG B 1 48 ? 18.906 4.855 -17.781 1 87.38 48 ARG B O 1
ATOM 3043 N N . GLY B 1 49 ? 18.562 2.818 -18.109 1 79.75 49 GLY B N 1
ATOM 3044 C CA . GLY B 1 49 ? 19.891 2.523 -18.625 1 79.75 49 GLY B CA 1
ATOM 3045 C C . GLY B 1 49 ? 20.125 3.086 -20.016 1 79.75 49 GLY B C 1
ATOM 3046 O O . GLY B 1 49 ? 21.156 2.809 -20.625 1 79.75 49 GLY B O 1
ATOM 3047 N N . GLY B 1 50 ? 19.312 3.92 -20.438 1 75.62 50 GLY B N 1
ATOM 3048 C CA . GLY B 1 50 ? 19.625 4.578 -21.703 1 75.62 50 GLY B CA 1
ATOM 3049 C C . GLY B 1 50 ? 19.25 3.748 -22.922 1 75.62 50 GLY B C 1
ATOM 3050 O O . GLY B 1 50 ? 19.359 4.219 -24.047 1 75.62 50 GLY B O 1
ATOM 3051 N N . MET B 1 51 ? 18.812 2.555 -22.719 1 74.38 51 MET B N 1
ATOM 3052 C CA . MET B 1 51 ? 18.422 1.706 -23.828 1 74.38 51 MET B CA 1
ATOM 3053 C C . MET B 1 51 ? 17.172 2.242 -24.5 1 74.38 51 MET B C 1
ATOM 3055 O O . MET B 1 51 ? 16.578 3.227 -24.047 1 74.38 51 MET B O 1
ATOM 3059 N N . THR B 1 52 ? 16.891 1.71 -25.719 1 70.44 52 THR B N 1
ATOM 3060 C CA . THR B 1 52 ? 15.766 2.135 -26.531 1 70.44 52 THR B CA 1
ATOM 3061 C C . THR B 1 52 ? 14.484 2.156 -25.703 1 70.44 52 THR B C 1
ATOM 3063 O O . THR B 1 52 ? 13.695 3.102 -25.797 1 70.44 52 THR B O 1
ATOM 3066 N N . GLU B 1 53 ? 14.328 1.112 -24.953 1 76.38 53 GLU B N 1
ATOM 3067 C CA . GLU B 1 53 ? 13.125 1.027 -24.141 1 76.38 53 GLU B CA 1
ATOM 3068 C C . GLU B 1 53 ? 13.047 2.188 -23.141 1 76.38 53 GLU B C 1
ATOM 3070 O O . GLU B 1 53 ? 11.969 2.756 -22.938 1 76.38 53 GLU B O 1
ATOM 3075 N N . SER B 1 54 ? 14.164 2.434 -22.594 1 77.44 54 SER B N 1
ATOM 3076 C CA . SER B 1 54 ? 14.234 3.506 -21.609 1 77.44 54 SER B CA 1
ATOM 3077 C C . SER B 1 54 ? 13.891 4.855 -22.234 1 77.44 54 SER B C 1
ATOM 3079 O O . SER B 1 54 ? 13.141 5.641 -21.641 1 77.44 54 SER B O 1
ATOM 3081 N N . GLN B 1 55 ? 14.312 5.059 -23.312 1 77 55 GLN B N 1
ATOM 3082 C CA . GLN B 1 55 ? 14.055 6.332 -23.984 1 77 55 GLN B CA 1
ATOM 3083 C C . GLN B 1 55 ? 12.602 6.43 -24.438 1 77 55 GLN B C 1
ATOM 3085 O O . GLN B 1 55 ? 11.984 7.492 -24.328 1 77 55 GLN B O 1
ATOM 3090 N N . ALA B 1 56 ? 12.109 5.301 -24.906 1 80.12 56 ALA B N 1
ATOM 3091 C CA . ALA B 1 56 ? 10.734 5.266 -25.391 1 80.12 56 ALA B CA 1
ATOM 3092 C C . ALA B 1 56 ? 9.742 5.266 -24.234 1 80.12 56 ALA B C 1
ATOM 3094 O O . ALA B 1 56 ? 8.562 5.578 -24.422 1 80.12 56 ALA B O 1
ATOM 3095 N N . GLY B 1 57 ? 10.227 4.895 -23.141 1 88.19 57 GLY B N 1
ATOM 3096 C CA . GLY B 1 57 ? 9.352 4.789 -21.984 1 88.19 57 GLY B CA 1
ATOM 3097 C C . GLY B 1 57 ? 8.359 3.645 -22.078 1 88.19 57 GLY B C 1
ATOM 3098 O O . GLY B 1 57 ? 7.207 3.777 -21.672 1 88.19 57 GLY B O 1
ATOM 3099 N N . CYS B 1 58 ? 8.898 2.545 -22.734 1 91.69 58 CYS B N 1
ATOM 3100 C CA . CYS B 1 58 ? 7.988 1.439 -23.016 1 91.69 58 CYS B CA 1
ATOM 3101 C C . CYS B 1 58 ? 8.742 0.116 -23.078 1 91.69 58 CYS B C 1
ATOM 3103 O O . CYS B 1 58 ? 9.867 0.064 -23.578 1 91.69 58 CYS B O 1
ATOM 3105 N N . THR B 1 59 ? 8.156 -0.969 -22.562 1 92.94 59 THR B N 1
ATOM 3106 C CA . THR B 1 59 ? 8.719 -2.309 -22.688 1 92.94 59 THR B CA 1
ATOM 3107 C C . THR B 1 59 ? 7.617 -3.34 -22.922 1 92.94 59 THR B C 1
ATOM 3109 O O . THR B 1 59 ? 6.453 -3.102 -22.578 1 92.94 59 THR B O 1
ATOM 3112 N N . VAL B 1 60 ? 8.047 -4.477 -23.484 1 94.62 60 VAL B N 1
ATOM 3113 C CA . VAL B 1 60 ? 7.105 -5.539 -23.812 1 94.62 60 VAL B CA 1
ATOM 3114 C C . VAL B 1 60 ? 7.398 -6.773 -22.969 1 94.62 60 VAL B C 1
ATOM 3116 O O . VAL B 1 60 ? 8.523 -7.266 -22.953 1 94.62 60 VAL B O 1
ATOM 3119 N N . TRP B 1 61 ? 6.441 -7.16 -22.234 1 95.38 61 TRP B N 1
ATOM 3120 C CA . TRP B 1 61 ? 6.445 -8.406 -21.484 1 95.38 61 TRP B CA 1
ATOM 3121 C C . TRP B 1 61 ? 5.367 -9.359 -21.984 1 95.38 61 TRP B C 1
ATOM 3123 O O . TRP B 1 61 ? 4.398 -9.648 -21.281 1 95.38 61 TRP B O 1
ATOM 3133 N N . ASP B 1 62 ? 5.629 -9.93 -23.094 1 94.88 62 ASP B N 1
ATOM 3134 C CA . ASP B 1 62 ? 4.598 -10.695 -23.781 1 94.88 62 ASP B CA 1
ATOM 3135 C C . ASP B 1 62 ? 4.449 -12.086 -23.172 1 94.88 62 ASP B C 1
ATOM 3137 O O . ASP B 1 62 ? 3.434 -12.758 -23.375 1 94.88 62 ASP B O 1
ATOM 3141 N N . ASP B 1 63 ? 5.383 -12.586 -22.391 1 93.88 63 ASP B N 1
ATOM 3142 C CA . ASP B 1 63 ? 5.371 -13.914 -21.781 1 93.88 63 ASP B CA 1
ATOM 3143 C C . ASP B 1 63 ? 4.852 -13.859 -20.359 1 93.88 63 ASP B C 1
ATOM 3145 O O . ASP B 1 63 ? 4.918 -14.852 -19.625 1 93.88 63 ASP B O 1
ATOM 3149 N N . VAL B 1 64 ? 4.422 -12.75 -19.938 1 96.44 64 VAL B N 1
ATOM 3150 C CA . VAL B 1 64 ? 3.828 -12.562 -18.609 1 96.44 64 VAL B CA 1
ATOM 3151 C C . VAL B 1 64 ? 2.334 -12.273 -18.75 1 96.44 64 VAL B C 1
ATOM 3153 O O . VAL B 1 64 ? 1.936 -11.375 -19.5 1 96.44 64 VAL B O 1
ATOM 3156 N N . SER B 1 65 ? 1.514 -13.008 -18.062 1 97.06 65 SER B N 1
ATOM 3157 C CA . SER B 1 65 ? 0.07 -12.812 -18.141 1 97.06 65 SER B CA 1
ATOM 3158 C C . SER B 1 65 ? -0.344 -11.492 -17.484 1 97.06 65 SER B C 1
ATOM 3160 O O . SER B 1 65 ? 0.383 -10.953 -16.656 1 97.06 65 SER B O 1
ATOM 3162 N N . LYS B 1 66 ? -1.511 -11.023 -17.875 1 97.38 66 LYS B N 1
ATOM 3163 C CA . LYS B 1 66 ? -2.09 -9.828 -17.266 1 97.38 66 LYS B CA 1
ATOM 3164 C C . LYS B 1 66 ? -2.209 -9.984 -15.758 1 97.38 66 LYS B C 1
ATOM 3166 O O . LYS B 1 66 ? -1.81 -9.086 -15 1 97.38 66 LYS B O 1
ATOM 3171 N N . GLU B 1 67 ? -2.732 -11.102 -15.297 1 97.06 67 GLU B N 1
ATOM 3172 C CA . GLU B 1 67 ? -2.969 -11.336 -13.875 1 97.06 67 GLU B CA 1
ATOM 3173 C C . GLU B 1 67 ? -1.66 -11.328 -13.094 1 97.06 67 GLU B C 1
ATOM 3175 O O . GLU B 1 67 ? -1.581 -10.734 -12.008 1 97.06 67 GLU B O 1
ATOM 3180 N N . THR B 1 68 ? -0.696 -12 -13.641 1 97.88 68 THR B N 1
ATOM 3181 C CA . THR B 1 68 ? 0.613 -12.039 -13 1 97.88 68 THR B CA 1
ATOM 3182 C C . THR B 1 68 ? 1.21 -10.633 -12.914 1 97.88 68 THR B C 1
ATOM 3184 O O . THR B 1 68 ? 1.744 -10.242 -11.875 1 97.88 68 THR B O 1
ATOM 3187 N N . PHE B 1 69 ? 1.095 -9.914 -13.977 1 98.31 69 PHE B N 1
ATOM 3188 C CA . PHE B 1 69 ? 1.649 -8.57 -14.023 1 98.31 69 PHE B CA 1
ATOM 3189 C C . PHE B 1 69 ? 0.947 -7.66 -13.023 1 98.31 69 PHE B C 1
ATOM 3191 O O . PHE B 1 69 ? 1.596 -6.875 -12.328 1 98.31 69 PHE B O 1
ATOM 3198 N N . GLU B 1 70 ? -0.339 -7.777 -12.969 1 97.88 70 GLU B N 1
ATOM 3199 C CA . GLU B 1 70 ? -1.104 -6.969 -12.023 1 97.88 70 GLU B CA 1
ATOM 3200 C C . GLU B 1 70 ? -0.646 -7.211 -10.586 1 97.88 70 GLU B C 1
ATOM 3202 O O . GLU B 1 70 ? -0.457 -6.266 -9.82 1 97.88 70 GLU B O 1
ATOM 3207 N N . ARG B 1 71 ? -0.464 -8.414 -10.227 1 98.19 71 ARG B N 1
ATOM 3208 C CA . ARG B 1 71 ? -0.009 -8.75 -8.883 1 98.19 71 ARG B CA 1
ATOM 3209 C C . ARG B 1 71 ? 1.43 -8.297 -8.664 1 98.19 71 ARG B C 1
ATOM 3211 O O . ARG B 1 71 ? 1.787 -7.863 -7.566 1 98.19 71 ARG B O 1
ATOM 3218 N N . PHE B 1 72 ? 2.205 -8.406 -9.695 1 98.38 72 PHE B N 1
ATOM 3219 C CA . PHE B 1 72 ? 3.58 -7.918 -9.648 1 98.38 72 PHE B CA 1
ATOM 3220 C C . PHE B 1 72 ? 3.615 -6.422 -9.359 1 98.38 72 PHE B C 1
ATOM 3222 O O . PHE B 1 72 ? 4.375 -5.969 -8.5 1 98.38 72 PHE B O 1
ATOM 3229 N N . VAL B 1 73 ? 2.762 -5.664 -10.023 1 98.06 73 VAL B N 1
ATOM 3230 C CA . VAL B 1 73 ? 2.729 -4.215 -9.844 1 98.06 73 VAL B CA 1
ATOM 3231 C C . VAL B 1 73 ? 2.209 -3.879 -8.445 1 98.06 73 VAL B C 1
ATOM 3233 O O . VAL B 1 73 ? 2.705 -2.953 -7.801 1 98.06 73 VAL B O 1
ATOM 3236 N N . GLN B 1 74 ? 1.209 -4.617 -7.996 1 96.94 74 GLN B N 1
ATOM 3237 C CA . GLN B 1 74 ? 0.747 -4.422 -6.625 1 96.94 74 GLN B CA 1
ATOM 3238 C C . GLN B 1 74 ? 1.893 -4.586 -5.629 1 96.94 74 GLN B C 1
ATOM 3240 O O . GLN B 1 74 ? 2.055 -3.766 -4.723 1 96.94 74 GLN B O 1
ATOM 3245 N N . PHE B 1 75 ? 2.674 -5.652 -5.812 1 97.38 75 PHE B N 1
ATOM 3246 C CA . PHE B 1 75 ? 3.842 -5.895 -4.973 1 97.38 75 PHE B CA 1
ATOM 3247 C C . PHE B 1 75 ? 4.812 -4.719 -5.047 1 97.38 75 PHE B C 1
ATOM 3249 O O . PHE B 1 75 ? 5.363 -4.301 -4.027 1 97.38 75 PHE B O 1
ATOM 3256 N N . ALA B 1 76 ? 5.043 -4.211 -6.211 1 96.5 76 ALA B N 1
ATOM 3257 C CA . ALA B 1 76 ? 5.977 -3.109 -6.434 1 96.5 76 ALA B CA 1
ATOM 3258 C C . ALA B 1 76 ? 5.539 -1.859 -5.672 1 96.5 76 ALA B C 1
ATOM 3260 O O . ALA B 1 76 ? 6.375 -1.141 -5.117 1 96.5 76 ALA B O 1
ATOM 3261 N N . TYR B 1 77 ? 4.246 -1.623 -5.633 1 93.75 77 TYR B N 1
ATOM 3262 C CA . TYR B 1 77 ? 3.727 -0.414 -5 1 93.75 77 TYR B CA 1
ATOM 3263 C C . TYR B 1 77 ? 3.609 -0.592 -3.492 1 93.75 77 TYR B C 1
ATOM 3265 O O . TYR B 1 77 ? 3.879 0.339 -2.73 1 93.75 77 TYR B O 1
ATOM 3273 N N . THR B 1 78 ? 3.188 -1.773 -3.066 1 93.31 78 THR B N 1
ATOM 3274 C CA . THR B 1 78 ? 2.723 -1.9 -1.69 1 93.31 78 THR B CA 1
ATOM 3275 C C . THR B 1 78 ? 3.652 -2.807 -0.887 1 93.31 78 THR B C 1
ATOM 3277 O O . THR B 1 78 ? 3.65 -2.77 0.345 1 93.31 78 THR B O 1
ATOM 3280 N N . GLY B 1 79 ? 4.418 -3.707 -1.543 1 93.75 79 GLY B N 1
ATOM 3281 C CA . GLY B 1 79 ? 5.262 -4.688 -0.874 1 93.75 79 GLY B CA 1
ATOM 3282 C C . GLY B 1 79 ? 4.594 -6.039 -0.712 1 93.75 79 GLY B C 1
ATOM 3283 O O . GLY B 1 79 ? 5.195 -6.977 -0.186 1 93.75 79 GLY B O 1
ATOM 3284 N N . ASP B 1 80 ? 3.361 -6.145 -1.099 1 96.12 80 ASP B N 1
ATOM 3285 C CA . ASP B 1 80 ? 2.568 -7.371 -1.033 1 96.12 80 ASP B CA 1
ATOM 3286 C C . ASP B 1 80 ? 1.66 -7.5 -2.252 1 96.12 80 ASP B C 1
ATOM 3288 O O . ASP B 1 80 ? 1.642 -6.621 -3.117 1 96.12 80 ASP B O 1
ATOM 3292 N N . TYR B 1 81 ? 1.024 -8.656 -2.465 1 97.44 81 TYR B N 1
ATOM 3293 C CA . TYR B 1 81 ? 0.074 -8.844 -3.555 1 97.44 81 TYR B CA 1
ATOM 3294 C C . TYR B 1 81 ? -1.088 -9.727 -3.115 1 97.44 81 TYR B C 1
ATOM 3296 O O . TYR B 1 81 ? -0.944 -10.547 -2.203 1 97.44 81 TYR B O 1
ATOM 3304 N N . SER B 1 82 ? -2.201 -9.539 -3.738 1 97.06 82 SER B N 1
ATOM 3305 C CA . SER B 1 82 ? -3.416 -10.273 -3.404 1 97.06 82 SER B CA 1
ATOM 3306 C C . SER B 1 82 ? -3.336 -11.719 -3.889 1 97.06 82 SER B C 1
ATOM 3308 O O . SER B 1 82 ? -2.861 -11.984 -4.996 1 97.06 82 SER B O 1
ATOM 3310 N N . VAL B 1 83 ? -3.793 -12.602 -3.055 1 97.5 83 VAL B N 1
ATOM 3311 C CA . VAL B 1 83 ? -3.871 -14.016 -3.41 1 97.5 83 VAL B CA 1
ATOM 3312 C C . VAL B 1 83 ? -4.891 -14.211 -4.527 1 97.5 83 VAL B C 1
ATOM 3314 O O . VAL B 1 83 ? -5.984 -13.641 -4.488 1 97.5 83 VAL B O 1
ATOM 3317 N N . PRO B 1 84 ? -4.473 -14.969 -5.559 1 96.5 84 PRO B N 1
ATOM 3318 C CA . PRO B 1 84 ? -5.477 -15.266 -6.582 1 96.5 84 PRO B CA 1
ATOM 3319 C C . PRO B 1 84 ? -6.738 -15.898 -6.008 1 96.5 84 PRO B C 1
ATOM 3321 O O . PRO B 1 84 ? -6.66 -16.719 -5.086 1 96.5 84 PRO B O 1
ATOM 3324 N N . VAL B 1 85 ? -7.859 -15.547 -6.574 1 93.31 85 VAL B N 1
ATOM 3325 C CA . VAL B 1 85 ? -9.133 -16.094 -6.133 1 93.31 85 VAL B CA 1
ATOM 3326 C C . VAL B 1 85 ? -9.383 -17.438 -6.805 1 93.31 85 VAL B C 1
ATOM 3328 O O . VAL B 1 85 ? -9.359 -17.547 -8.031 1 93.31 85 VAL B O 1
ATOM 3331 N N . PRO B 1 86 ? -9.602 -18.438 -6.012 1 94.06 86 PRO B N 1
ATOM 3332 C CA . PRO B 1 86 ? -9.883 -19.75 -6.613 1 94.06 86 PRO B CA 1
ATOM 3333 C C . PRO B 1 86 ? -11.164 -19.75 -7.441 1 94.06 86 PRO B C 1
ATOM 3335 O O . PRO B 1 86 ? -12.062 -18.938 -7.199 1 94.06 86 PRO B O 1
ATOM 3338 N N . VAL B 1 87 ? -11.172 -20.672 -8.422 1 92.12 87 VAL B N 1
ATOM 3339 C CA . VAL B 1 87 ? -12.336 -20.797 -9.305 1 92.12 87 VAL B CA 1
ATOM 3340 C C . VAL B 1 87 ? -13.32 -21.797 -8.711 1 92.12 87 VAL 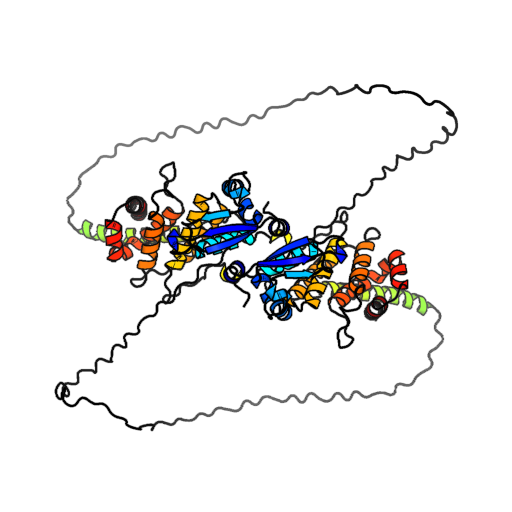B C 1
ATOM 3342 O O . VAL B 1 87 ? -12.93 -22.891 -8.297 1 92.12 87 VAL B O 1
ATOM 3345 N N . PHE B 1 88 ? -14.594 -21.5 -8.688 1 89.12 88 PHE B N 1
ATOM 3346 C CA . PHE B 1 88 ? -15.625 -22.375 -8.156 1 89.12 88 PHE B CA 1
ATOM 3347 C C . PHE B 1 88 ? -15.914 -23.516 -9.133 1 89.12 88 PHE B C 1
ATOM 3349 O O . PHE B 1 88 ? -16 -23.297 -10.336 1 89.12 88 PHE B O 1
ATOM 3356 N N . LEU B 1 89 ? -15.898 -24.766 -8.633 1 80.88 89 LEU B N 1
ATOM 3357 C CA . LEU B 1 89 ? -16.219 -25.953 -9.422 1 80.88 89 LEU B CA 1
ATOM 3358 C C . LEU B 1 89 ? -17.734 -26.125 -9.547 1 80.88 89 LEU B C 1
ATOM 3360 O O . LEU B 1 89 ? -18.469 -25.953 -8.57 1 80.88 89 LEU B O 1
ATOM 3364 N N . LEU B 1 90 ? -18.328 -25.719 -10.695 1 63.97 90 LEU B N 1
ATOM 3365 C CA . LEU B 1 90 ? -19.75 -26 -10.891 1 63.97 90 LEU B CA 1
ATOM 3366 C C . LEU B 1 90 ? -20.031 -27.5 -10.789 1 63.97 90 LEU B C 1
ATOM 3368 O O . LEU B 1 90 ? -19.531 -28.281 -11.602 1 63.97 90 LEU B O 1
ATOM 3372 N N . ARG B 1 91 ? -20.047 -28.156 -9.719 1 53.75 91 ARG B N 1
ATOM 3373 C CA . ARG B 1 91 ? -20.516 -29.547 -9.633 1 53.75 91 ARG B CA 1
ATOM 3374 C C . ARG B 1 91 ? -21.859 -29.703 -10.312 1 53.75 91 ARG B C 1
ATOM 3376 O O . ARG B 1 91 ? -22.812 -28.969 -10.016 1 53.75 91 ARG B O 1
ATOM 3383 N N . GLU B 1 92 ? -21.828 -30.016 -11.445 1 49.16 92 GLU B N 1
ATOM 3384 C CA . GLU B 1 92 ? -23.078 -30.547 -11.984 1 49.16 92 GLU B CA 1
ATOM 3385 C C . GLU B 1 92 ? -23.734 -31.516 -11.008 1 49.16 92 GLU B C 1
ATOM 3387 O O . GLU B 1 92 ? -23.125 -32.5 -10.586 1 49.16 92 GLU B O 1
ATOM 3392 N N . ARG B 1 93 ? -24.531 -31.156 -10.172 1 41.34 93 ARG B N 1
ATOM 3393 C CA . ARG B 1 93 ? -25.469 -32.125 -9.609 1 41.34 93 ARG B CA 1
ATOM 3394 C C . ARG B 1 93 ? -26.062 -33 -10.695 1 41.34 93 ARG B C 1
ATOM 3396 O O . ARG B 1 93 ? -26.828 -32.531 -11.531 1 41.34 93 ARG B O 1
ATOM 3403 N N . VAL B 1 94 ? -25.453 -33.875 -11.281 1 36.06 94 VAL B N 1
ATOM 3404 C CA . VAL B 1 94 ? -26.312 -34.875 -11.883 1 36.06 94 VAL B CA 1
ATOM 3405 C C . VAL B 1 94 ? -27.391 -35.312 -10.891 1 36.06 94 VAL B C 1
ATOM 3407 O O . VAL B 1 94 ? -27.094 -35.875 -9.852 1 36.06 94 VAL B O 1
ATOM 3410 N N . ARG B 1 95 ? -28.422 -34.625 -10.711 1 37 95 ARG B N 1
ATOM 3411 C CA . ARG B 1 95 ? -29.656 -35.219 -10.172 1 37 95 ARG B CA 1
ATOM 3412 C C . ARG B 1 95 ? -29.781 -36.688 -10.57 1 37 95 ARG B C 1
ATOM 3414 O O . ARG B 1 95 ? -30.031 -37 -11.734 1 37 95 ARG B O 1
ATOM 3421 N N . SER B 1 96 ? -28.984 -37.531 -10.07 1 33 96 SER B N 1
ATOM 3422 C CA . SER B 1 96 ? -29.422 -38.906 -10.188 1 33 96 SER B CA 1
ATOM 3423 C C . SER B 1 96 ? -30.938 -39 -10.031 1 33 96 SER B C 1
ATOM 3425 O O . SER B 1 96 ? -31.5 -38.594 -9.023 1 33 96 SER B O 1
ATOM 3427 N N . GLU B 1 97 ? -31.719 -38.969 -11.016 1 37.16 97 GLU B N 1
ATOM 3428 C CA . GLU B 1 97 ? -33.094 -39.406 -10.922 1 37.16 97 GLU B CA 1
ATOM 3429 C C . GLU B 1 97 ? -33.25 -40.594 -9.961 1 37.16 97 GLU B C 1
ATOM 3431 O O . GLU B 1 97 ? -32.406 -41.438 -9.898 1 37.16 97 GLU B O 1
ATOM 3436 N N . PRO B 1 98 ? -33.969 -40.406 -8.883 1 36.22 98 PRO B N 1
ATOM 3437 C CA . PRO B 1 98 ? -34.25 -41.594 -8.039 1 36.22 98 PRO B CA 1
ATOM 3438 C C . PRO B 1 98 ? -34.5 -42.844 -8.844 1 36.22 98 PRO B C 1
ATOM 3440 O O . PRO B 1 98 ? -35.312 -42.875 -9.773 1 36.22 98 PRO B O 1
ATOM 3443 N N . VAL B 1 99 ? -33.5 -43.562 -9.133 1 33.91 99 VAL B N 1
ATOM 3444 C CA . VAL B 1 99 ? -33.844 -44.906 -9.617 1 33.91 99 VAL B CA 1
ATOM 3445 C C . VAL B 1 99 ? -35 -45.469 -8.812 1 33.91 99 VAL B C 1
ATOM 3447 O O . VAL B 1 99 ? -34.906 -45.594 -7.59 1 33.91 99 VAL B O 1
ATOM 3450 N N . GLU B 1 100 ? -36.219 -45.188 -9.195 1 35.25 100 GLU B N 1
ATOM 3451 C CA . GLU B 1 100 ? -37.344 -45.906 -8.672 1 35.25 100 GLU B CA 1
ATOM 3452 C C . GLU B 1 100 ? -37 -47.375 -8.383 1 35.25 100 GLU B C 1
ATOM 3454 O O . GLU B 1 100 ? -36.219 -47.969 -9.117 1 35.25 100 GLU B O 1
ATOM 3459 N N . PRO B 1 101 ? -37.062 -47.812 -7.141 1 33.16 101 PRO B N 1
ATOM 3460 C CA . PRO B 1 101 ? -36.938 -49.25 -6.938 1 33.16 101 PRO B CA 1
ATOM 3461 C C . PRO B 1 101 ? -37.625 -50.062 -8.039 1 33.16 101 PRO B C 1
ATOM 3463 O O . PRO B 1 101 ? -38.75 -49.75 -8.445 1 33.16 101 PRO B O 1
ATOM 3466 N N . LEU B 1 102 ? -36.844 -50.562 -8.93 1 28.81 102 LEU B N 1
ATOM 3467 C CA . LEU B 1 102 ? -37.375 -51.562 -9.852 1 28.81 102 LEU B CA 1
ATOM 3468 C C . LEU B 1 102 ? -38.312 -52.5 -9.117 1 28.81 102 LEU B C 1
ATOM 3470 O O . LEU B 1 102 ? -37.844 -53.344 -8.328 1 28.81 102 LEU B O 1
ATOM 3474 N N . THR B 1 103 ? -39.438 -52.062 -8.633 1 27.61 103 THR B N 1
ATOM 3475 C CA . THR B 1 103 ? -40.406 -53.125 -8.375 1 27.61 103 THR B CA 1
ATOM 3476 C C . THR B 1 103 ? -40.469 -54.125 -9.547 1 27.61 103 THR B C 1
ATOM 3478 O O . THR B 1 103 ? -40.125 -53.75 -10.672 1 27.61 103 THR B O 1
ATOM 3481 N N . TRP B 1 104 ? -40.625 -55.5 -9.367 1 27.36 104 TRP B N 1
ATOM 3482 C CA . TRP B 1 104 ? -40.844 -56.594 -10.289 1 27.36 104 TRP B CA 1
ATOM 3483 C C . TRP B 1 104 ? -41.812 -56.188 -11.406 1 27.36 104 TRP B C 1
ATOM 3485 O O . TRP B 1 104 ? -41.656 -56.594 -12.555 1 27.36 104 TRP B O 1
ATOM 3495 N N . ALA B 1 105 ? -42.875 -55.531 -11.055 1 26.66 105 ALA B N 1
ATOM 3496 C CA . ALA B 1 105 ? -44 -55.625 -11.984 1 26.66 105 ALA B CA 1
ATOM 3497 C C . ALA B 1 105 ? -43.75 -54.781 -13.227 1 26.66 105 ALA B C 1
ATOM 3499 O O . ALA B 1 105 ? -44.125 -55.156 -14.336 1 26.66 105 ALA B O 1
ATOM 3500 N N . SER B 1 106 ? -43.375 -53.406 -13.109 1 25.48 106 SER B N 1
ATOM 3501 C CA . SER B 1 106 ? -43.781 -52.688 -14.312 1 25.48 106 SER B CA 1
ATOM 3502 C C . SER B 1 106 ? -42.812 -52.938 -15.453 1 25.48 106 SER B C 1
ATOM 3504 O O . SER B 1 106 ? -41.875 -52.156 -15.648 1 25.48 106 SER B O 1
ATOM 3506 N N . ARG B 1 107 ? -42.062 -54.156 -15.672 1 25.14 107 ARG B N 1
ATOM 3507 C CA . ARG B 1 107 ? -41.844 -54.844 -16.938 1 25.14 107 ARG B CA 1
ATOM 3508 C C . ARG B 1 107 ? -43.031 -54.719 -17.859 1 25.14 107 ARG B C 1
ATOM 3510 O O . ARG B 1 107 ? -43 -55.125 -19.016 1 25.14 107 ARG B O 1
ATOM 3517 N N . ILE B 1 108 ? -44.25 -54.562 -17.25 1 21.31 108 ILE B N 1
ATOM 3518 C CA . ILE B 1 108 ? -45.281 -54.844 -18.25 1 21.31 108 ILE B CA 1
ATOM 3519 C C . ILE B 1 108 ? -45.406 -53.625 -19.188 1 21.31 108 ILE B C 1
ATOM 3521 O O . ILE B 1 108 ? -45.438 -53.812 -20.406 1 21.31 108 ILE B O 1
ATOM 3525 N N . LYS B 1 109 ? -46.094 -52.5 -18.891 1 22.41 109 LYS B N 1
ATOM 3526 C CA . LYS B 1 109 ? -47 -52 -19.922 1 22.41 109 LYS B CA 1
ATOM 3527 C C . LYS B 1 109 ? -46.312 -51 -20.844 1 22.41 109 LYS B C 1
ATOM 3529 O O . LYS B 1 109 ? -46.406 -51.125 -22.062 1 22.41 109 LYS B O 1
ATOM 3534 N N . MET B 1 110 ? -46.5 -49.656 -20.734 1 22.58 110 MET B N 1
ATOM 3535 C CA . MET B 1 110 ? -46.719 -48.938 -21.984 1 22.58 110 MET B CA 1
ATOM 3536 C C . MET B 1 110 ? -45.406 -48.812 -22.75 1 22.58 110 MET B C 1
ATOM 3538 O O . MET B 1 110 ? -44.375 -48.5 -22.156 1 22.58 110 MET B O 1
ATOM 3542 N N . THR B 1 111 ? -45.25 -49.312 -24.031 1 21.36 111 THR B N 1
ATOM 3543 C CA . THR B 1 111 ? -45.5 -48.938 -25.422 1 21.36 111 THR B CA 1
ATOM 3544 C C . THR B 1 111 ? -45.906 -47.469 -25.5 1 21.36 111 THR B C 1
ATOM 3546 O O . THR B 1 111 ? -45.781 -46.844 -26.562 1 21.36 111 THR B O 1
ATOM 3549 N N . GLU B 1 112 ? -46.844 -46.844 -24.641 1 20.09 112 GLU B N 1
ATOM 3550 C CA . GLU B 1 112 ? -47.75 -45.906 -25.297 1 20.09 112 GLU B CA 1
ATOM 3551 C C . GLU B 1 112 ? -47.156 -44.5 -25.375 1 20.09 112 GLU B C 1
ATOM 3553 O O . GLU B 1 112 ? -46.219 -44.188 -24.641 1 20.09 112 GLU B O 1
ATOM 3558 N N . SER B 1 113 ? -48 -43.406 -25.312 1 21.22 113 SER B N 1
ATOM 3559 C CA . SER B 1 113 ? -48.312 -42.25 -26.141 1 21.22 113 SER B CA 1
ATOM 3560 C C . SER B 1 113 ? -47.5 -41.031 -25.719 1 21.22 113 SER B C 1
ATOM 3562 O O . SER B 1 113 ? -47.031 -40.938 -24.578 1 21.22 113 SER B O 1
ATOM 3564 N N . LYS B 1 114 ? -47.188 -40.031 -26.609 1 21.44 114 LYS B N 1
ATOM 3565 C CA . LYS B 1 114 ? -46.688 -38.75 -27.156 1 21.44 114 LYS B CA 1
ATOM 3566 C C . LYS B 1 114 ? -47.156 -37.594 -26.281 1 21.44 114 LYS B C 1
ATOM 3568 O O . LYS B 1 114 ? -46.594 -36.5 -26.359 1 21.44 114 LYS B O 1
ATOM 3573 N N . LYS B 1 115 ? -48.438 -37.312 -25.719 1 19.47 115 LYS B N 1
ATOM 3574 C CA . LYS B 1 115 ? -48.969 -36 -26.078 1 19.47 115 LYS B CA 1
ATOM 3575 C C . LYS B 1 115 ? -48.469 -34.906 -25.125 1 19.47 115 LYS B C 1
ATOM 3577 O O . LYS B 1 115 ? -47.969 -35.219 -24.047 1 19.47 115 LYS B O 1
ATOM 3582 N N . ILE B 1 116 ? -49.406 -33.781 -24.797 1 18.7 116 ILE B N 1
ATOM 3583 C CA . ILE B 1 116 ? -49.656 -32.344 -24.906 1 18.7 116 ILE B CA 1
ATOM 3584 C C . ILE B 1 116 ? -49.312 -31.656 -23.578 1 18.7 116 ILE B C 1
ATOM 3586 O O . ILE B 1 116 ? -49.406 -32.281 -22.531 1 18.7 116 ILE B O 1
ATOM 3590 N N . VAL B 1 117 ? -49.562 -30.281 -23.406 1 18.77 117 VAL B N 1
ATOM 3591 C CA . VAL B 1 117 ? -49.219 -28.922 -23.062 1 18.77 117 VAL B CA 1
ATOM 3592 C C . VAL B 1 117 ? -49.781 -28.547 -21.688 1 18.77 117 VAL B C 1
ATOM 3594 O O . VAL B 1 117 ? -49.688 -27.406 -21.25 1 18.77 117 VAL B O 1
ATOM 3597 N N . THR B 1 118 ? -50.438 -29.344 -20.797 1 17.03 118 THR B N 1
ATOM 3598 C CA . THR B 1 118 ? -51.438 -28.75 -19.922 1 17.03 118 THR B CA 1
ATOM 3599 C C . THR B 1 118 ? -50.781 -27.891 -18.859 1 17.03 118 THR B C 1
ATOM 3601 O O . THR B 1 118 ? -49.75 -28.281 -18.281 1 17.03 118 THR B O 1
ATOM 3604 N N . GLU B 1 119 ? -51.281 -26.547 -18.719 1 18.78 119 GLU B N 1
ATOM 3605 C CA . GLU B 1 119 ? -51.219 -25.281 -18 1 18.78 119 GLU B CA 1
ATOM 3606 C C . GLU B 1 119 ? -51.375 -25.5 -16.5 1 18.78 119 GLU B C 1
ATOM 3608 O O . GLU B 1 119 ? -52.406 -26.031 -16.062 1 18.78 119 GLU B O 1
ATOM 3613 N N . ARG B 1 120 ? -50.344 -25.422 -15.719 1 17.41 120 ARG B N 1
ATOM 3614 C CA . ARG B 1 120 ? -50.125 -25.766 -14.312 1 17.41 120 ARG B CA 1
ATOM 3615 C C . ARG B 1 120 ? -50.688 -24.688 -13.391 1 17.41 120 ARG B C 1
ATOM 3617 O O . ARG B 1 120 ? -49.938 -23.844 -12.875 1 17.41 120 ARG B O 1
ATOM 3624 N N . ARG B 1 121 ? -51.781 -23.938 -13.594 1 17.91 121 ARG B N 1
ATOM 3625 C CA . ARG B 1 121 ? -51.844 -22.766 -12.734 1 17.91 121 ARG B CA 1
ATOM 3626 C C . ARG B 1 121 ? -52.25 -23.141 -11.312 1 17.91 121 ARG B C 1
ATOM 3628 O O . ARG B 1 121 ? -52.969 -22.406 -10.648 1 17.91 121 ARG B O 1
ATOM 3635 N N . SER B 1 122 ? -52 -24.25 -10.711 1 15.69 122 SER B N 1
ATOM 3636 C CA . SER B 1 122 ? -52.844 -24.562 -9.562 1 15.69 122 SER B CA 1
ATOM 3637 C C . SER B 1 122 ? -52.562 -23.641 -8.391 1 15.69 122 SER B C 1
ATOM 3639 O O . SER B 1 122 ? -53.469 -23.047 -7.816 1 15.69 122 SER B O 1
ATOM 3641 N N . ALA B 1 123 ? -51.625 -23.828 -7.391 1 15.97 123 ALA B N 1
ATOM 3642 C CA . ALA B 1 123 ? -52.125 -24.359 -6.117 1 15.97 123 ALA B CA 1
ATOM 3643 C C . ALA B 1 123 ? -51.938 -23.328 -4.996 1 15.97 123 ALA B C 1
ATOM 3645 O O . ALA B 1 123 ? -52.188 -23.641 -3.826 1 15.97 123 ALA B O 1
ATOM 3646 N N . ILE B 1 124 ? -51.594 -22.062 -5.262 1 17.16 124 ILE B N 1
ATOM 3647 C CA . ILE B 1 124 ? -50.969 -21.734 -3.982 1 17.16 124 ILE B CA 1
ATOM 3648 C C . ILE B 1 124 ? -52.031 -21.734 -2.881 1 17.16 124 ILE B C 1
ATOM 3650 O O . ILE B 1 124 ? -53.062 -21.078 -3.004 1 17.16 124 ILE B O 1
ATOM 3654 N N . PRO B 1 125 ? -51.719 -22.422 -1.623 1 15.54 125 PRO B N 1
ATOM 3655 C CA . PRO B 1 125 ? -52.375 -22.969 -0.443 1 15.54 125 PRO B CA 1
ATOM 3656 C C . PRO B 1 125 ? -52.75 -21.906 0.583 1 15.54 125 PRO B C 1
ATOM 3658 O O . PRO B 1 125 ? -52.188 -20.812 0.568 1 15.54 125 PRO B O 1
ATOM 3661 N N . SER B 1 126 ? -53.406 -22.422 1.629 1 15.66 126 SER B N 1
ATOM 3662 C CA . SER B 1 126 ? -54.375 -22.266 2.697 1 15.66 126 SER B CA 1
ATOM 3663 C C . SER B 1 126 ? -53.781 -21.547 3.904 1 15.66 126 SER B C 1
ATOM 3665 O O . SER B 1 126 ? -54.344 -20.578 4.41 1 15.66 126 SER B O 1
ATOM 3667 N N . PRO B 1 127 ? -53.188 -22.359 4.941 1 15.66 127 PRO B N 1
ATOM 3668 C CA . PRO B 1 127 ? -54 -22.453 6.164 1 15.66 127 PRO B CA 1
ATOM 3669 C C . PRO B 1 127 ? -53.656 -21.359 7.172 1 15.66 127 PRO B C 1
ATOM 3671 O O . PRO B 1 127 ? -54.562 -20.625 7.605 1 15.66 127 PRO B O 1
ATOM 3674 N N . GLU B 1 128 ? -52.875 -21.734 8.273 1 16.02 128 GLU B N 1
ATOM 3675 C CA . GLU B 1 128 ? -53.469 -22.016 9.586 1 16.02 128 GLU B CA 1
ATOM 3676 C C . GLU B 1 128 ? -53.281 -20.844 10.539 1 16.02 128 GLU B C 1
ATOM 3678 O O . GLU B 1 128 ? -52.375 -20 10.32 1 16.02 128 GLU B O 1
ATOM 3683 N N . PRO B 1 129 ? -53.25 -21.234 11.945 1 16.3 129 PRO B N 1
ATOM 3684 C CA . PRO B 1 129 ? -54.062 -20.984 13.141 1 16.3 129 PRO B CA 1
ATOM 3685 C C . PRO B 1 129 ? -53.406 -19.984 14.086 1 16.3 129 PRO B C 1
ATOM 3687 O O . PRO B 1 129 ? -54.062 -19.016 14.508 1 16.3 129 PRO B O 1
ATOM 3690 N N . THR B 1 130 ? -52.375 -20.391 14.938 1 15.75 130 THR B N 1
ATOM 3691 C CA . THR B 1 130 ? -52.719 -20.625 16.344 1 15.75 130 THR B CA 1
ATOM 3692 C C . THR B 1 130 ? -52.469 -19.359 17.172 1 15.75 130 THR B C 1
ATOM 3694 O O . THR B 1 130 ? -51.719 -18.484 16.75 1 15.75 130 THR B O 1
ATOM 3697 N N . THR B 1 131 ? -52.219 -19.609 18.562 1 15.85 131 THR B N 1
ATOM 3698 C CA . THR B 1 131 ? -52.844 -19.406 19.875 1 15.85 131 THR B CA 1
ATOM 3699 C C . THR B 1 131 ? -52.156 -18.266 20.625 1 15.85 131 THR B C 1
ATOM 3701 O O . THR B 1 131 ? -52.844 -17.328 21.094 1 15.85 131 THR B O 1
ATOM 3704 N N . PRO B 1 132 ? -51.188 -18.547 21.672 1 16.53 132 PRO B N 1
ATOM 3705 C CA . PRO B 1 132 ? -51.625 -18.469 23.062 1 16.53 132 PRO B CA 1
ATOM 3706 C C . PRO B 1 132 ? -51.312 -17.125 23.703 1 16.53 132 PRO B C 1
ATOM 3708 O O . PRO B 1 132 ? -50.594 -16.297 23.109 1 16.53 132 PRO B O 1
ATOM 3711 N N . GLU B 1 133 ? -50.75 -17.125 25.047 1 16.61 133 GLU B N 1
ATOM 3712 C CA . GLU B 1 133 ? -51.25 -16.859 26.391 1 16.61 133 GLU B CA 1
ATOM 3713 C C . GLU B 1 133 ? -50.719 -15.539 26.938 1 16.61 133 GLU B C 1
ATOM 3715 O O . GLU B 1 133 ? -49.75 -14.992 26.391 1 16.61 133 GLU B O 1
ATOM 3720 N N . PRO B 1 134 ? -50.312 -15.453 28.422 1 16.64 134 PRO B N 1
ATOM 3721 C CA . PRO B 1 134 ? -50.875 -14.773 29.594 1 16.64 134 PRO B CA 1
ATOM 3722 C C . PRO B 1 134 ? -50 -13.656 30.109 1 16.64 134 PRO B C 1
ATOM 3724 O O . PRO B 1 134 ? -50.469 -12.688 30.703 1 16.64 134 PRO B O 1
ATOM 3727 N N . ALA B 1 135 ? -48.625 -13.633 29.984 1 17.91 135 ALA B N 1
ATOM 3728 C CA . ALA B 1 135 ? -48 -13.469 31.281 1 17.91 135 ALA B CA 1
ATOM 3729 C C . ALA B 1 135 ? -48.25 -12.078 31.844 1 17.91 135 ALA B C 1
ATOM 3731 O O . ALA B 1 135 ? -48.406 -11.109 31.094 1 17.91 135 ALA B O 1
ATOM 3732 N N . GLU B 1 136 ? -48.281 -11.852 33.188 1 17.17 136 GLU B N 1
ATOM 3733 C CA . GLU B 1 136 ? -48.875 -11.164 34.344 1 17.17 136 GLU B CA 1
ATOM 3734 C C . GLU B 1 136 ? -48.094 -9.922 34.719 1 17.17 136 GLU B C 1
ATOM 3736 O O . GLU B 1 136 ? -48.625 -8.992 35.312 1 17.17 136 GLU B O 1
ATOM 3741 N N . SER B 1 137 ? -46.781 -9.883 34.406 1 17.33 137 SER B N 1
ATOM 3742 C CA . SER B 1 137 ? -46 -9.469 35.562 1 17.33 137 SER B CA 1
ATOM 3743 C C . SER B 1 137 ? -46.344 -8.047 36 1 17.33 137 SER B C 1
ATOM 3745 O O . SER B 1 137 ? -46.781 -7.238 35.156 1 17.33 137 SER B O 1
ATOM 3747 N N . GLY B 1 138 ? -46.125 -7.695 37.281 1 17.25 138 GLY B N 1
ATOM 3748 C CA . GLY B 1 138 ? -46.562 -6.977 38.469 1 17.25 138 GLY B CA 1
ATOM 3749 C C . GLY B 1 138 ? -46.094 -5.527 38.5 1 17.25 138 GLY B C 1
ATOM 3750 O O . GLY B 1 138 ? -45.188 -5.148 37.75 1 17.25 138 GLY B O 1
ATOM 3751 N N . VAL B 1 139 ? -46.812 -4.641 39.031 1 19.23 139 VAL B N 1
ATOM 3752 C CA . VAL B 1 139 ? -47.219 -3.238 39.094 1 19.23 139 VAL B CA 1
ATOM 3753 C C . VAL B 1 139 ? -46.312 -2.49 40.062 1 19.23 139 VAL B C 1
ATOM 3755 O O . VAL B 1 139 ? -46.5 -1.302 40.312 1 19.23 139 VAL B O 1
ATOM 3758 N N . ILE B 1 140 ? -44.938 -2.965 40.188 1 18.16 140 ILE B N 1
ATOM 3759 C CA . ILE B 1 140 ? -44.5 -2.488 41.5 1 18.16 140 ILE B CA 1
ATOM 3760 C C . ILE B 1 140 ? -44.562 -0.963 41.531 1 18.16 140 ILE B C 1
ATOM 3762 O O . ILE B 1 140 ? -44.219 -0.285 40.562 1 18.16 140 ILE B O 1
ATOM 3766 N N . VAL B 1 141 ? -45.188 -0.416 42.562 1 18.12 141 VAL B N 1
ATOM 3767 C CA . VAL B 1 141 ? -45.812 0.812 43.031 1 18.12 141 VAL B CA 1
ATOM 3768 C C . VAL B 1 141 ? -44.75 1.788 43.531 1 18.12 141 VAL B C 1
ATOM 3770 O O . VAL B 1 141 ? -44.156 1.595 44.594 1 18.12 141 VAL B O 1
ATOM 3773 N N . LEU B 1 142 ? -43.625 1.881 42.844 1 17.77 142 LEU B N 1
ATOM 3774 C CA . LEU B 1 142 ? -42.562 2.611 43.531 1 17.77 142 LEU B CA 1
ATOM 3775 C C . LEU B 1 142 ? -43.062 3.982 43.969 1 17.77 142 LEU B C 1
ATOM 3777 O O . LEU B 1 142 ? -43.594 4.754 43.156 1 17.77 142 LEU B O 1
ATOM 3781 N N . ASP B 1 143 ? -43.281 4.156 45.219 1 18.52 143 ASP B N 1
ATOM 3782 C CA . ASP B 1 143 ? -43.906 5.25 45.969 1 18.52 143 ASP B CA 1
ATOM 3783 C C . ASP B 1 143 ? -43.062 6.52 45.875 1 18.52 143 ASP B C 1
ATOM 3785 O O . ASP B 1 143 ? -41.844 6.449 45.656 1 18.52 143 ASP B O 1
ATOM 3789 N N . PRO B 1 144 ? -43.625 7.746 45.906 1 20.72 144 PRO B N 1
ATOM 3790 C CA . PRO B 1 144 ? -43.438 9.172 45.625 1 20.72 144 PRO B CA 1
ATOM 3791 C C . PRO B 1 144 ? -42.625 9.883 46.688 1 20.72 144 PRO B C 1
ATOM 3793 O O . PRO B 1 144 ? -43 9.875 47.875 1 20.72 144 PRO B O 1
ATOM 3796 N N . VAL B 1 145 ? -41.25 9.602 46.719 1 19.73 145 VAL B N 1
ATOM 3797 C CA . VAL B 1 145 ? -40.375 10.109 47.781 1 19.73 145 VAL B CA 1
ATOM 3798 C C . VAL B 1 145 ? -40.625 11.602 48 1 19.73 145 VAL B C 1
ATOM 3800 O O . VAL B 1 145 ? -40.625 12.375 47.031 1 19.73 145 VAL B O 1
ATOM 3803 N N . SER B 1 146 ? -41.125 11.992 49.125 1 19.34 146 SER B N 1
ATOM 3804 C CA . SER B 1 146 ? -41.594 13.242 49.719 1 19.34 146 SER B CA 1
ATOM 3805 C C . SER B 1 146 ? -40.438 14.18 50.031 1 19.34 146 SER B C 1
ATOM 3807 O O . SER B 1 146 ? -39.594 13.867 50.875 1 19.34 146 SER B O 1
ATOM 3809 N N . LEU B 1 147 ? -39.719 14.734 49.062 1 18.61 147 LEU B N 1
ATOM 3810 C CA . LEU B 1 147 ? -38.594 15.656 49.219 1 18.61 147 LEU B CA 1
ATOM 3811 C C . LEU B 1 147 ? -38.969 16.828 50.125 1 18.61 147 LEU B C 1
ATOM 3813 O O . LEU B 1 147 ? -39.812 17.656 49.75 1 18.61 147 LEU B O 1
ATOM 3817 N N . ASN B 1 148 ? -39.094 16.578 51.406 1 18.55 148 ASN B N 1
ATOM 3818 C CA . ASN B 1 148 ? -39.438 17.656 52.344 1 18.55 148 ASN B CA 1
ATOM 3819 C C . ASN B 1 148 ? -38.344 18.703 52.406 1 18.55 148 ASN B C 1
ATOM 3821 O O . ASN B 1 148 ? -37.156 18.375 52.594 1 18.55 148 ASN B O 1
ATOM 3825 N N . TRP B 1 149 ? -38.469 19.891 51.812 1 20.16 149 TRP B N 1
ATOM 3826 C CA . TRP B 1 149 ? -37.844 21.203 51.656 1 20.16 149 TRP B CA 1
ATOM 3827 C C . TRP B 1 149 ? -37.562 21.844 53 1 20.16 149 TRP B C 1
ATOM 3829 O O . TRP B 1 149 ? -38.469 22.438 53.594 1 20.16 149 TRP B O 1
ATOM 3839 N N . GLY B 1 150 ? -36.938 21.078 53.969 1 18.69 150 GLY B N 1
ATOM 3840 C CA . GLY B 1 150 ? -36.906 21.719 55.281 1 18.69 150 GLY B CA 1
ATOM 3841 C C . GLY B 1 150 ? -36.125 23.031 55.25 1 18.69 150 GLY B C 1
ATOM 3842 O O . GLY B 1 150 ? -35.219 23.203 54.469 1 18.69 150 GLY B O 1
ATOM 3843 N N . SER B 1 151 ? -36.562 24.156 55.844 1 20.75 151 SER B N 1
ATOM 3844 C CA . SER B 1 151 ? -36.469 25.594 56.031 1 20.75 151 SER B CA 1
ATOM 3845 C C . SER B 1 151 ? -35.281 25.953 56.938 1 20.75 151 SER B C 1
ATOM 3847 O O . SER B 1 151 ? -35.406 26.734 57.875 1 20.75 151 SER B O 1
ATOM 3849 N N . GLN B 1 152 ? -34.125 25.203 56.938 1 20.28 152 GLN B N 1
ATOM 3850 C CA . GLN B 1 152 ? -33.375 25.5 58.156 1 20.28 152 GLN B CA 1
ATOM 3851 C C . GLN B 1 152 ? -32.906 26.953 58.156 1 20.28 152 GLN B C 1
ATOM 3853 O O . GLN B 1 152 ? -32.594 27.516 57.125 1 20.28 152 GLN B O 1
ATOM 3858 N N . CYS B 1 153 ? -32.812 27.672 59.344 1 20.67 153 CYS B N 1
ATOM 3859 C CA . CYS B 1 153 ? -32.75 29 59.906 1 20.67 153 CYS B CA 1
ATOM 3860 C C . CYS B 1 153 ? -31.312 29.516 59.906 1 20.67 153 CYS B C 1
ATOM 3862 O O . CYS B 1 153 ? -30.375 28.812 60.281 1 20.67 153 CYS B O 1
ATOM 3864 N N . ILE B 1 154 ? -30.906 30.609 59.125 1 20.09 154 ILE B N 1
ATOM 3865 C CA . ILE B 1 154 ? -29.734 31.406 58.75 1 20.09 154 ILE B CA 1
ATOM 3866 C C . ILE B 1 154 ? -29.156 32.062 60 1 20.09 154 ILE B C 1
ATOM 3868 O O . ILE B 1 154 ? -29.641 33.094 60.469 1 20.09 154 ILE B O 1
ATOM 3872 N N . LYS B 1 155 ? -28.891 31.328 61.094 1 23.05 155 LYS B N 1
ATOM 3873 C CA . LYS B 1 155 ? -28.547 32.219 62.219 1 23.05 155 LYS B CA 1
ATOM 3874 C C . LYS B 1 155 ? -27.281 33 61.906 1 23.05 155 LYS B C 1
ATOM 3876 O O . LYS B 1 155 ? -26.531 32.656 60.969 1 23.05 155 LYS B O 1
ATOM 3881 N N . ASN B 1 156 ? -26.469 33.406 62.969 1 22.23 156 ASN B N 1
ATOM 3882 C CA . ASN B 1 156 ? -25.766 34.625 63.438 1 22.23 156 ASN B CA 1
ATOM 3883 C C . ASN B 1 156 ? -24.297 34.594 63 1 22.23 156 ASN B C 1
ATOM 3885 O O . ASN B 1 156 ? -23.547 33.688 63.375 1 22.23 156 ASN B O 1
ATOM 3889 N N . ALA B 1 157 ? -23.891 35.125 61.875 1 24.64 157 ALA B N 1
ATOM 3890 C CA . ALA B 1 157 ? -22.641 35.312 61.156 1 24.64 157 ALA B CA 1
ATOM 3891 C C . ALA B 1 157 ? -21.641 36.094 61.969 1 24.64 157 ALA B C 1
ATOM 3893 O O . ALA B 1 157 ? -21.781 37.312 62.156 1 24.64 157 ALA B O 1
ATOM 3894 N N . GLU B 1 158 ? -21.094 35.531 63.031 1 28.72 158 GLU B N 1
ATOM 3895 C CA . GLU B 1 158 ? -20.047 36.281 63.719 1 28.72 158 GLU B CA 1
ATOM 3896 C C . GLU B 1 158 ? -18.859 36.531 62.812 1 28.72 158 GLU B C 1
ATOM 3898 O O . GLU B 1 158 ? -18.547 35.719 61.938 1 28.72 158 GLU B O 1
ATOM 3903 N N . TRP B 1 159 ? -18.078 37.75 62.875 1 29.5 159 TRP B N 1
ATOM 3904 C CA . TRP B 1 159 ? -17.172 38.562 62.094 1 29.5 159 TRP B CA 1
ATOM 3905 C C . TRP B 1 159 ? -15.781 37.969 62 1 29.5 159 TRP B C 1
ATOM 3907 O O . TRP B 1 159 ? -15.008 38.062 62.969 1 29.5 159 TRP B O 1
ATOM 3917 N N . ARG B 1 160 ? -15.445 36.719 61.969 1 34.44 160 ARG B N 1
ATOM 3918 C CA . ARG B 1 160 ? -14.031 36.344 62.062 1 34.44 160 ARG B CA 1
ATOM 3919 C C . ARG B 1 160 ? -13.266 36.781 60.844 1 34.44 160 ARG B C 1
ATOM 3921 O O . ARG B 1 160 ? -13.734 36.625 59.719 1 34.44 160 ARG B O 1
ATOM 3928 N N . PRO B 1 161 ? -12.023 37.406 60.969 1 33.94 161 PRO B N 1
ATOM 3929 C CA . PRO B 1 161 ? -11.273 38.25 60.031 1 33.94 161 PRO B CA 1
ATOM 3930 C C . PRO B 1 161 ? -10.75 37.469 58.812 1 33.94 161 PRO B C 1
ATOM 3932 O O . PRO B 1 161 ? -10.797 36.25 58.812 1 33.94 161 PRO B O 1
ATOM 3935 N N . ARG B 1 162 ? -9.422 37.875 58.156 1 37.66 162 ARG B N 1
ATOM 3936 C CA . ARG B 1 162 ? -8.727 37.969 56.875 1 37.66 162 ARG B CA 1
ATOM 3937 C C . ARG B 1 162 ? -8.125 36.656 56.469 1 37.66 162 ARG B C 1
ATOM 3939 O O . ARG B 1 162 ? -7.453 36.531 55.438 1 37.66 162 ARG B O 1
ATOM 3946 N N . ARG B 1 163 ? -7.898 35.688 57.25 1 40.81 163 ARG B N 1
ATOM 3947 C CA . ARG B 1 163 ? -7.188 34.469 56.875 1 40.81 163 ARG B CA 1
ATOM 3948 C C . ARG B 1 163 ? -7.887 33.75 55.719 1 40.81 163 ARG B C 1
ATOM 3950 O O . ARG B 1 163 ? -7.395 32.75 55.219 1 40.81 163 ARG B O 1
ATOM 3957 N N . GLU B 1 164 ? -9.008 34.094 55.375 1 40.78 164 GLU B N 1
ATOM 3958 C CA . GLU B 1 164 ? -9.789 33.344 54.406 1 40.78 164 GLU B CA 1
ATOM 3959 C C . GLU B 1 164 ? -9.336 33.594 53 1 40.78 164 GLU B C 1
ATOM 3961 O O . GLU B 1 164 ? -9.547 32.781 52.094 1 40.78 164 GLU B O 1
ATOM 3966 N N . LYS B 1 165 ? -8.625 34.781 52.75 1 45 165 LYS B N 1
ATOM 3967 C CA . LYS B 1 165 ? -8.227 35.094 51.375 1 45 165 LYS B CA 1
ATOM 3968 C C . LYS B 1 165 ? -7.027 34.281 50.938 1 45 165 LYS B C 1
ATOM 3970 O O . LYS B 1 165 ? -6.941 33.844 49.781 1 45 165 LYS B O 1
ATOM 3975 N N . LEU B 1 166 ? -5.992 34.031 51.812 1 48.59 166 LEU B N 1
ATOM 3976 C CA . LEU B 1 166 ? -4.824 33.25 51.438 1 48.59 166 LEU B CA 1
ATOM 3977 C C . LEU B 1 166 ? -5.211 31.781 51.156 1 48.59 166 LEU B C 1
ATOM 3979 O O . LEU B 1 166 ? -4.562 31.109 50.344 1 48.59 166 LEU B O 1
ATOM 3983 N N . SER B 1 167 ? -6.152 31.266 51.875 1 49.09 167 SER B N 1
ATOM 3984 C CA . SER B 1 167 ? -6.621 29.906 51.719 1 49.09 167 SER B CA 1
ATOM 3985 C C . SER B 1 167 ? -7.359 29.719 50.406 1 49.09 167 SER B C 1
ATOM 3987 O O . SER B 1 167 ? -7.266 28.672 49.781 1 49.09 167 SER B O 1
ATOM 3989 N N . LEU B 1 168 ? -7.953 30.781 50 1 46.62 168 LEU B N 1
ATOM 3990 C CA . LEU B 1 168 ? -8.703 30.703 48.75 1 46.62 168 LEU B CA 1
ATOM 3991 C C . LEU B 1 168 ? -7.758 30.719 47.531 1 46.62 168 LEU B C 1
ATOM 3993 O O . LEU B 1 168 ? -7.98 30 46.562 1 46.62 168 LEU B O 1
ATOM 3997 N N . THR B 1 169 ? -6.691 31.594 47.625 1 50.69 169 THR B N 1
ATOM 3998 C CA . THR B 1 169 ? -5.711 31.656 46.531 1 50.69 169 THR B CA 1
ATOM 3999 C C . THR B 1 169 ? -4.969 30.328 46.406 1 50.69 169 THR B C 1
ATOM 4001 O O . THR B 1 169 ? -4.699 29.875 45.281 1 50.69 169 THR B O 1
ATOM 4004 N N . ALA B 1 170 ? -4.582 29.812 47.5 1 50.38 170 ALA B N 1
ATOM 4005 C CA . ALA B 1 170 ? -3.914 28.516 47.5 1 50.38 170 ALA B CA 1
ATOM 4006 C C . ALA B 1 170 ? -4.859 27.422 47 1 50.38 170 ALA B C 1
ATOM 4008 O O . ALA B 1 170 ? -4.441 26.484 46.312 1 50.38 170 ALA B O 1
ATOM 4009 N N . ARG B 1 171 ? -6.023 27.484 47.406 1 46.78 171 ARG B N 1
ATOM 4010 C CA . ARG B 1 171 ? -7.027 26.516 46.969 1 46.78 171 ARG B CA 1
ATOM 4011 C C . ARG B 1 171 ? -7.34 26.672 45.5 1 46.78 171 ARG B C 1
ATOM 4013 O O . ARG B 1 171 ? -7.484 25.672 44.781 1 46.78 171 ARG B O 1
ATOM 4020 N N . ARG B 1 172 ? -7.41 27.875 45.031 1 49.72 172 ARG B N 1
ATOM 4021 C CA . ARG B 1 172 ? -7.598 28.156 43.594 1 49.72 172 ARG B CA 1
ATOM 4022 C C . ARG B 1 172 ? -6.41 27.656 42.781 1 49.72 172 ARG B C 1
ATOM 4024 O O . ARG B 1 172 ? -6.586 27.109 41.688 1 49.72 172 ARG B O 1
ATOM 4031 N N . ALA B 1 173 ? -5.191 27.844 43.406 1 54.16 173 ALA B N 1
ATOM 4032 C CA . ALA B 1 173 ? -3.986 27.344 42.75 1 54.16 173 ALA B CA 1
ATOM 4033 C C . ALA B 1 173 ? -3.971 25.812 42.688 1 54.16 173 ALA B C 1
ATOM 4035 O O . ALA B 1 173 ? -3.613 25.219 41.656 1 54.16 173 ALA B O 1
ATOM 4036 N N . ARG B 1 174 ? -4.293 25.203 43.812 1 52.47 174 ARG B N 1
ATOM 4037 C CA . ARG B 1 174 ? -4.336 23.734 43.875 1 52.47 174 ARG B CA 1
ATOM 4038 C C . ARG B 1 174 ? -5.426 23.188 42.969 1 52.47 174 ARG B C 1
ATOM 4040 O O . ARG B 1 174 ? -5.219 22.188 42.281 1 52.47 174 ARG B O 1
ATOM 4047 N N . TYR B 1 175 ? -6.633 23.766 43.031 1 53.47 175 TYR B N 1
ATOM 4048 C CA . TYR B 1 175 ? -7.734 23.328 42.188 1 53.47 175 TYR B CA 1
ATOM 4049 C C . TYR B 1 175 ? -7.402 23.547 40.719 1 53.47 175 TYR B C 1
ATOM 4051 O O . TYR B 1 175 ? -7.727 22.703 39.875 1 53.47 175 TYR B O 1
ATOM 4059 N N . SER B 1 176 ? -6.684 24.672 40.5 1 60 176 SER B N 1
ATOM 4060 C CA . SER B 1 176 ? -6.246 24.953 39.156 1 60 176 SER B CA 1
ATOM 4061 C C . SER B 1 176 ? -5.254 23.891 38.656 1 60 176 SER B C 1
ATOM 4063 O O . SER B 1 176 ? -5.312 23.469 37.5 1 60 176 SER B O 1
ATOM 4065 N N . ASP B 1 177 ? -4.469 23.422 39.594 1 64 177 ASP B N 1
ATOM 4066 C CA . ASP B 1 177 ? -3.488 22.391 39.25 1 64 177 ASP B CA 1
ATOM 4067 C C . ASP B 1 177 ? -4.168 21.062 39 1 64 177 ASP B C 1
ATOM 4069 O O . ASP B 1 177 ? -3.814 20.359 38.031 1 64 177 ASP B O 1
ATOM 4073 N N . LEU B 1 178 ? -5.195 20.766 39.844 1 64.31 178 LEU B N 1
ATOM 4074 C CA . LEU B 1 178 ? -5.902 19.5 39.656 1 64.31 178 LEU B CA 1
ATOM 4075 C C . LEU B 1 178 ? -6.715 19.5 38.375 1 64.31 178 LEU B C 1
ATOM 4077 O O . LEU B 1 178 ? -6.766 18.5 37.656 1 64.31 178 LEU B O 1
ATOM 4081 N N . THR B 1 179 ? -7.328 20.562 38.125 1 71.56 179 THR B N 1
ATOM 4082 C CA . THR B 1 179 ? -8.133 20.688 36.906 1 71.56 179 THR B CA 1
ATOM 4083 C C . THR B 1 179 ? -7.25 20.625 35.656 1 71.56 179 THR B C 1
ATOM 4085 O O . THR B 1 179 ? -7.629 20.016 34.656 1 71.56 179 THR B O 1
ATOM 4088 N N . SER B 1 180 ? -6.059 21.172 35.938 1 74.75 180 SER B N 1
ATOM 4089 C CA . SER B 1 180 ? -5.113 21.141 34.844 1 74.75 180 SER B CA 1
ATOM 4090 C C . SER B 1 180 ? -4.637 19.734 34.562 1 74.75 180 SER B C 1
ATOM 4092 O O . SER B 1 180 ? -4.504 19.328 33.406 1 74.75 180 SER B O 1
ATOM 4094 N N . VAL B 1 181 ? -4.52 19.016 35.594 1 77.94 181 VAL B N 1
ATOM 4095 C CA . VAL B 1 181 ? -4.074 17.641 35.469 1 77.94 181 VAL B CA 1
ATOM 4096 C C . VAL B 1 181 ? -5.176 16.797 34.812 1 77.94 181 VAL B C 1
ATOM 4098 O O . VAL B 1 181 ? -4.91 16 33.906 1 77.94 181 VAL B O 1
ATOM 4101 N N . LYS B 1 182 ? -6.379 17.047 35.281 1 79.94 182 LYS B N 1
ATOM 4102 C CA . LYS B 1 182 ? -7.508 16.328 34.688 1 79.94 182 LYS B CA 1
ATOM 4103 C C . LYS B 1 182 ? -7.703 16.672 33.219 1 79.94 182 LYS B C 1
ATOM 4105 O O . LYS B 1 182 ? -7.957 15.805 32.406 1 79.94 182 LYS B O 1
ATOM 4110 N N . PHE B 1 183 ? -7.59 17.891 33.031 1 82.25 183 PHE B N 1
ATOM 4111 C CA . PHE B 1 183 ? -7.766 18.375 31.656 1 82.25 183 PHE B CA 1
ATOM 4112 C C . PHE B 1 183 ? -6.691 17.812 30.75 1 82.25 183 PHE B C 1
ATOM 4114 O O . PHE B 1 183 ? -6.98 17.438 29.594 1 82.25 183 PHE B O 1
ATOM 4121 N N . ALA B 1 184 ? -5.52 17.641 31.234 1 82.81 184 ALA B N 1
ATOM 4122 C CA . ALA B 1 184 ? -4.426 17.031 30.484 1 82.81 184 ALA B CA 1
ATOM 4123 C C . ALA B 1 184 ? -4.676 15.531 30.281 1 82.81 184 ALA B C 1
ATOM 4125 O O . ALA B 1 184 ? -4.402 15 29.203 1 82.81 184 ALA B O 1
ATOM 4126 N N . ALA B 1 185 ? -5.152 14.945 31.266 1 83.5 185 ALA B N 1
ATOM 4127 C CA . ALA B 1 185 ? -5.492 13.531 31.156 1 83.5 185 ALA B CA 1
ATOM 4128 C C . ALA B 1 185 ? -6.605 13.312 30.141 1 83.5 185 ALA B C 1
ATOM 4130 O O . ALA B 1 185 ? -6.574 12.352 29.375 1 83.5 185 ALA B O 1
ATOM 4131 N N . ASP B 1 186 ? -7.523 14.195 30.172 1 85 186 ASP B N 1
ATOM 4132 C CA . ASP B 1 186 ? -8.625 14.117 29.219 1 85 186 ASP B CA 1
ATOM 4133 C C . ASP B 1 186 ? -8.117 14.227 27.781 1 85 186 ASP B C 1
ATOM 4135 O O . ASP B 1 186 ? -8.594 13.516 26.891 1 85 186 ASP B O 1
ATOM 4139 N N . PHE B 1 187 ? -7.16 15.07 27.594 1 90.56 187 PHE B N 1
ATOM 4140 C CA . PHE B 1 187 ? -6.605 15.234 26.25 1 90.56 187 PHE B CA 1
ATOM 4141 C C . PHE B 1 187 ? -5.906 13.953 25.797 1 90.56 187 PHE B C 1
ATOM 4143 O O . PHE B 1 187 ? -6.102 13.5 24.672 1 90.56 187 PHE B O 1
ATOM 4150 N N . ARG B 1 188 ? -5.086 13.367 26.672 1 85.81 188 ARG B N 1
ATOM 4151 C CA . ARG B 1 188 ? -4.328 12.164 26.344 1 85.81 188 ARG B CA 1
ATOM 4152 C C . ARG B 1 188 ? -5.258 10.984 26.062 1 85.81 188 ARG B C 1
ATOM 4154 O O . ARG B 1 188 ? -4.934 10.109 25.266 1 85.81 188 ARG B O 1
ATOM 4161 N N . ASN B 1 189 ? -6.453 11.094 26.609 1 84.5 189 ASN B N 1
ATOM 4162 C CA . ASN B 1 189 ? -7.363 9.961 26.516 1 84.5 189 ASN B CA 1
ATOM 4163 C C . ASN B 1 189 ? -8.367 10.148 25.375 1 84.5 189 ASN B C 1
ATOM 4165 O O . ASN B 1 189 ? -9.258 9.312 25.188 1 84.5 189 ASN B O 1
ATOM 4169 N N . LEU B 1 190 ? -8.234 11.281 24.734 1 84.69 190 LEU B N 1
ATOM 4170 C CA . LEU B 1 190 ? -9.062 11.414 23.531 1 84.69 190 LEU B CA 1
ATOM 4171 C C . LEU B 1 190 ? -8.82 10.258 22.578 1 84.69 190 LEU B C 1
ATOM 4173 O O . LEU B 1 190 ? -7.691 9.797 22.422 1 84.69 190 LEU B O 1
ATOM 4177 N N . THR B 1 191 ? -9.914 9.711 22 1 84.25 191 THR B N 1
ATOM 4178 C CA . THR B 1 191 ? -9.805 8.625 21.031 1 84.25 191 THR B CA 1
ATOM 4179 C C . THR B 1 191 ? -10.344 9.047 19.672 1 84.25 191 THR B C 1
ATOM 4181 O O . THR B 1 191 ? -11.398 9.664 19.594 1 84.25 191 THR B O 1
ATOM 4184 N N . PHE B 1 192 ? -9.578 8.75 18.781 1 86.44 192 PHE B N 1
ATOM 4185 C CA . PHE B 1 192 ? -9.961 8.953 17.391 1 86.44 192 PHE B CA 1
ATOM 4186 C C . PHE B 1 192 ? -9.945 7.637 16.625 1 86.44 192 PHE B C 1
ATOM 4188 O O . PHE B 1 192 ? -8.945 7.293 15.992 1 86.44 192 PHE B O 1
ATOM 4195 N N . PRO B 1 193 ? -11.078 7.02 16.656 1 85.75 193 PRO B N 1
ATOM 4196 C CA . PRO B 1 193 ? -11.109 5.695 16.016 1 85.75 193 PRO B CA 1
ATOM 4197 C C . PRO B 1 193 ? -10.906 5.754 14.508 1 85.75 193 PRO B C 1
ATOM 4199 O O . PRO B 1 193 ? -11.406 6.672 13.852 1 85.75 193 PRO B O 1
ATOM 4202 N N . LEU B 1 194 ? -10.148 4.859 14.125 1 86.12 194 LEU B N 1
ATOM 4203 C CA . LEU B 1 194 ? -9.961 4.723 12.688 1 86.12 194 LEU B CA 1
ATOM 4204 C C . LEU B 1 194 ? -11.203 4.113 12.031 1 86.12 194 LEU B C 1
ATOM 4206 O O . LEU B 1 194 ? -11.797 3.18 12.578 1 86.12 194 LEU B O 1
ATOM 4210 N N . LEU B 1 195 ? -11.602 4.695 10.977 1 85.25 195 LEU B N 1
ATOM 4211 C CA . LEU B 1 195 ? -12.82 4.262 10.305 1 85.25 195 LEU B CA 1
ATOM 4212 C C . LEU B 1 195 ? -12.516 3.217 9.242 1 85.25 195 LEU B C 1
ATOM 4214 O O . LEU B 1 195 ? -13.43 2.58 8.711 1 85.25 195 LEU B O 1
ATOM 4218 N N . ALA B 1 196 ? -11.273 3.086 8.875 1 83.44 196 ALA B N 1
ATOM 4219 C CA . ALA B 1 196 ? -10.797 2.096 7.91 1 83.44 196 ALA B CA 1
ATOM 4220 C C . ALA B 1 196 ? -9.43 1.551 8.312 1 83.44 196 ALA B C 1
ATOM 4222 O O . ALA B 1 196 ? -8.711 2.176 9.094 1 83.44 196 ALA B O 1
ATOM 4223 N N . LYS B 1 197 ? -9.164 0.341 7.789 1 84.88 197 LYS B N 1
ATOM 4224 C CA . LYS B 1 197 ? -7.828 -0.218 8 1 84.88 197 LYS B CA 1
ATOM 4225 C C . LYS B 1 197 ? -6.758 0.645 7.34 1 84.88 197 LYS B C 1
ATOM 4227 O O . LYS B 1 197 ? -7.027 1.317 6.344 1 84.88 197 LYS B O 1
ATOM 4232 N N . ARG B 1 198 ? -5.602 0.602 7.84 1 88.06 198 ARG B N 1
ATOM 4233 C CA . ARG B 1 198 ? -4.5 1.418 7.336 1 88.06 198 ARG B CA 1
ATOM 4234 C C . ARG B 1 198 ? -3.773 0.713 6.195 1 88.06 198 ARG B C 1
ATOM 4236 O O . ARG B 1 198 ? -2.652 1.084 5.844 1 88.06 198 ARG B O 1
ATOM 4243 N N . ASN B 1 199 ? -4.336 -0.314 5.738 1 87 199 ASN B N 1
ATOM 4244 C CA . ASN B 1 199 ? -3.928 -1.046 4.543 1 87 199 ASN B CA 1
ATOM 4245 C C . ASN B 1 199 ? -5.133 -1.547 3.752 1 87 199 ASN B C 1
ATOM 4247 O O . ASN B 1 199 ? -5.805 -2.492 4.172 1 87 199 ASN B O 1
ATOM 4251 N N . ASN B 1 200 ? -5.297 -1 2.625 1 87.56 200 ASN B N 1
ATOM 4252 C CA . ASN B 1 200 ? -6.492 -1.269 1.829 1 87.56 200 ASN B CA 1
ATOM 4253 C C . ASN B 1 200 ? -6.523 -2.713 1.339 1 87.56 200 ASN B C 1
ATOM 4255 O O . ASN B 1 200 ? -7.586 -3.227 0.977 1 87.56 200 ASN B O 1
ATOM 4259 N N . HIS B 1 201 ? -5.402 -3.377 1.353 1 88.94 201 HIS B N 1
ATOM 4260 C CA . HIS B 1 201 ? -5.336 -4.648 0.642 1 88.94 201 HIS B CA 1
ATOM 4261 C C . HIS B 1 201 ? -4.98 -5.793 1.587 1 88.94 201 HIS B C 1
ATOM 4263 O O . HIS B 1 201 ? -4.848 -6.938 1.158 1 88.94 201 HIS B O 1
ATOM 4269 N N . ASP B 1 202 ? -4.949 -5.496 2.783 1 86.06 202 ASP B N 1
ATOM 4270 C CA . ASP B 1 202 ? -4.508 -6.473 3.777 1 86.06 202 ASP B CA 1
ATOM 4271 C C . ASP B 1 202 ? -5.383 -7.723 3.744 1 86.06 202 ASP B C 1
ATOM 4273 O O . ASP B 1 202 ? -4.875 -8.844 3.785 1 86.06 202 ASP B O 1
ATOM 4277 N N . HIS B 1 203 ? -6.609 -7.621 3.578 1 87.25 203 HIS B N 1
ATOM 4278 C CA . HIS B 1 203 ? -7.551 -8.727 3.691 1 87.25 203 HIS B CA 1
ATOM 4279 C C . HIS B 1 203 ? -7.438 -9.672 2.498 1 87.25 203 HIS B C 1
ATOM 4281 O O . HIS B 1 203 ? -7.816 -10.844 2.59 1 87.25 203 HIS B O 1
ATOM 4287 N N . THR B 1 204 ? -6.887 -9.188 1.429 1 92.56 204 THR B N 1
ATOM 4288 C CA . THR B 1 204 ? -6.809 -10.031 0.238 1 92.56 204 THR B CA 1
ATOM 4289 C C . THR B 1 204 ? -5.402 -10.602 0.072 1 92.56 204 THR B C 1
ATOM 4291 O O . THR B 1 204 ? -5.18 -11.477 -0.771 1 92.56 204 THR B O 1
ATOM 4294 N N . CYS B 1 205 ? -4.48 -10.133 0.863 1 94.44 205 CYS B N 1
ATOM 4295 C CA . CYS B 1 205 ? -3.086 -10.5 0.636 1 94.44 205 CYS B CA 1
ATOM 4296 C C . CYS B 1 205 ? -2.705 -11.734 1.447 1 94.44 205 CYS B C 1
ATOM 4298 O O . CYS B 1 205 ? -1.746 -12.43 1.111 1 94.44 205 CYS B O 1
ATOM 4300 N N . GLU B 1 206 ? -3.418 -12.008 2.459 1 92.75 206 GLU B N 1
ATOM 4301 C CA . GLU B 1 206 ? -3.086 -13.164 3.291 1 92.75 206 GLU B CA 1
ATOM 4302 C C . GLU B 1 206 ? -3.848 -14.406 2.836 1 92.75 206 GLU B C 1
ATOM 4304 O O . GLU B 1 206 ? -5.07 -14.375 2.699 1 92.75 206 GLU B O 1
ATOM 4309 N N . PRO B 1 207 ? -3.043 -15.516 2.576 1 93.62 207 PRO B N 1
ATOM 4310 C CA . PRO B 1 207 ? -3.738 -16.75 2.213 1 93.62 207 PRO B CA 1
ATOM 4311 C C . PRO B 1 207 ? -4.715 -17.219 3.289 1 93.62 207 PRO B C 1
ATOM 4313 O O . PRO B 1 207 ? -4.445 -17.062 4.48 1 93.62 207 PRO B O 1
ATOM 4316 N N . ASN B 1 208 ? -5.762 -17.797 2.834 1 90.19 208 ASN B N 1
ATOM 4317 C CA . ASN B 1 208 ? -6.766 -18.312 3.756 1 90.19 208 ASN B CA 1
ATOM 4318 C C . ASN B 1 208 ? -6.199 -19.453 4.605 1 90.19 208 ASN B C 1
ATOM 4320 O O . ASN B 1 208 ? -5.316 -20.188 4.156 1 90.19 208 ASN B O 1
ATOM 4324 N N . ASP B 1 209 ? -6.84 -19.609 5.734 1 91.12 209 ASP B N 1
ATOM 4325 C CA . ASP B 1 209 ? -6.375 -20.656 6.645 1 91.12 209 ASP B CA 1
ATOM 4326 C C . ASP B 1 209 ? -7.219 -21.922 6.512 1 91.12 209 ASP B C 1
ATOM 4328 O O . ASP B 1 209 ? -7.07 -22.859 7.301 1 91.12 209 ASP B O 1
ATOM 4332 N N . PHE B 1 210 ? -8.078 -21.906 5.527 1 91.88 210 PHE B N 1
ATOM 4333 C CA . PHE B 1 210 ? -8.914 -23.078 5.367 1 91.88 210 PHE B CA 1
ATOM 4334 C C . PHE B 1 210 ? -9.023 -23.469 3.895 1 91.88 210 PHE B C 1
ATOM 4336 O O . PHE B 1 210 ? -8.914 -22.609 3.014 1 91.88 210 PHE B O 1
ATOM 4343 N N . PHE B 1 211 ? -9.227 -24.734 3.672 1 93.25 211 PHE B N 1
ATOM 4344 C CA . PHE B 1 211 ? -9.383 -25.297 2.334 1 93.25 211 PHE B CA 1
ATOM 4345 C C . PHE B 1 211 ? -10.852 -25.438 1.975 1 93.25 211 PHE B C 1
ATOM 4347 O O . PHE B 1 211 ? -11.648 -25.938 2.771 1 93.25 211 PHE B O 1
ATOM 4354 N N . ASN B 1 212 ? -11.203 -24.938 0.855 1 92.81 212 ASN B N 1
ATOM 4355 C CA . ASN B 1 212 ? -12.555 -25.125 0.324 1 92.81 212 ASN B CA 1
ATOM 4356 C C . ASN B 1 212 ? -12.57 -26.156 -0.796 1 92.81 212 ASN B C 1
ATOM 4358 O O . ASN B 1 212 ? -12.086 -25.906 -1.899 1 92.81 212 ASN B O 1
ATOM 4362 N N . PRO B 1 213 ? -13.234 -27.297 -0.595 1 91.44 213 PRO B N 1
ATOM 4363 C CA . PRO B 1 213 ? -13.203 -28.375 -1.58 1 91.44 213 PRO B CA 1
ATOM 4364 C C . PRO B 1 213 ? -14.016 -28.062 -2.834 1 91.44 213 PRO B C 1
ATOM 4366 O O . PRO B 1 213 ? -13.906 -28.766 -3.842 1 91.44 213 PRO B O 1
ATOM 4369 N N . ASN B 1 214 ? -14.828 -26.984 -2.746 1 91.5 214 ASN B N 1
ATOM 4370 C CA . ASN B 1 214 ? -15.672 -26.641 -3.885 1 91.5 214 ASN B CA 1
ATOM 4371 C C . ASN B 1 214 ? -14.969 -25.672 -4.832 1 91.5 214 ASN B C 1
ATOM 4373 O O . ASN B 1 214 ? -15.594 -25.141 -5.75 1 91.5 214 ASN B O 1
ATOM 4377 N N . GLU B 1 215 ? -13.664 -25.547 -4.547 1 94.06 215 GLU B N 1
ATOM 4378 C CA . GLU B 1 215 ? -12.914 -24.625 -5.375 1 94.06 215 GLU B CA 1
ATOM 4379 C C . GLU B 1 215 ? -11.688 -25.297 -5.992 1 94.06 215 GLU B C 1
ATOM 4381 O O . GLU B 1 215 ? -11.109 -26.203 -5.395 1 94.06 215 GLU B O 1
ATOM 4386 N N . SER B 1 216 ? -11.414 -24.891 -7.219 1 94.94 216 SER B N 1
ATOM 4387 C CA . SER B 1 216 ? -10.156 -25.297 -7.844 1 94.94 216 SER B CA 1
ATOM 4388 C C . SER B 1 216 ? -9.023 -24.359 -7.457 1 94.94 216 SER B C 1
ATOM 4390 O O . SER B 1 216 ? -9.172 -23.141 -7.496 1 94.94 216 SER B O 1
ATOM 4392 N N . TYR B 1 217 ? -7.902 -24.969 -7.141 1 96.44 217 TYR B N 1
ATOM 4393 C CA . TYR B 1 217 ? -6.762 -24.172 -6.688 1 96.44 217 TYR B CA 1
ATOM 4394 C C . TYR B 1 217 ? -5.676 -24.125 -7.758 1 96.44 217 TYR B C 1
ATOM 4396 O O . TYR B 1 217 ? -4.586 -23.594 -7.516 1 96.44 217 TYR B O 1
ATOM 4404 N N . SER B 1 218 ? -5.98 -24.578 -8.898 1 96.5 218 SER B N 1
ATOM 4405 C CA . SER B 1 218 ? -4.984 -24.594 -9.969 1 96.5 218 SER B CA 1
ATOM 4406 C C . SER B 1 218 ? -4.465 -23.188 -10.258 1 96.5 218 SER B C 1
ATOM 4408 O O . SER B 1 218 ? -3.252 -22.953 -10.281 1 96.5 218 SER B O 1
ATOM 4410 N N . ASN B 1 219 ? -5.406 -22.25 -10.414 1 96.75 219 ASN B N 1
ATOM 4411 C CA . ASN B 1 219 ? -5.012 -20.875 -10.727 1 96.75 219 ASN B CA 1
ATOM 4412 C C . ASN B 1 219 ? -4.281 -20.234 -9.555 1 96.75 219 ASN B C 1
ATOM 4414 O O . ASN B 1 219 ? -3.41 -19.375 -9.758 1 96.75 219 ASN B O 1
ATOM 4418 N N . VAL B 1 220 ? -4.605 -20.625 -8.391 1 98 220 VAL B N 1
ATOM 4419 C CA . VAL B 1 220 ? -3.967 -20.078 -7.195 1 98 220 VAL B CA 1
ATOM 4420 C C . VAL B 1 220 ? -2.508 -20.531 -7.137 1 98 220 VAL B C 1
ATOM 4422 O O . VAL B 1 220 ? -1.603 -19.703 -6.992 1 98 220 VAL B O 1
ATOM 4425 N N . PHE B 1 221 ? -2.293 -21.844 -7.352 1 98.19 221 PHE B N 1
ATOM 4426 C CA . PHE B 1 221 ? -0.943 -22.391 -7.332 1 98.19 221 PHE B CA 1
ATOM 4427 C C . PHE B 1 221 ? -0.094 -21.781 -8.438 1 98.19 221 PHE B C 1
ATOM 4429 O O . PHE B 1 221 ? 1.012 -21.297 -8.18 1 98.19 221 PHE B O 1
ATOM 4436 N N . ILE B 1 222 ? -0.667 -21.75 -9.539 1 97.44 222 ILE B N 1
ATOM 4437 C CA . ILE B 1 222 ? 0.066 -21.281 -10.711 1 97.44 222 ILE B CA 1
ATOM 4438 C C . ILE B 1 222 ? 0.362 -19.781 -10.578 1 97.44 222 ILE B C 1
ATOM 4440 O O . ILE B 1 222 ? 1.426 -19.312 -10.992 1 97.44 222 ILE B O 1
ATOM 4444 N N . GLY B 1 223 ? -0.584 -19.047 -10.023 1 98.06 223 GLY B N 1
ATOM 4445 C CA . GLY B 1 223 ? -0.366 -17.625 -9.797 1 98.06 223 GLY B CA 1
ATOM 4446 C C . GLY B 1 223 ? 0.869 -17.344 -8.969 1 98.06 223 GLY B C 1
ATOM 4447 O O . GLY B 1 223 ? 1.663 -16.453 -9.312 1 98.06 223 GLY B O 1
ATOM 4448 N N . HIS B 1 224 ? 1.048 -18.062 -7.922 1 98.38 224 HIS B N 1
ATOM 4449 C CA . HIS B 1 224 ? 2.221 -17.875 -7.074 1 98.38 224 HIS B CA 1
ATOM 4450 C C . HIS B 1 224 ? 3.488 -18.359 -7.777 1 98.38 224 HIS B C 1
ATOM 4452 O O . HIS B 1 224 ? 4.531 -17.703 -7.691 1 98.38 224 HIS B O 1
ATOM 4458 N N . ALA B 1 225 ? 3.396 -19.469 -8.43 1 97.81 225 ALA B N 1
ATOM 4459 C CA . ALA B 1 225 ? 4.543 -19.969 -9.18 1 97.81 225 ALA B CA 1
ATOM 4460 C C . ALA B 1 225 ? 4.992 -18.984 -10.242 1 97.81 225 ALA B C 1
ATOM 4462 O O . ALA B 1 225 ? 6.188 -18.75 -10.43 1 97.81 225 ALA B O 1
ATOM 4463 N N . ALA B 1 226 ? 4.012 -18.406 -10.93 1 97.5 226 ALA B N 1
ATOM 4464 C CA . ALA B 1 226 ? 4.305 -17.422 -11.977 1 97.5 226 ALA B CA 1
ATOM 4465 C C . ALA B 1 226 ? 5.047 -16.219 -11.398 1 97.5 226 ALA B C 1
ATOM 4467 O O . ALA B 1 226 ? 5.984 -15.711 -12.016 1 97.5 226 ALA B O 1
ATOM 4468 N N . LEU B 1 227 ? 4.629 -15.805 -10.281 1 98.25 227 LEU B N 1
ATOM 4469 C CA . LEU B 1 227 ? 5.273 -14.664 -9.641 1 98.25 227 LEU B CA 1
ATOM 4470 C C . LEU B 1 227 ? 6.688 -15.016 -9.203 1 98.25 227 LEU B C 1
ATOM 4472 O O . LEU B 1 227 ? 7.594 -14.188 -9.289 1 98.25 227 LEU B O 1
ATOM 4476 N N . TYR B 1 228 ? 6.895 -16.219 -8.688 1 97.69 228 TYR B N 1
ATOM 4477 C CA . TYR B 1 228 ? 8.242 -16.672 -8.352 1 97.69 228 TYR B CA 1
ATOM 4478 C C . TYR B 1 228 ? 9.148 -16.656 -9.586 1 97.69 228 TYR B C 1
ATOM 4480 O O . TYR B 1 228 ? 10.273 -16.172 -9.523 1 97.69 228 TYR B O 1
ATOM 4488 N N . ILE B 1 229 ? 8.664 -17.172 -10.609 1 96.31 229 ILE B N 1
ATOM 4489 C CA . ILE B 1 229 ? 9.453 -17.266 -11.828 1 96.31 229 ILE B CA 1
ATOM 4490 C C . ILE B 1 229 ? 9.773 -15.867 -12.352 1 96.31 229 ILE B C 1
ATOM 4492 O O . ILE B 1 229 ? 10.898 -15.602 -12.781 1 96.31 229 ILE B O 1
ATOM 4496 N N . LEU B 1 230 ? 8.789 -15.016 -12.336 1 96.56 230 LEU B N 1
ATOM 4497 C CA . LEU B 1 230 ? 9.031 -13.633 -12.719 1 96.56 230 LEU B CA 1
ATOM 4498 C C . LEU B 1 230 ? 10.109 -13 -11.844 1 96.56 230 LEU B C 1
ATOM 4500 O O . LEU B 1 230 ? 11 -12.32 -12.344 1 96.56 230 LEU B O 1
ATOM 4504 N N . GLY B 1 231 ? 9.961 -13.211 -10.555 1 97.19 231 GLY B N 1
ATOM 4505 C CA . GLY B 1 231 ? 10.977 -12.719 -9.641 1 97.19 231 GLY B CA 1
ATOM 4506 C C . GLY B 1 231 ? 12.359 -13.273 -9.922 1 97.19 231 GLY B C 1
ATOM 4507 O O . GLY B 1 231 ? 13.352 -12.555 -9.812 1 97.19 231 GLY B O 1
ATOM 4508 N N . ASP B 1 232 ? 12.375 -14.5 -10.234 1 94.81 232 ASP B N 1
ATOM 4509 C CA . ASP B 1 232 ? 13.648 -15.141 -10.555 1 94.81 232 ASP B CA 1
ATOM 4510 C C . ASP B 1 232 ? 14.258 -14.555 -11.82 1 94.81 232 ASP B C 1
ATOM 4512 O O . ASP B 1 232 ? 15.445 -14.211 -11.852 1 94.81 232 ASP B O 1
ATOM 4516 N N . PHE B 1 233 ? 13.477 -14.336 -12.805 1 93.75 233 PHE B N 1
ATOM 4517 C CA . PHE B 1 233 ? 13.914 -13.828 -14.102 1 93.75 233 PHE B CA 1
ATOM 4518 C C . PHE B 1 233 ? 14.391 -12.383 -13.977 1 93.75 233 PHE B C 1
ATOM 4520 O O . PHE B 1 233 ? 15.336 -11.977 -14.648 1 93.75 233 PHE B O 1
ATOM 4527 N N . ARG B 1 234 ? 13.75 -11.641 -13.156 1 95.56 234 ARG B N 1
ATOM 4528 C CA . ARG B 1 234 ? 14.047 -10.219 -13.039 1 95.56 234 ARG B CA 1
ATOM 4529 C C . ARG B 1 234 ? 14.898 -9.938 -11.812 1 95.56 234 ARG B C 1
ATOM 4531 O O . ARG B 1 234 ? 15.141 -8.773 -11.469 1 95.56 234 ARG B O 1
ATOM 4538 N N . LEU B 1 235 ? 15.281 -11.039 -11.086 1 96.38 235 LEU B N 1
ATOM 4539 C CA . LEU B 1 235 ? 16.172 -10.977 -9.93 1 96.38 235 LEU B CA 1
ATOM 4540 C C . LEU B 1 235 ? 15.562 -10.148 -8.812 1 96.38 235 LEU B C 1
ATOM 4542 O O . LEU B 1 235 ? 16.219 -9.258 -8.258 1 96.38 235 LEU B O 1
ATOM 4546 N N . ILE B 1 236 ? 14.367 -10.391 -8.523 1 96.75 236 ILE B N 1
ATOM 4547 C CA . ILE B 1 236 ? 13.664 -9.773 -7.406 1 96.75 236 ILE B CA 1
ATOM 4548 C C . ILE B 1 236 ? 13.539 -10.766 -6.254 1 96.75 236 ILE B C 1
ATOM 4550 O O . ILE B 1 236 ? 12.516 -11.453 -6.125 1 96.75 236 ILE B O 1
ATOM 4554 N N . GLU B 1 237 ? 14.398 -10.766 -5.34 1 96.25 237 GLU B N 1
ATOM 4555 C CA . GLU B 1 237 ? 14.5 -11.789 -4.301 1 96.25 237 GLU B CA 1
ATOM 4556 C C . GLU B 1 237 ? 13.336 -11.703 -3.324 1 96.25 237 GLU B C 1
ATOM 4558 O O . GLU B 1 237 ? 12.742 -12.727 -2.967 1 96.25 237 GLU B O 1
ATOM 4563 N N . PRO B 1 238 ? 12.922 -10.484 -2.904 1 96.31 238 PRO B N 1
ATOM 4564 C CA . PRO B 1 238 ? 11.797 -10.438 -1.971 1 96.31 238 PRO B CA 1
ATOM 4565 C C . PRO B 1 238 ? 10.5 -10.992 -2.576 1 96.31 238 PRO B C 1
ATOM 4567 O O . PRO B 1 238 ? 9.68 -11.578 -1.864 1 96.31 238 PRO B O 1
ATOM 4570 N N . LEU B 1 239 ? 10.312 -10.789 -3.828 1 97.62 239 LEU B N 1
ATOM 4571 C CA . LEU B 1 239 ? 9.125 -11.328 -4.488 1 97.62 239 LEU B CA 1
ATOM 4572 C C . LEU B 1 239 ? 9.164 -12.852 -4.52 1 97.62 239 LEU B C 1
ATOM 4574 O O . LEU B 1 239 ? 8.148 -13.5 -4.262 1 97.62 239 LEU B O 1
ATOM 4578 N N . LYS B 1 240 ? 10.305 -13.438 -4.828 1 97.19 240 LYS B N 1
ATOM 4579 C CA . LYS B 1 240 ? 10.469 -14.891 -4.816 1 97.19 240 LYS B CA 1
ATOM 4580 C C . LYS B 1 240 ? 10.125 -15.469 -3.449 1 97.19 240 LYS B C 1
ATOM 4582 O O . LYS B 1 240 ? 9.375 -16.438 -3.357 1 97.19 240 LYS B O 1
ATOM 4587 N N . ALA B 1 241 ? 10.688 -14.812 -2.482 1 96.94 241 ALA B N 1
ATOM 4588 C CA . ALA B 1 241 ? 10.477 -15.281 -1.117 1 96.94 241 ALA B CA 1
ATOM 4589 C C . ALA B 1 241 ? 9 -15.227 -0.74 1 96.94 241 ALA B C 1
ATOM 4591 O O . ALA B 1 241 ? 8.461 -16.172 -0.154 1 96.94 241 ALA B O 1
ATOM 4592 N N . LEU B 1 242 ? 8.383 -14.148 -1.083 1 97.38 242 LEU B N 1
ATOM 4593 C CA . LEU B 1 242 ? 6.973 -13.969 -0.756 1 97.38 242 LEU B CA 1
ATOM 4594 C C . LEU B 1 242 ? 6.113 -15 -1.485 1 97.38 242 LEU B C 1
ATOM 4596 O O . LEU B 1 242 ? 5.195 -15.578 -0.898 1 97.38 242 LEU B O 1
ATOM 4600 N N . ALA B 1 243 ? 6.387 -15.227 -2.748 1 97.94 243 ALA B N 1
ATOM 4601 C CA . ALA B 1 243 ? 5.637 -16.188 -3.549 1 97.94 243 ALA B CA 1
ATOM 4602 C C . ALA B 1 243 ? 5.766 -17.594 -2.973 1 97.94 243 ALA B C 1
ATOM 4604 O O . ALA B 1 243 ? 4.777 -18.328 -2.881 1 97.94 243 ALA B O 1
ATOM 4605 N N . LEU B 1 244 ? 6.984 -17.984 -2.559 1 97.31 244 LEU B N 1
ATOM 4606 C CA . LEU B 1 244 ? 7.211 -19.281 -1.956 1 97.31 244 LEU B CA 1
ATOM 4607 C C . LEU B 1 244 ? 6.453 -19.422 -0.637 1 97.31 244 LEU B C 1
ATOM 4609 O O . LEU B 1 244 ? 5.84 -20.453 -0.367 1 97.31 244 LEU B O 1
ATOM 4613 N N . TYR B 1 245 ? 6.527 -18.391 0.093 1 96.94 245 TYR B N 1
ATOM 4614 C CA . TYR B 1 245 ? 5.848 -18.375 1.382 1 96.94 245 TYR B CA 1
ATOM 4615 C C . TYR B 1 245 ? 4.352 -18.625 1.212 1 96.94 245 TYR B C 1
ATOM 4617 O O . TYR B 1 245 ? 3.777 -19.469 1.888 1 96.94 245 TYR B O 1
ATOM 4625 N N . LYS B 1 246 ? 3.752 -17.891 0.362 1 97.62 246 LYS B N 1
ATOM 4626 C CA . LYS B 1 246 ? 2.311 -18 0.161 1 97.62 246 LYS B CA 1
ATOM 4627 C C . LYS B 1 246 ? 1.94 -19.359 -0.426 1 97.62 246 LYS B C 1
ATOM 4629 O O . LYS B 1 246 ? 0.96 -19.984 -0.006 1 97.62 246 LYS B O 1
ATOM 4634 N N . LEU B 1 247 ? 2.713 -19.766 -1.441 1 97.94 247 LEU B N 1
ATOM 4635 C CA . LEU B 1 247 ? 2.449 -21.062 -2.057 1 97.94 247 LEU B CA 1
ATOM 4636 C C . LEU B 1 247 ? 2.549 -22.188 -1.026 1 97.94 247 LEU B C 1
ATOM 4638 O O . LEU B 1 247 ? 1.688 -23.062 -0.978 1 97.94 247 LEU B O 1
ATOM 4642 N N . HIS B 1 248 ? 3.57 -22.156 -0.218 1 97.44 248 HIS B N 1
ATOM 4643 C CA . HIS B 1 248 ? 3.76 -23.172 0.821 1 97.44 248 HIS B CA 1
ATOM 4644 C C . HIS B 1 248 ? 2.592 -23.172 1.801 1 97.44 248 HIS B C 1
ATOM 4646 O O . HIS B 1 248 ? 2.078 -24.234 2.15 1 97.44 248 HIS B O 1
ATOM 4652 N N . LYS B 1 249 ? 2.205 -22.031 2.236 1 95.88 249 LYS B N 1
ATOM 4653 C CA . LYS B 1 249 ? 1.099 -21.922 3.184 1 95.88 249 LYS B CA 1
ATOM 4654 C C . LYS B 1 249 ? -0.169 -22.562 2.617 1 95.88 249 LYS B C 1
ATOM 4656 O O . LYS B 1 249 ? -0.884 -23.266 3.326 1 95.88 249 LYS B O 1
ATOM 4661 N N . ILE B 1 250 ? -0.438 -22.297 1.396 1 96.94 250 ILE B N 1
ATOM 4662 C CA . ILE B 1 250 ? -1.655 -22.797 0.775 1 96.94 250 ILE B CA 1
ATOM 4663 C C . ILE B 1 250 ? -1.546 -24.312 0.591 1 96.94 250 ILE B C 1
ATOM 4665 O O . ILE B 1 250 ? -2.512 -25.047 0.82 1 96.94 250 ILE B O 1
ATOM 4669 N N . LEU B 1 251 ? -0.389 -24.797 0.164 1 96.44 251 LEU B N 1
ATOM 4670 C CA . LEU B 1 251 ? -0.19 -26.234 -0.012 1 96.44 251 LEU B CA 1
ATOM 4671 C C . LEU B 1 251 ? -0.321 -26.969 1.318 1 96.44 251 LEU B C 1
ATOM 4673 O O . LEU B 1 251 ? -0.748 -28.125 1.354 1 96.44 251 LEU B O 1
ATOM 4677 N N . CYS B 1 252 ? -0.031 -26.297 2.416 1 94.56 252 CYS B N 1
ATOM 4678 C CA . CYS B 1 252 ? -0.114 -26.906 3.738 1 94.56 252 CYS B CA 1
ATOM 4679 C C . CYS B 1 252 ? -1.563 -27.156 4.133 1 94.56 252 CYS B C 1
ATOM 4681 O O . CYS B 1 252 ? -1.858 -28.125 4.844 1 94.56 252 CYS B O 1
ATOM 4683 N N . ILE B 1 253 ? -2.418 -26.312 3.646 1 94.12 253 ILE B N 1
ATOM 4684 C CA . ILE B 1 253 ? -3.809 -26.469 4.062 1 94.12 253 ILE B CA 1
ATOM 4685 C C . ILE B 1 253 ? -4.582 -27.234 2.99 1 94.12 253 ILE B C 1
ATOM 4687 O O . ILE B 1 253 ? -5.699 -27.703 3.234 1 94.12 253 ILE B O 1
ATOM 4691 N N . PHE B 1 254 ? -4.043 -27.359 1.797 1 95.31 254 PHE B N 1
ATOM 4692 C CA . PHE B 1 254 ? -4.688 -28.031 0.671 1 95.31 254 PHE B CA 1
ATOM 4693 C C . PHE B 1 254 ? -4.871 -29.516 0.954 1 95.31 254 PHE B C 1
ATOM 4695 O O . PHE B 1 254 ? -3.916 -30.203 1.307 1 95.31 254 PHE B O 1
ATOM 4702 N N . GLU B 1 255 ? -6.062 -29.969 0.811 1 93.38 255 GLU B N 1
ATOM 4703 C CA . GLU B 1 255 ? -6.367 -31.391 1.001 1 93.38 255 GLU B CA 1
ATOM 4704 C C . GLU B 1 255 ? -6.512 -32.094 -0.338 1 93.38 255 GLU B C 1
ATOM 4706 O O . GLU B 1 255 ? -7.52 -31.938 -1.029 1 93.38 255 GLU B O 1
ATOM 4711 N N . LEU B 1 256 ? -5.555 -32.969 -0.614 1 92.81 256 LEU B N 1
ATOM 4712 C CA . LEU B 1 256 ? -5.508 -33.656 -1.894 1 92.81 256 LEU B CA 1
ATOM 4713 C C . LEU B 1 256 ? -6.559 -34.781 -1.949 1 92.81 256 LEU B C 1
ATOM 4715 O O . LEU B 1 256 ? -6.742 -35.5 -0.977 1 92.81 256 LEU B O 1
ATOM 4719 N N . SER B 1 257 ? -7.344 -34.781 -2.947 1 90.38 257 SER B N 1
ATOM 4720 C CA . SER B 1 257 ? -8.352 -35.781 -3.205 1 90.38 257 SER B CA 1
ATOM 4721 C C . SER B 1 257 ? -8.375 -36.188 -4.68 1 90.38 257 SER B C 1
ATOM 4723 O O . SER B 1 257 ? -7.66 -35.594 -5.496 1 90.38 257 SER B O 1
ATOM 4725 N N . ASP B 1 258 ? -9.141 -37.156 -5.027 1 88.81 258 ASP B N 1
ATOM 4726 C CA . ASP B 1 258 ? -9.258 -37.625 -6.402 1 88.81 258 ASP B CA 1
ATOM 4727 C C . ASP B 1 258 ? -9.859 -36.562 -7.305 1 88.81 258 ASP B C 1
ATOM 4729 O O . ASP B 1 258 ? -9.57 -36.5 -8.5 1 88.81 258 ASP B O 1
ATOM 4733 N N . GLU B 1 259 ? -10.578 -35.594 -6.691 1 88.56 259 GLU B N 1
ATOM 4734 C CA . GLU B 1 259 ? -11.312 -34.625 -7.465 1 88.56 259 GLU B CA 1
ATOM 4735 C C . GLU B 1 259 ? -10.43 -33.406 -7.812 1 88.56 259 GLU B C 1
ATOM 4737 O O . GLU B 1 259 ? -10.734 -32.656 -8.734 1 88.56 259 GLU B O 1
ATOM 4742 N N . ASN B 1 260 ? -9.281 -33.344 -7.035 1 92.88 260 ASN B N 1
ATOM 4743 C CA . ASN B 1 260 ? -8.531 -32.094 -7.238 1 92.88 260 ASN B CA 1
ATOM 4744 C C . ASN B 1 260 ? -7.059 -32.375 -7.535 1 92.88 260 ASN B C 1
ATOM 4746 O O . ASN B 1 260 ? -6.223 -31.484 -7.48 1 92.88 260 ASN B O 1
ATOM 4750 N N . MET B 1 261 ? -6.707 -33.625 -7.906 1 93.38 261 MET B N 1
ATOM 4751 C CA . MET B 1 261 ? -5.332 -34.031 -8.219 1 93.38 261 MET B CA 1
ATOM 4752 C C . MET B 1 261 ? -4.781 -33.188 -9.367 1 93.38 261 MET B C 1
ATOM 4754 O O . MET B 1 261 ? -3.592 -32.875 -9.398 1 93.38 261 MET B O 1
ATOM 4758 N N . GLU B 1 262 ? -5.691 -32.812 -10.195 1 94.19 262 GLU B N 1
ATOM 4759 C CA . GLU B 1 262 ? -5.293 -32.062 -11.383 1 94.19 262 GLU B CA 1
ATOM 4760 C C . GLU B 1 262 ? -4.691 -30.719 -11.008 1 94.19 262 GLU B C 1
ATOM 4762 O O . GLU B 1 262 ? -3.822 -30.203 -11.719 1 94.19 262 GLU B O 1
ATOM 4767 N N . ASP B 1 263 ? -5.121 -30.188 -9.945 1 96.12 263 ASP B N 1
ATOM 4768 C CA . ASP B 1 263 ? -4.617 -28.891 -9.516 1 96.12 263 ASP B CA 1
ATOM 4769 C C . ASP B 1 263 ? -3.113 -28.938 -9.25 1 96.12 263 ASP B C 1
ATOM 4771 O O . ASP B 1 263 ? -2.367 -28.062 -9.68 1 96.12 263 ASP B O 1
ATOM 4775 N N . VAL B 1 264 ? -2.65 -30 -8.609 1 96.5 264 VAL B N 1
ATOM 4776 C CA . VAL B 1 264 ? -1.242 -30.125 -8.25 1 96.5 264 VAL B CA 1
ATOM 4777 C C . VAL B 1 264 ? -0.436 -30.562 -9.469 1 96.5 264 VAL B C 1
ATOM 4779 O O . VAL B 1 264 ? 0.709 -30.156 -9.648 1 96.5 264 VAL B O 1
ATOM 4782 N N . ILE B 1 265 ? -1.061 -31.406 -10.258 1 95.88 265 ILE B N 1
ATOM 4783 C CA . ILE B 1 265 ? -0.393 -31.844 -11.484 1 95.88 265 ILE B CA 1
ATOM 4784 C C . ILE B 1 265 ? -0.159 -30.641 -12.398 1 95.88 265 ILE B C 1
ATOM 4786 O O . ILE B 1 265 ? 0.929 -30.484 -12.961 1 95.88 265 ILE B O 1
ATOM 4790 N N . ASN B 1 266 ? -1.171 -29.766 -12.523 1 96 266 ASN B N 1
ATOM 4791 C CA . ASN B 1 266 ? -1.046 -28.547 -13.32 1 96 266 ASN B CA 1
ATOM 4792 C C . ASN B 1 266 ? 0.066 -27.656 -12.789 1 96 266 ASN B C 1
ATOM 4794 O O . ASN B 1 266 ? 0.798 -27.031 -13.57 1 96 266 ASN B O 1
ATOM 4798 N N . LEU B 1 267 ? 0.187 -27.578 -11.508 1 97.06 267 LEU B N 1
ATOM 4799 C CA . LEU B 1 267 ? 1.254 -26.797 -10.891 1 97.06 267 LEU B CA 1
ATOM 4800 C C . LEU B 1 267 ? 2.623 -27.328 -11.305 1 97.06 267 LEU B C 1
ATOM 4802 O O . LEU B 1 267 ? 3.482 -26.562 -11.75 1 97.06 267 LEU B O 1
ATOM 4806 N N . ALA B 1 268 ? 2.832 -28.625 -11.18 1 96.31 268 ALA B N 1
ATOM 4807 C CA . ALA B 1 268 ? 4.105 -29.234 -11.539 1 96.31 268 ALA B CA 1
ATOM 4808 C C . ALA B 1 268 ? 4.414 -29.031 -13.016 1 96.31 268 ALA B C 1
ATOM 4810 O O . ALA B 1 268 ? 5.543 -28.703 -13.383 1 96.31 268 ALA B O 1
ATOM 4811 N N . ARG B 1 269 ? 3.383 -29.266 -13.844 1 95.25 269 ARG B N 1
ATOM 4812 C CA . ARG B 1 269 ? 3.553 -29.047 -15.273 1 95.25 269 ARG B CA 1
ATOM 4813 C C . ARG B 1 269 ? 3.998 -27.609 -15.57 1 95.25 269 ARG B C 1
ATOM 4815 O O . ARG B 1 269 ? 4.891 -27.391 -16.391 1 95.25 269 ARG B O 1
ATOM 4822 N N . TYR B 1 270 ? 3.434 -26.719 -14.938 1 95.19 270 TYR B N 1
ATOM 4823 C CA . TYR B 1 270 ? 3.742 -25.312 -15.148 1 95.19 270 TYR B CA 1
ATOM 4824 C C . TYR B 1 270 ? 5.172 -25 -14.727 1 95.19 270 TYR B C 1
ATOM 4826 O O . TYR B 1 270 ? 5.906 -24.312 -15.445 1 95.19 270 TYR B O 1
ATOM 4834 N N . VAL B 1 271 ? 5.566 -25.453 -13.578 1 96 271 VAL B N 1
ATOM 4835 C CA . VAL B 1 271 ? 6.871 -25.172 -12.992 1 96 271 VAL B CA 1
ATOM 4836 C C . VAL B 1 271 ? 7.977 -25.75 -13.867 1 96 271 VAL B C 1
ATOM 4838 O O . VAL B 1 271 ? 9.055 -25.172 -14 1 96 271 VAL B O 1
ATOM 4841 N N . TYR B 1 272 ? 7.68 -26.828 -14.516 1 93.81 272 TYR B N 1
ATOM 4842 C CA . TYR B 1 272 ? 8.719 -27.516 -15.273 1 93.81 272 TYR B CA 1
ATOM 4843 C C . TYR B 1 272 ? 8.562 -27.266 -16.766 1 93.81 272 TYR B C 1
ATOM 4845 O O . TYR B 1 272 ? 9.297 -27.844 -17.578 1 93.81 272 TYR B O 1
ATOM 4853 N N . ALA B 1 273 ? 7.539 -26.516 -17.156 1 86.56 273 ALA B N 1
ATOM 4854 C CA . ALA B 1 273 ? 7.348 -26.219 -18.562 1 86.56 273 ALA B CA 1
ATOM 4855 C C . ALA B 1 273 ? 8.539 -25.438 -19.125 1 86.56 273 ALA B C 1
ATOM 4857 O O . ALA B 1 273 ? 8.93 -25.641 -20.281 1 86.56 273 ALA B O 1
ATOM 4858 N N . GLU B 1 274 ? 8.914 -24.344 -18.469 1 65.56 274 GLU B N 1
ATOM 4859 C CA . GLU B 1 274 ? 9.945 -23.516 -19.078 1 65.56 274 GLU B CA 1
ATOM 4860 C C . GLU B 1 274 ? 11.336 -24.094 -18.844 1 65.56 274 GLU B C 1
ATOM 4862 O O . GLU B 1 274 ? 11.625 -24.594 -17.75 1 65.56 274 GLU B O 1
ATOM 4867 N N . GLU B 1 275 ? 12.047 -24.547 -19.734 1 57.47 275 GLU B N 1
ATOM 4868 C CA . GLU B 1 275 ? 13.398 -25.094 -19.688 1 57.47 275 GLU B CA 1
ATOM 4869 C C . GLU B 1 275 ? 14.289 -24.281 -18.734 1 57.47 275 GLU B C 1
ATOM 4871 O O . GLU B 1 275 ? 15.242 -24.812 -18.172 1 57.47 275 GLU B O 1
ATOM 4876 N N . GLY B 1 276 ? 14.312 -22.922 -18.672 1 48.25 276 GLY B N 1
ATOM 4877 C CA . GLY B 1 276 ? 15.375 -22.078 -18.141 1 48.25 276 GLY B CA 1
ATOM 4878 C C . GLY B 1 276 ? 15.375 -21.984 -16.641 1 48.25 276 GLY B C 1
ATOM 4879 O O . GLY B 1 276 ? 16.328 -21.469 -16.031 1 48.25 276 GLY B O 1
ATOM 4880 N N . GLY B 1 277 ? 14.359 -22.047 -15.992 1 48.28 277 GLY B N 1
ATOM 4881 C CA . GLY B 1 277 ? 14.312 -21.344 -14.727 1 48.28 277 GLY B CA 1
ATOM 4882 C C . GLY B 1 277 ? 15.078 -22.047 -13.617 1 48.28 277 GLY B C 1
ATOM 4883 O O . GLY B 1 277 ? 15.469 -21.422 -12.625 1 48.28 277 GLY B O 1
ATOM 4884 N N . GLY B 1 278 ? 15.016 -23.359 -13.508 1 49.88 278 GLY B N 1
ATOM 4885 C CA . GLY B 1 278 ? 15.328 -23.938 -12.203 1 49.88 278 GLY B CA 1
ATOM 4886 C C . GLY B 1 278 ? 16.688 -24.609 -12.156 1 49.88 278 GLY B C 1
ATOM 4887 O O . GLY B 1 278 ? 17 -25.328 -11.203 1 49.88 278 GLY B O 1
ATOM 4888 N N . GLU B 1 279 ? 17.281 -24.688 -13.305 1 49.5 279 GLU B N 1
ATOM 4889 C CA . GLU B 1 279 ? 18.531 -25.391 -13.023 1 49.5 279 GLU B CA 1
ATOM 4890 C C . GLU B 1 279 ? 19.547 -24.469 -12.352 1 49.5 279 GLU B C 1
ATOM 4892 O O . GLU B 1 279 ? 19.844 -23.391 -12.859 1 49.5 279 GLU B O 1
ATOM 4897 N N . GLY B 1 280 ? 19.547 -24.438 -11.18 1 48.09 280 GLY B N 1
ATOM 4898 C CA . GLY B 1 280 ? 20.672 -23.781 -10.555 1 48.09 280 GLY B CA 1
ATOM 4899 C C . GLY B 1 280 ? 22 -24.109 -11.203 1 48.09 280 GLY B C 1
ATOM 4900 O O . GLY B 1 280 ? 22.109 -25.109 -11.906 1 48.09 280 GLY B O 1
ATOM 4901 N N . SER B 1 281 ? 22.812 -23.094 -11.477 1 49.53 281 SER B N 1
ATOM 4902 C CA . SER B 1 281 ? 24.156 -23.281 -12.008 1 49.53 281 SER B CA 1
ATOM 4903 C C . SER B 1 281 ? 24.797 -24.531 -11.438 1 49.53 281 SER B C 1
ATOM 4905 O O . SER B 1 281 ? 25.719 -25.094 -12.047 1 49.53 281 SER B O 1
ATOM 4907 N N . SER B 1 282 ? 24.578 -24.828 -10.242 1 52.53 282 SER B N 1
ATOM 4908 C CA . SER B 1 282 ? 25.375 -25.844 -9.562 1 52.53 282 SER B CA 1
ATOM 4909 C C . SER B 1 282 ? 24.609 -27.156 -9.414 1 52.53 282 SER B C 1
ATOM 4911 O O . SER B 1 282 ? 24.891 -27.953 -8.523 1 52.53 282 SER B O 1
ATOM 4913 N N . GLY B 1 283 ? 23.594 -27.484 -10.352 1 65.06 283 GLY B N 1
ATOM 4914 C CA . GLY B 1 283 ? 22.953 -28.781 -10.219 1 65.06 283 GLY B CA 1
ATOM 4915 C C . GLY B 1 283 ? 21.922 -28.828 -9.109 1 65.06 283 GLY B C 1
ATOM 4916 O O . GLY B 1 283 ? 21.25 -29.844 -8.906 1 65.06 283 GLY B O 1
ATOM 4917 N N . GLU B 1 284 ? 21.797 -27.812 -8.32 1 80.19 284 GLU B N 1
ATOM 4918 C CA . GLU B 1 284 ? 20.844 -27.812 -7.215 1 80.19 284 GLU B CA 1
ATOM 4919 C C . GLU B 1 284 ? 19.438 -27.484 -7.707 1 80.19 284 GLU B C 1
ATOM 4921 O O . GLU B 1 284 ? 19.266 -26.703 -8.656 1 80.19 284 GLU B O 1
ATOM 4926 N N . ILE B 1 285 ? 18.5 -28.281 -7.18 1 88.62 285 ILE B N 1
ATOM 4927 C CA . ILE B 1 285 ? 17.109 -28.062 -7.52 1 88.62 285 ILE B CA 1
ATOM 4928 C C . ILE B 1 285 ? 16.641 -26.703 -6.988 1 88.62 285 ILE B C 1
ATOM 4930 O O . ILE B 1 285 ? 16.891 -26.375 -5.824 1 88.62 285 ILE B O 1
ATOM 4934 N N . GLY B 1 286 ? 16.078 -25.906 -7.797 1 90.81 286 GLY B N 1
ATOM 4935 C CA . GLY B 1 286 ? 15.555 -24.609 -7.406 1 90.81 286 GLY B CA 1
ATOM 4936 C C . GLY B 1 286 ? 14.531 -24.688 -6.289 1 90.81 286 GLY B C 1
ATOM 4937 O O . GLY B 1 286 ? 13.898 -25.719 -6.094 1 90.81 286 GLY B O 1
ATOM 4938 N N . ALA B 1 287 ? 14.391 -23.609 -5.594 1 93.94 287 ALA B N 1
ATOM 4939 C CA . ALA B 1 287 ? 13.531 -23.594 -4.414 1 93.94 287 ALA B CA 1
ATOM 4940 C C . ALA B 1 287 ? 12.086 -23.922 -4.777 1 93.94 287 ALA B C 1
ATOM 4942 O O . ALA B 1 287 ? 11.414 -24.656 -4.055 1 93.94 287 ALA B O 1
ATOM 4943 N N . LEU B 1 288 ? 11.633 -23.312 -5.859 1 96.44 288 LEU B N 1
ATOM 4944 C CA . LEU B 1 288 ? 10.258 -23.562 -6.277 1 96.44 288 LEU B CA 1
ATOM 4945 C C . LEU B 1 288 ? 10.055 -25.031 -6.656 1 96.44 288 LEU B C 1
ATOM 4947 O O . LEU B 1 288 ? 9.102 -25.672 -6.215 1 96.44 288 LEU B O 1
ATOM 4951 N N . ARG B 1 289 ? 10.898 -25.562 -7.465 1 95.5 289 ARG B N 1
ATOM 4952 C CA . ARG B 1 289 ? 10.828 -26.969 -7.863 1 95.5 289 ARG B CA 1
ATOM 4953 C C . ARG B 1 289 ? 10.953 -27.891 -6.652 1 95.5 289 ARG B C 1
ATOM 4955 O O . ARG B 1 289 ? 10.242 -28.891 -6.555 1 95.5 289 ARG B O 1
ATOM 4962 N N . SER B 1 290 ? 11.852 -27.484 -5.777 1 94.44 290 SER B N 1
ATOM 4963 C CA . SER B 1 290 ? 12.016 -28.266 -4.555 1 94.44 290 SER B CA 1
ATOM 4964 C C . SER B 1 290 ? 10.719 -28.312 -3.752 1 94.44 290 SER B C 1
ATOM 4966 O O . SER B 1 290 ? 10.336 -29.375 -3.25 1 94.44 290 SER B O 1
ATOM 4968 N N . LEU B 1 291 ? 10.102 -27.188 -3.625 1 95.75 291 LEU B N 1
ATOM 4969 C CA . LEU B 1 291 ? 8.852 -27.109 -2.883 1 95.75 291 LEU B CA 1
ATOM 4970 C C . LEU B 1 291 ? 7.789 -28.016 -3.512 1 95.75 291 LEU B C 1
ATOM 4972 O O . LEU B 1 291 ? 7.129 -28.781 -2.814 1 95.75 291 LEU B O 1
ATOM 4976 N N . VAL B 1 292 ? 7.688 -27.953 -4.805 1 96.5 292 VAL B N 1
ATOM 4977 C CA . VAL B 1 292 ? 6.672 -28.719 -5.531 1 96.5 292 VAL B CA 1
ATOM 4978 C C . VAL B 1 292 ? 6.984 -30.203 -5.457 1 96.5 292 VAL B C 1
ATOM 4980 O O . VAL B 1 292 ? 6.105 -31.016 -5.164 1 96.5 292 VAL B O 1
ATOM 4983 N N . CYS B 1 293 ? 8.195 -30.562 -5.656 1 94.44 293 CYS B N 1
ATOM 4984 C CA . CYS B 1 293 ? 8.594 -31.969 -5.605 1 94.44 293 CYS B CA 1
ATOM 4985 C C . CYS B 1 293 ? 8.391 -32.531 -4.211 1 94.44 293 CYS B C 1
ATOM 4987 O O . CYS B 1 293 ? 7.949 -33.688 -4.062 1 94.44 293 CYS B O 1
ATOM 4989 N N . HIS B 1 294 ? 8.773 -31.766 -3.244 1 94.12 294 HIS B N 1
ATOM 4990 C CA . HIS B 1 294 ? 8.57 -32.219 -1.867 1 94.12 294 HIS B CA 1
ATOM 4991 C C . HIS B 1 294 ? 7.098 -32.5 -1.597 1 94.12 294 HIS B C 1
ATOM 4993 O O . HIS B 1 294 ? 6.762 -33.531 -1.034 1 94.12 294 HIS B O 1
ATOM 4999 N N . TYR B 1 295 ? 6.285 -31.641 -1.991 1 95.25 295 TYR B N 1
ATOM 5000 C CA . TYR B 1 295 ? 4.852 -31.828 -1.789 1 95.25 295 TYR B CA 1
ATOM 5001 C C . TYR B 1 295 ? 4.363 -33.094 -2.504 1 95.25 295 TYR B C 1
ATOM 5003 O O . TYR B 1 295 ? 3.611 -33.875 -1.933 1 95.25 295 TYR B O 1
ATOM 5011 N N . MET B 1 296 ? 4.762 -33.281 -3.717 1 93.81 296 MET B N 1
ATOM 5012 C CA . MET B 1 296 ? 4.312 -34.406 -4.516 1 93.81 296 MET B CA 1
ATOM 5013 C C . MET B 1 296 ? 4.852 -35.719 -3.951 1 93.81 296 MET B C 1
ATOM 5015 O O . MET B 1 296 ? 4.145 -36.719 -3.932 1 93.81 296 MET B O 1
ATOM 5019 N N . ALA B 1 297 ? 6.043 -35.625 -3.498 1 90.94 297 ALA B N 1
ATOM 5020 C CA . ALA B 1 297 ? 6.633 -36.844 -2.908 1 90.94 297 ALA B CA 1
ATOM 5021 C C . ALA B 1 297 ? 5.887 -37.25 -1.64 1 90.94 297 ALA B C 1
ATOM 5023 O O . ALA B 1 297 ? 5.68 -38.438 -1.393 1 90.94 297 ALA B O 1
ATOM 5024 N N . MET B 1 298 ? 5.52 -36.281 -0.904 1 88.69 298 MET B N 1
ATOM 5025 C CA . MET B 1 298 ? 4.75 -36.5 0.312 1 88.69 298 MET B CA 1
ATOM 5026 C C . MET B 1 298 ? 3.443 -37.25 -0.003 1 88.69 298 MET B C 1
ATOM 5028 O O . MET B 1 298 ? 2.959 -38.031 0.806 1 88.69 298 MET B O 1
ATOM 5032 N N . HIS B 1 299 ? 2.898 -37.031 -1.201 1 91.19 299 HIS B N 1
ATOM 5033 C CA . HIS B 1 299 ? 1.614 -37.594 -1.589 1 91.19 299 HIS B CA 1
ATOM 5034 C C . HIS B 1 299 ? 1.781 -38.625 -2.703 1 91.19 299 HIS B C 1
ATOM 5036 O O . HIS B 1 299 ? 0.855 -38.875 -3.484 1 91.19 299 HIS B O 1
ATOM 5042 N N . ALA B 1 300 ? 2.896 -39.25 -2.768 1 88.75 300 ALA B N 1
ATOM 5043 C CA . ALA B 1 300 ? 3.25 -40.125 -3.867 1 88.75 300 ALA B CA 1
ATOM 5044 C C . ALA B 1 300 ? 2.289 -41.312 -3.947 1 88.75 300 ALA B C 1
ATOM 5046 O O . ALA B 1 300 ? 1.914 -41.75 -5.039 1 88.75 300 ALA B O 1
ATOM 5047 N N . PHE B 1 301 ? 1.864 -41.75 -2.846 1 84.75 301 PHE B N 1
ATOM 5048 C CA . PHE B 1 301 ? 0.985 -42.906 -2.816 1 84.75 301 PHE B CA 1
ATOM 5049 C C . PHE B 1 301 ? -0.353 -42.594 -3.475 1 84.75 301 PHE B C 1
ATOM 5051 O O . PHE B 1 301 ? -0.812 -43.344 -4.348 1 84.75 301 PHE B O 1
ATOM 5058 N N . VAL B 1 302 ? -0.867 -41.469 -3.084 1 87.62 302 VAL B N 1
ATOM 5059 C CA . VAL B 1 302 ? -2.166 -41.062 -3.615 1 87.62 302 VAL B CA 1
ATOM 5060 C C . VAL B 1 302 ? -2.029 -40.719 -5.09 1 87.62 302 VAL B C 1
ATOM 5062 O O . VAL B 1 302 ? -2.912 -41 -5.898 1 87.62 302 VAL B O 1
ATOM 5065 N N . LEU B 1 303 ? -0.907 -40.125 -5.48 1 90.75 303 LEU B N 1
ATOM 5066 C CA . LEU B 1 303 ? -0.676 -39.688 -6.855 1 90.75 303 LEU B CA 1
ATOM 5067 C C . LEU B 1 303 ? -0.45 -40.906 -7.773 1 90.75 303 LEU B C 1
ATOM 5069 O O . LEU B 1 303 ? -0.806 -40.844 -8.953 1 90.75 303 LEU B O 1
ATOM 5073 N N . SER B 1 304 ? 0.012 -41.969 -7.258 1 88.81 304 SER B N 1
ATOM 5074 C CA . SER B 1 304 ? 0.365 -43.125 -8.062 1 88.81 304 SER B CA 1
ATOM 5075 C C . SER B 1 304 ? -0.878 -43.812 -8.617 1 88.81 304 SER B C 1
ATOM 5077 O O . SER B 1 304 ? -0.799 -44.562 -9.602 1 88.81 304 SER B O 1
ATOM 5079 N N . VAL B 1 305 ? -2.006 -43.562 -7.992 1 90.19 305 VAL B N 1
ATOM 5080 C CA . VAL B 1 305 ? -3.223 -44.219 -8.453 1 90.19 305 VAL B CA 1
ATOM 5081 C C . VAL B 1 305 ? -3.961 -43.344 -9.438 1 90.19 305 VAL B C 1
ATOM 5083 O O . VAL B 1 305 ? -4.984 -43.719 -10 1 90.19 305 VAL B O 1
ATOM 5086 N N . ASP B 1 306 ? -3.441 -42.25 -9.602 1 91.62 306 ASP B N 1
ATOM 5087 C CA . ASP B 1 306 ? -4.059 -41.281 -10.523 1 91.62 306 ASP B CA 1
ATOM 5088 C C . ASP B 1 306 ? -3.498 -41.438 -11.938 1 91.62 306 ASP B C 1
ATOM 5090 O O . ASP B 1 306 ? -2.289 -41.344 -12.148 1 91.62 306 ASP B O 1
ATOM 5094 N N . ASP B 1 307 ? -4.379 -41.625 -12.891 1 92.25 307 ASP B N 1
ATOM 5095 C CA . ASP B 1 307 ? -3.963 -41.812 -14.273 1 92.25 307 ASP B CA 1
ATOM 5096 C C . ASP B 1 307 ? -3.299 -40.562 -14.844 1 92.25 307 ASP B C 1
ATOM 5098 O O . ASP B 1 307 ? -2.338 -40.688 -15.609 1 92.25 307 ASP B O 1
ATOM 5102 N N . GLY B 1 308 ? -3.795 -39.531 -14.484 1 91.88 308 GLY B N 1
ATOM 5103 C CA . GLY B 1 308 ? -3.229 -38.281 -14.969 1 91.88 308 GLY B CA 1
ATOM 5104 C C . GLY B 1 308 ? -1.793 -38.062 -14.523 1 91.88 308 GLY B C 1
ATOM 5105 O O . GLY B 1 308 ? -0.95 -37.656 -15.32 1 91.88 308 GLY B O 1
ATOM 5106 N N . PHE B 1 309 ? -1.503 -38.375 -13.344 1 94.38 309 PHE B N 1
ATOM 5107 C CA . PHE B 1 309 ? -0.146 -38.219 -12.836 1 94.38 309 PHE B CA 1
ATOM 5108 C C . PHE B 1 309 ? 0.794 -39.219 -13.492 1 94.38 309 PHE B C 1
ATOM 5110 O O . PHE B 1 309 ? 1.928 -38.906 -13.836 1 94.38 309 PHE B O 1
ATOM 5117 N N . MET B 1 310 ? 0.292 -40.438 -13.641 1 93.44 310 MET B N 1
ATOM 5118 C CA . MET B 1 310 ? 1.118 -41.469 -14.273 1 93.44 310 MET B CA 1
ATOM 5119 C C . MET B 1 310 ? 1.45 -41.094 -15.711 1 93.44 310 MET B C 1
ATOM 5121 O O . MET B 1 310 ? 2.564 -41.344 -16.188 1 93.44 310 MET B O 1
ATOM 5125 N N . GLU B 1 311 ? 0.511 -40.531 -16.359 1 93.94 311 GLU B N 1
ATOM 5126 C CA . GLU B 1 311 ? 0.773 -40.031 -17.703 1 93.94 311 GLU B CA 1
ATOM 5127 C C . GLU B 1 311 ? 1.816 -38.938 -17.688 1 93.94 311 GLU B C 1
ATOM 5129 O O . GLU B 1 311 ? 2.715 -38.906 -18.531 1 93.94 311 GLU B O 1
ATOM 5134 N N . PHE B 1 312 ? 1.664 -38.062 -16.734 1 93.38 312 PHE B N 1
ATOM 5135 C CA . PHE B 1 312 ? 2.611 -36.969 -16.578 1 93.38 312 PHE B CA 1
ATOM 5136 C C . PHE B 1 312 ? 4.016 -37.5 -16.328 1 93.38 312 PHE B C 1
ATOM 5138 O O . PHE B 1 312 ? 4.984 -37.031 -16.922 1 93.38 312 PHE B O 1
ATOM 5145 N N . LEU B 1 313 ? 4.191 -38.469 -15.492 1 92.75 313 LEU B N 1
ATOM 5146 C CA . LEU B 1 313 ? 5.473 -39.125 -15.234 1 92.75 313 LEU B CA 1
ATOM 5147 C C . LEU B 1 313 ? 6.047 -39.719 -16.5 1 92.75 313 LEU B C 1
ATOM 5149 O O . LEU B 1 313 ? 7.254 -39.656 -16.75 1 92.75 313 LEU B O 1
ATOM 5153 N N . GLY B 1 314 ? 5.168 -40.25 -17.281 1 91.75 314 GLY B N 1
ATOM 5154 C CA . GLY B 1 314 ? 5.57 -40.906 -18.516 1 91.75 314 GLY B CA 1
ATOM 5155 C C . GLY B 1 314 ? 6.105 -39.938 -19.547 1 91.75 314 GLY B C 1
ATOM 5156 O O . GLY B 1 314 ? 6.852 -40.344 -20.453 1 91.75 314 GLY B O 1
ATOM 5157 N N . GLU B 1 315 ? 5.684 -38.75 -19.484 1 90.56 315 GLU B N 1
ATOM 5158 C CA . GLU B 1 315 ? 6.188 -37.75 -20.406 1 90.56 315 GLU B CA 1
ATOM 5159 C C . GLU B 1 315 ? 7.68 -37.5 -20.188 1 90.56 315 GLU B C 1
ATOM 5161 O O . GLU B 1 315 ? 8.359 -36.969 -21.078 1 90.56 315 GLU B O 1
ATOM 5166 N N . GLY B 1 316 ? 8.141 -37.844 -18.984 1 89.81 316 GLY B N 1
ATOM 5167 C CA . GLY B 1 316 ? 9.547 -37.656 -18.656 1 89.81 316 GLY B CA 1
ATOM 5168 C C . GLY B 1 316 ? 9.938 -36.219 -18.453 1 89.81 316 GLY B C 1
ATOM 5169 O O . GLY B 1 316 ? 9.148 -35.438 -17.922 1 89.81 316 GLY B O 1
ATOM 5170 N N . GLY B 1 317 ? 11.25 -35.906 -18.594 1 89.19 317 GLY B N 1
ATOM 5171 C CA . GLY B 1 317 ? 11.75 -34.562 -18.422 1 89.19 317 GLY B CA 1
ATOM 5172 C C . GLY B 1 317 ? 12.453 -34.375 -17.094 1 89.19 317 GLY B C 1
ATOM 5173 O O . GLY B 1 317 ? 12.727 -35.312 -16.375 1 89.19 317 GLY B O 1
ATOM 5174 N N . GLN B 1 318 ? 12.805 -33.125 -16.859 1 90.94 318 GLN B N 1
ATOM 5175 C CA . GLN B 1 318 ? 13.562 -32.812 -15.648 1 90.94 318 GLN B CA 1
ATOM 5176 C C . GLN B 1 318 ? 12.742 -33.062 -14.391 1 90.94 318 GLN B C 1
ATOM 5178 O O . GLN B 1 318 ? 13.289 -33.375 -13.336 1 90.94 318 GLN B O 1
ATOM 5183 N N . PHE B 1 319 ? 11.469 -33 -14.492 1 93.19 319 PHE B N 1
ATOM 5184 C CA . PHE B 1 319 ? 10.602 -33.219 -13.336 1 93.19 319 PHE B CA 1
ATOM 5185 C C . PHE B 1 319 ? 10.836 -34.594 -12.742 1 93.19 319 PHE B C 1
ATOM 5187 O O . PHE B 1 319 ? 10.992 -34.75 -11.523 1 93.19 319 PHE B O 1
ATOM 5194 N N . VAL B 1 320 ? 10.789 -35.625 -13.586 1 92.81 320 VAL B N 1
ATOM 5195 C CA . VAL B 1 320 ? 10.891 -37 -13.109 1 92.81 320 VAL B CA 1
ATOM 5196 C C . VAL B 1 320 ? 12.195 -37.188 -12.344 1 92.81 320 VAL B C 1
ATOM 5198 O O . VAL B 1 320 ? 12.219 -37.844 -11.305 1 92.81 320 VAL B O 1
ATOM 5201 N N . LYS B 1 321 ? 13.219 -36.562 -12.852 1 91.5 321 LYS B N 1
ATOM 5202 C CA . LYS B 1 321 ? 14.508 -36.688 -12.18 1 91.5 321 LYS B CA 1
ATOM 5203 C C . LYS B 1 321 ? 14.477 -36.031 -10.797 1 91.5 321 LYS B C 1
ATOM 5205 O O . LYS B 1 321 ? 14.883 -36.656 -9.812 1 91.5 321 LYS B O 1
ATOM 5210 N N . ASP B 1 322 ? 14.039 -34.844 -10.758 1 92.44 322 ASP B N 1
ATOM 5211 C CA . ASP B 1 322 ? 13.977 -34.125 -9.492 1 92.44 322 ASP B CA 1
ATOM 5212 C C . ASP B 1 322 ? 13.023 -34.812 -8.516 1 92.44 322 ASP B C 1
ATOM 5214 O O . ASP B 1 322 ? 13.344 -34.969 -7.332 1 92.44 322 ASP B O 1
ATOM 5218 N N . PHE B 1 323 ? 11.906 -35.188 -9.023 1 93.12 323 PHE B N 1
ATOM 5219 C CA . PHE B 1 323 ? 10.891 -35.844 -8.219 1 93.12 323 PHE B CA 1
ATOM 5220 C C . PHE B 1 323 ? 11.438 -37.125 -7.613 1 93.12 323 PHE B C 1
ATOM 5222 O O . PHE B 1 323 ? 11.203 -37.438 -6.438 1 93.12 323 PHE B O 1
ATOM 5229 N N . PHE B 1 324 ? 12.156 -37.906 -8.398 1 89.25 324 PHE B N 1
ATOM 5230 C CA . PHE B 1 324 ? 12.734 -39.156 -7.938 1 89.25 324 PHE B CA 1
ATOM 5231 C C . PHE B 1 324 ? 13.703 -38.938 -6.785 1 89.25 324 PHE B C 1
ATOM 5233 O O . PHE B 1 324 ? 13.75 -39.719 -5.84 1 89.25 324 PHE B O 1
ATOM 5240 N N . LYS B 1 325 ? 14.477 -37.906 -6.852 1 89.06 325 LYS B N 1
ATOM 5241 C CA . LYS B 1 325 ? 15.406 -37.594 -5.773 1 89.06 325 LYS B CA 1
ATOM 5242 C C . LYS B 1 325 ? 14.664 -37.375 -4.457 1 89.06 325 LYS B C 1
ATOM 5244 O O . LYS B 1 325 ? 15.148 -37.781 -3.396 1 89.06 325 LYS B O 1
ATOM 5249 N N . PHE B 1 326 ? 13.523 -36.812 -4.531 1 88.88 326 PHE B N 1
ATOM 5250 C CA . PHE B 1 326 ? 12.742 -36.594 -3.32 1 88.88 326 PHE B CA 1
ATOM 5251 C C . PHE B 1 326 ? 12.078 -37.875 -2.85 1 88.88 326 PHE B C 1
ATOM 5253 O O . PHE B 1 326 ? 11.961 -38.125 -1.646 1 88.88 326 PHE B O 1
ATOM 5260 N N . GLU B 1 327 ? 11.664 -38.688 -3.787 1 85.69 327 GLU B N 1
ATOM 5261 C CA . GLU B 1 327 ? 11.023 -39.938 -3.434 1 85.69 327 GLU B CA 1
ATOM 5262 C C . GLU B 1 327 ? 12 -40.875 -2.727 1 85.69 327 GLU B C 1
ATOM 5264 O O . GLU B 1 327 ? 11.633 -41.562 -1.773 1 85.69 327 GLU B O 1
ATOM 5269 N N . VAL B 1 328 ? 13.156 -40.812 -3.172 1 80.94 328 VAL B N 1
ATOM 5270 C CA . VAL B 1 328 ? 14.172 -41.656 -2.559 1 80.94 328 VAL B CA 1
ATOM 5271 C C . VAL B 1 328 ? 14.445 -41.188 -1.131 1 80.94 328 VAL B C 1
ATOM 5273 O O . VAL B 1 328 ? 14.648 -42 -0.229 1 80.94 328 VAL B O 1
ATOM 5276 N N . GLN B 1 329 ? 14.477 -39.938 -0.941 1 74.81 329 GLN B N 1
ATOM 5277 C CA . GLN B 1 329 ? 14.695 -39.375 0.392 1 74.81 32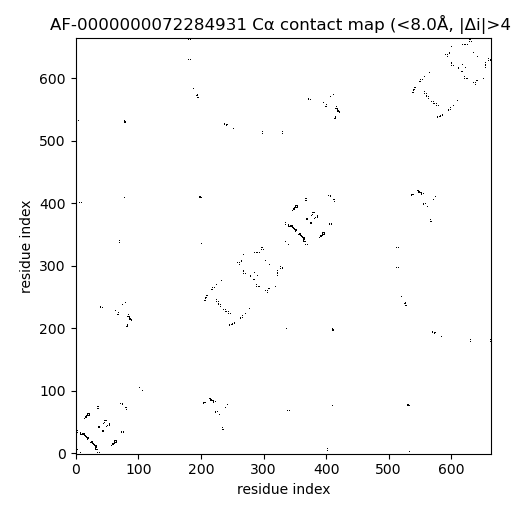9 GLN B CA 1
ATOM 5278 C C . GLN B 1 329 ? 13.531 -39.719 1.325 1 74.81 329 GLN B C 1
ATOM 5280 O O . GLN B 1 329 ? 13.727 -39.875 2.533 1 74.81 329 GLN B O 1
ATOM 5285 N N . ARG B 1 330 ? 12.43 -39.781 0.838 1 73.12 330 ARG B N 1
ATOM 5286 C CA . ARG B 1 330 ? 11.234 -40.094 1.621 1 73.12 330 ARG B CA 1
ATOM 5287 C C . ARG B 1 330 ? 11.258 -41.531 2.123 1 73.12 330 ARG B C 1
ATOM 5289 O O . ARG B 1 330 ? 10.891 -41.781 3.268 1 73.12 330 ARG B O 1
ATOM 5296 N N . VAL B 1 331 ? 11.625 -42.438 1.208 1 66.56 331 VAL B N 1
ATOM 5297 C CA . VAL B 1 331 ? 11.586 -43.875 1.524 1 66.56 331 VAL B CA 1
ATOM 5298 C C . VAL B 1 331 ? 12.805 -44.25 2.365 1 66.56 331 VAL B C 1
ATOM 5300 O O . VAL B 1 331 ? 12.75 -45.188 3.176 1 66.56 331 VAL B O 1
ATOM 5303 N N . GLY B 1 332 ? 13.945 -43.438 2.275 1 58.22 332 GLY B N 1
ATOM 5304 C CA . GLY B 1 332 ? 15.141 -43.812 3.012 1 58.22 332 GLY B CA 1
ATOM 5305 C C . GLY B 1 332 ? 15.203 -43.188 4.395 1 58.22 332 GLY B C 1
ATOM 5306 O O . GLY B 1 332 ? 14.469 -42.25 4.695 1 58.22 332 GLY B O 1
#

Organism: Botryotinia fuckeliana (strain B05.10) (NCBI:txid332648)

Sequence (664 aa):
MPASFQEILNSRLFKFIVGEKVDGHAQEFFVHEEAITQLSKPLEALMRGGMTESQAGCTVWDDVSKETFERFVQFAYTGDYSVPVPVFLLRERVRSEPVEPLTWASRIKMTESKKIVTERRSAIPSPEPTTPEPAESGVIVLDPVSLNWGSQCIKNAEWRPRREKLSLTARRARYSDLTSVKFAADFRNLTFPLLAKRNNHDHTCEPNDFFNPNESYSNVFIGHAALYILGDFRLIEPLKALALYKLHKILCIFELSDENMEDVINLARYVYAEEGGGEGSSGEIGALRSLVCHYMAMHAFVLSVDDGFMEFLGEGGQFVKDFFKFEVQRVGMPASFQEILNSRLFKFIVGEKVDGHAQEFFVHEEAITQLSKPLEALMRGGMTESQAGCTVWDDVSKETFERFVQFAYTGDYSVPVPVFLLRERVRSEPVEPLTWASRIKMTESKKIVTERRSAIPSPEPTTPEPAESGVIVLDPVSLNWGSQCIKNAEWRPRREKLSLTARRARYSDLTSVKFAADFRNLTFPLLAKRNNHDHTCEPNDFFNPNESYSNVFIGHAALYILGDFRLIEPLKALALYKLHKILCIFELSDENMEDVINLARYVYAEEGGGEGSSGEIGALRSLVCHYMAMHAFVLSVDDGFMEFLGEGGQFVKDFFKFEVQRVG

Secondary structure (DSSP, 8-state):
-PPPHHHHHTSPEEEEEE-HHHHSS-EEEEEEHHHHHTT-HHHHHHHHSS-HHHHHTEEEETTS-HHHHHHHHHHHHHS--PPPPPEE---------------SGGGS-S---------------------------------------------------SHHHHHHHHHHHHHHHHHHHHHHHHHHT-----SS-S-TTHHHHSPPSS--TTEE-HHHHHHHHHHHHHHHHTT-HHHHHHHHHHHHHHHHH----TTTHHHHHHHHHHHHHSSSSSB-TTSPBPHHHHHHHHHHHHTHHHHHT-HHHHHHHHT-SHHHHHHHHHHHHHH-/-PPPHHHHHTSPEEEEEE-HHHHSS-EEEEEEHHHHHTT-HHHHHHHHSSSHHHHHTEEEETTS-HHHHHHHHHHHHHS--PPPPPEE---------------SSTTS-----------------------------------------------------SHHHHHHHHHHHHHHHHHHHHHHHHHHT-----SS-S-TTHHHHSPPSS--TTEE-HHHHHHHHHHHHHHHHTT-HHHHHHHHHHHHHHHHH----TTTHHHHHHHHHHHHHSSSSSB-TTSPBPHHHHHHHHHHHHTHHHHHT-HHHHHHHHT-SHHHHHHHHHHHHHH-

Solvent-accessible surface area (backbone atoms only — not comparable to full-atom values): 39381 Å² total; per-residue (Å²): 127,82,74,51,68,60,54,23,66,71,32,59,70,30,38,38,36,26,3,37,75,63,63,71,47,70,44,81,42,78,41,43,40,44,33,52,33,70,58,21,67,64,44,29,42,51,54,65,58,70,38,71,38,22,72,68,35,40,50,77,41,35,84,39,36,59,69,51,48,45,35,50,50,38,26,44,68,39,38,36,42,59,54,62,76,57,48,72,57,80,70,73,74,71,71,70,69,75,74,66,75,79,54,83,70,75,79,58,70,87,68,83,80,89,86,84,82,84,78,81,79,72,87,86,90,78,88,89,82,90,80,87,88,78,88,76,84,80,78,78,72,83,74,82,79,76,81,73,82,73,80,82,79,85,71,87,80,76,89,75,83,78,69,61,59,64,54,46,53,52,44,50,50,50,51,49,48,51,30,46,50,50,46,43,50,51,59,70,64,59,79,53,68,66,75,56,63,64,43,66,53,56,82,46,38,56,76,70,91,67,66,60,89,59,41,41,51,35,65,32,49,37,46,29,51,51,41,23,51,50,16,59,76,50,56,22,64,47,50,27,27,45,23,50,32,53,45,50,55,45,58,68,49,50,78,86,43,91,90,50,48,61,31,58,51,51,35,52,51,58,70,59,59,58,81,74,76,47,64,40,93,79,77,44,75,29,70,67,58,44,52,52,30,49,54,48,40,62,41,40,74,70,42,68,75,32,66,67,50,49,52,53,54,67,71,46,64,70,56,48,56,56,33,46,57,39,41,51,56,43,78,96,128,80,72,50,66,60,54,22,65,70,33,60,70,29,37,36,37,25,3,37,76,63,64,72,47,70,44,78,43,76,39,42,38,44,34,51,32,70,58,21,68,63,45,29,42,52,55,64,57,70,38,72,38,22,72,68,36,40,50,76,41,35,85,39,36,59,70,51,47,45,36,51,50,38,25,46,68,40,38,36,42,61,54,62,76,58,47,71,58,80,70,72,71,71,73,71,67,77,74,65,78,79,60,84,63,85,77,62,70,86,91,71,87,85,86,87,83,85,82,78,78,72,71,92,85,79,85,89,84,90,82,89,89,79,88,75,87,81,75,82,74,79,77,82,82,78,81,75,81,77,79,83,80,86,75,87,82,75,88,74,83,76,71,61,60,65,54,46,54,49,44,49,50,51,50,49,48,50,31,44,50,50,45,44,50,50,60,68,63,60,78,55,69,66,74,57,64,66,44,67,53,58,83,45,37,56,76,68,92,67,65,60,90,61,41,41,51,35,63,30,49,39,46,28,51,51,42,24,50,50,15,60,74,50,56,21,63,48,50,27,27,46,24,50,33,54,44,50,55,47,58,66,49,51,77,86,43,92,90,50,48,60,30,58,50,51,32,52,51,57,70,60,60,58,84,74,77,43,66,39,94,79,77,44,75,26,70,67,58,44,53,52,29,48,55,49,41,64,42,40,72,68,43,67,74,31,66,69,50,50,50,52,54,68,70,46,64,70,55,48,56,57,34,47,58,40,40,51,57,42,77,96

Radius of gyration: 39.53 Å; Cα contacts (8 Å, |Δi|>4): 706; chains: 2; bounding box: 108×120×91 Å

pLDDT: mean 73.74, std 29.27, range [15.3, 98.38]

Foldseek 3Di:
DQDDLVRQVPADWAKEWEACQNPVDTDIDIGRLSLQLRQAVLSVCQQCVPDPRNVVSYDYHRVAHPLLVVQVSVCSNPVFGFFDDFAFAPPPPPPPPPPPPPDVPVVPDPPDDDDDDDDDPDDDDDDDDDDDDDDDDDPPPPDDPPPPPDPDDPDDDDDDDDVVVVVVVVVCVVVVVVVVVVVVVVVVPDDDDDPDDPDPCVVRGADDQADDPRTACLCRLLSLLSQLQVCQVSVRVSSNVSSLVRNLSVLVRDDDDLVHLVSLVSNLCNNQVPPPGACDPVNDGRPSLLSSLLSCLVCVVVLVPHPVSVVVVVVPHPSVVSNVVNNVVVVD/DQDDLVRQVPADWAKEWEACVNPVDTDIDIGRLSLQLRQAVLSVCQQPVPDPRNVVSYDYHRVAHPLLVVQVSVCSNPVFGFFDDFAFAPPPPPPPPPPPPPDPPPVDDDPDDDDDDDDPPDDDDDDDDDDDDDDDDDDPPPDDPDPPPDPDDPDDDDDDDDPVVVVVVVVCVVVVVVVVVVVVVVVVPDDDDDPDDPDPCVVRGADDQADDPRTACLCRLLSLLSQLQVCQVRVRVSSVVSSLVRNLSVLVRDDDDLVHLVSLVSNLCNNQVDPPGACDPVNDGRPSLLSSLLSCLVCVVVLVVHPVSVVVCVVDDPSVVSNVVNNVVVVD

Nearest PDB structures (foldseek):
  8h33-assembly1_J  TM=8.365E-01  e=4.990E-02  Homo sapiens
  8khp-assembly1_B  TM=8.491E-01  e=8.195E-02  Homo sapiens
  9etw-assembly1_B  TM=8.148E-01  e=1.022E-01  Homo sapiens
  8k8t-assembly1_L  TM=7.416E-01  e=6.946E-02  Homo sapiens
  8h33-assembly1_J  TM=8.365E-01  e=1.945E-02  Homo sapiens